Protein AF-A0A8H3Z4G4-F1 (afdb_monomer)

Organism: Venturia inaequalis (NCBI:txid5025)

Secondary structure (DSSP, 8-state):
--EEEEEEEEEGGGT--GGG-SEEEEEEEEEEEEEPPPEEEEEETTEEEEE-TTTT-EEEEEEE-S---SHHHHHHHHHHHHHHHHHTTS--S-GGGTS--EEEEE----TT-THHHHHSEEETTEEEE---EEEEEE-SHHHHHHHHHHHHHHHHHHHHTT------EEE--TT-SS-EEEE--SS---------SSSPPPPPPHHHHHHHHHHPPPPHHHHHHHHHHSTTT---HHHHHHHHHSGGGHHHHHHHHHHHHHHHH---S--TTHHHHHHHIIIIIIHHHHHHHT----TTTS-HHHHHHHHHHHHTTSB-HHHHHHHHHHHHTT--S-HHHHHHHTT-BPP---HHHHHHHHHHHHHH-HHHHHHHHTT--GGGHHHHHHHHHHHHHHHTTT----HHHHHHHHHHHHHS--------

Mean predicted aligned error: 9.76 Å

Radius of gyration: 31.71 Å; Cα contacts (8 Å, |Δi|>4): 568; chains: 1; bounding box: 66×52×112 Å

Nearest PDB structures (foldseek):
  3ip4-assembly1_B  TM=6.870E-01  e=8.574E-23  Staphylococcus aureus subsp. aureus Mu50
  3h0m-assembly6_Q  TM=8.504E-01  e=7.362E-19  Aquifex aeolicus
  3al0-assembly1_B  TM=8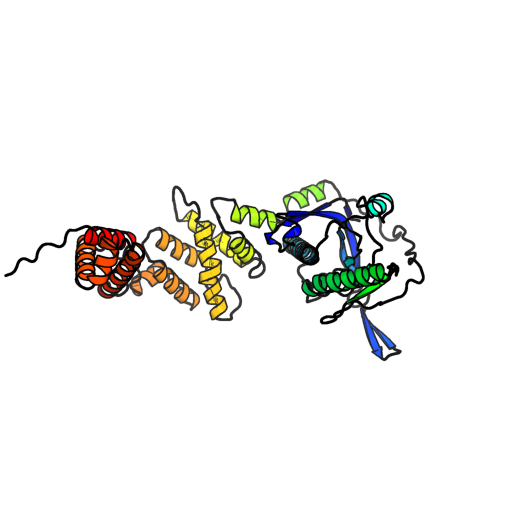.161E-01  e=5.837E-18  Thermotoga maritima MSB8
  2df4-assembly1_B  TM=8.196E-01  e=2.425E-16  Staphylococcus aureus
  4wj3-assembly2_H  TM=8.341E-01  e=1.688E-16  Pseudomonas aeruginosa PAO1

Sequence (428 aa):
PFARDGSITLYKHDGIAPEDGEEIVVGIKQVQMEQDTAKTIQETATTSLLDFNRVSHPLIEIITLPHIHHPSTAAACVRKIQAILKSVNACTAGMEIGGLRADVNVSVRRRHDNSIIEEGNQYYGVTGLGQRTEIKNLSSFKAVEEAIIAERNRQIRLLENGGVVEGETRGWTLGSTETRRLRGKEGEVDYRYMPDPDIQPVFISDELINHLRSTLPAVPDSILTTLTTDPTHGLTMKDAKTLLSSDDGDRLEYYFDVLARLQAKEKVDQPKYLGRVVGNWVIHELGGLFSKAEILWSAQQVPPSSLAAILSKILQEKISHDSGKKIMAMIFAGDERRVSIIAKENKMIVQDISEDIYTQTAEALVRENPEIAKAIQEKGQKGKIMWFVGQMMKTMSKQTGGGGVKPDLAKEAIIKALDRPAAKGAKQ

Structure (mmCIF, N/CA/C/O backbone):
data_AF-A0A8H3Z4G4-F1
#
_entry.id   AF-A0A8H3Z4G4-F1
#
loop_
_atom_site.group_PDB
_atom_site.id
_atom_site.type_symbol
_atom_site.label_atom_id
_atom_site.label_alt_id
_atom_site.label_comp_id
_atom_site.label_asym_id
_atom_site.label_entity_id
_atom_site.label_seq_id
_atom_site.pdbx_PDB_ins_code
_atom_site.Cartn_x
_atom_site.Cartn_y
_atom_site.Cartn_z
_atom_site.occupancy
_atom_site.B_iso_or_equiv
_atom_site.auth_seq_id
_atom_site.auth_comp_id
_atom_site.auth_asym_id
_atom_site.auth_atom_id
_atom_site.pdbx_PDB_model_num
ATOM 1 N N . PRO A 1 1 ? -0.320 1.591 -28.867 1.00 93.06 1 PRO A N 1
ATOM 2 C CA . PRO A 1 1 ? -0.616 1.892 -27.444 1.00 93.06 1 PRO A CA 1
ATOM 3 C C . PRO A 1 1 ? -2.102 2.222 -27.283 1.00 93.06 1 PRO A C 1
ATOM 5 O O . PRO A 1 1 ? -2.680 2.783 -28.210 1.00 93.06 1 PRO A O 1
ATOM 8 N N . PHE A 1 2 ? -2.689 1.871 -26.140 1.00 92.75 2 PHE A N 1
ATOM 9 C CA . PHE A 1 2 ? -4.109 2.094 -25.836 1.00 92.75 2 PHE A CA 1
ATOM 10 C C . PHE A 1 2 ? -4.358 3.453 -25.170 1.00 92.75 2 PHE A C 1
ATOM 12 O O . PHE A 1 2 ? -5.411 4.048 -25.367 1.00 92.75 2 PHE A O 1
ATOM 19 N N . ALA A 1 3 ? -3.380 3.968 -24.422 1.00 94.50 3 ALA A N 1
ATOM 20 C CA . ALA A 1 3 ? -3.425 5.297 -23.817 1.00 94.50 3 ALA A CA 1
ATOM 21 C C . ALA A 1 3 ? -2.061 5.991 -23.934 1.00 94.50 3 ALA A C 1
ATOM 23 O O . ALA A 1 3 ? -1.026 5.320 -24.027 1.00 94.50 3 ALA A O 1
ATOM 24 N N . ARG A 1 4 ? -2.060 7.327 -23.941 1.00 96.38 4 ARG A N 1
ATOM 25 C CA . ARG A 1 4 ? -0.872 8.192 -24.023 1.00 96.38 4 ARG A CA 1
ATOM 26 C C . ARG A 1 4 ? -1.026 9.404 -23.110 1.00 96.38 4 ARG A C 1
ATOM 28 O O . ARG A 1 4 ? -2.147 9.735 -22.738 1.00 96.38 4 ARG A O 1
ATOM 35 N N . ASP A 1 5 ? 0.097 10.041 -22.789 1.00 96.56 5 ASP A N 1
ATOM 36 C CA . ASP A 1 5 ? 0.155 11.358 -22.136 1.00 96.56 5 ASP A CA 1
ATOM 37 C C . ASP A 1 5 ? -0.598 11.429 -20.795 1.00 96.56 5 ASP A C 1
ATOM 39 O O . ASP A 1 5 ? -1.306 12.388 -20.491 1.00 96.56 5 ASP A O 1
ATOM 43 N N . GLY A 1 6 ? -0.445 10.381 -19.984 1.00 96.94 6 GLY A N 1
ATOM 44 C CA . GLY A 1 6 ? -0.975 10.319 -18.625 1.00 96.94 6 GLY A CA 1
ATOM 45 C C . GLY A 1 6 ? 0.018 10.826 -17.582 1.00 96.94 6 GLY A C 1
ATOM 46 O O . GLY A 1 6 ? 1.129 11.264 -17.887 1.00 96.94 6 GLY A O 1
ATOM 47 N N . SER A 1 7 ? -0.352 10.703 -16.313 1.00 97.25 7 SER A N 1
ATOM 48 C CA . SER A 1 7 ? 0.545 10.960 -15.191 1.00 97.25 7 SER A CA 1
ATOM 49 C C . SER A 1 7 ? 0.143 10.151 -13.963 1.00 97.25 7 SER A C 1
ATOM 51 O O . SER A 1 7 ? -0.970 9.635 -13.864 1.00 97.25 7 SER A O 1
ATOM 53 N N . ILE A 1 8 ? 1.079 10.033 -13.030 1.00 96.75 8 ILE A N 1
ATOM 54 C CA . ILE A 1 8 ? 0.870 9.482 -11.698 1.00 96.75 8 ILE A CA 1
ATOM 55 C C . ILE A 1 8 ? 1.516 10.419 -10.681 1.00 96.75 8 ILE A C 1
ATOM 57 O O . ILE A 1 8 ? 2.663 10.840 -10.852 1.00 96.75 8 ILE A O 1
ATOM 61 N N . THR A 1 9 ? 0.780 10.753 -9.626 1.00 97.44 9 THR A N 1
ATOM 62 C CA . THR A 1 9 ? 1.305 11.546 -8.512 1.00 97.44 9 THR A CA 1
ATOM 63 C C . THR A 1 9 ? 1.779 10.608 -7.413 1.00 97.44 9 THR A C 1
ATOM 65 O O . THR A 1 9 ? 1.057 9.701 -6.993 1.00 97.44 9 THR A O 1
ATOM 68 N N . LEU A 1 10 ? 3.010 10.814 -6.957 1.00 97.38 10 LEU A N 1
ATOM 69 C CA . LEU A 1 10 ? 3.573 10.143 -5.794 1.00 97.38 10 LEU A CA 1
ATOM 70 C C . LEU A 1 10 ? 3.609 11.140 -4.649 1.00 97.38 10 LEU A C 1
ATOM 72 O O . LEU A 1 10 ? 4.086 12.257 -4.825 1.00 97.38 10 LEU A O 1
ATOM 76 N N . TYR A 1 11 ? 3.153 10.728 -3.476 1.00 95.56 11 TYR A N 1
ATOM 77 C CA . TYR A 1 11 ? 3.148 11.572 -2.287 1.00 95.56 11 TYR A CA 1
ATOM 78 C C . TYR A 1 11 ? 4.235 11.133 -1.309 1.00 95.56 11 TYR A C 1
ATOM 80 O O . TYR A 1 11 ? 4.681 9.985 -1.319 1.00 95.56 11 TYR A O 1
ATOM 88 N N . LYS A 1 12 ? 4.592 12.001 -0.362 1.00 94.12 12 LYS A N 1
ATOM 89 C CA . LYS A 1 12 ? 5.496 11.685 0.758 1.00 94.12 12 LYS A CA 1
ATOM 90 C C . LYS A 1 12 ? 5.167 10.367 1.445 1.00 94.12 12 LYS A C 1
ATOM 92 O O . LYS A 1 12 ? 6.048 9.573 1.773 1.00 94.12 12 LYS A O 1
ATOM 97 N N . HIS A 1 13 ? 3.877 10.111 1.647 1.00 90.94 13 HIS A N 1
ATOM 98 C CA . HIS A 1 13 ? 3.414 8.901 2.306 1.00 90.94 13 HIS A CA 1
ATOM 99 C C . HIS A 1 13 ? 3.699 7.624 1.499 1.00 90.94 13 HIS A C 1
ATOM 101 O O . HIS A 1 13 ? 3.699 6.543 2.084 1.00 90.94 13 HIS A O 1
ATOM 107 N N . ASP A 1 14 ? 3.960 7.711 0.192 1.00 93.56 14 ASP A N 1
ATOM 108 C CA . ASP A 1 14 ? 4.355 6.585 -0.670 1.00 93.56 14 ASP A CA 1
ATOM 109 C C . ASP A 1 14 ? 5.824 6.176 -0.507 1.00 93.56 14 ASP A C 1
ATOM 111 O O . ASP A 1 14 ? 6.247 5.148 -1.041 1.00 93.56 14 ASP A O 1
ATOM 115 N N . GLY A 1 15 ? 6.589 6.930 0.289 1.00 93.50 15 GLY A N 1
ATOM 116 C CA . GLY A 1 15 ? 7.998 6.658 0.548 1.00 93.50 15 GLY A CA 1
ATOM 117 C C . GLY A 1 15 ? 8.921 7.204 -0.538 1.00 93.50 15 GLY A C 1
ATOM 118 O O . GLY A 1 15 ? 9.947 6.586 -0.817 1.00 93.50 15 GLY A O 1
ATOM 119 N N . ILE A 1 16 ? 8.550 8.330 -1.159 1.00 96.94 16 ILE A N 1
ATOM 120 C CA . ILE A 1 16 ? 9.458 9.100 -2.019 1.00 96.94 16 ILE A CA 1
ATOM 121 C C . ILE A 1 16 ? 10.636 9.656 -1.207 1.00 96.94 16 ILE A C 1
ATOM 123 O O . ILE A 1 16 ? 10.595 9.719 0.026 1.00 96.94 16 ILE A O 1
ATOM 127 N N . ALA A 1 17 ? 11.707 10.034 -1.898 1.00 96.44 17 ALA A N 1
ATOM 128 C CA . ALA A 1 17 ? 12.863 10.665 -1.278 1.00 96.44 17 ALA A CA 1
ATOM 129 C C . ALA A 1 17 ? 12.479 12.001 -0.607 1.00 96.44 17 ALA A C 1
ATOM 131 O O . ALA A 1 17 ? 11.703 12.759 -1.192 1.00 96.44 17 ALA A O 1
ATOM 132 N N . PRO A 1 18 ? 13.020 12.331 0.583 1.00 95.81 18 PRO A N 1
ATOM 133 C CA . PRO A 1 18 ? 12.778 13.625 1.228 1.00 95.81 18 PRO A CA 1
ATOM 134 C C . PRO A 1 18 ? 13.101 14.831 0.334 1.00 95.81 18 PRO A C 1
ATOM 136 O O . PRO A 1 18 ? 12.467 15.876 0.451 1.00 95.81 18 PRO A O 1
ATOM 139 N N . GLU A 1 19 ? 14.077 14.680 -0.562 1.00 96.00 19 GLU A N 1
ATOM 140 C CA . GLU A 1 19 ? 14.512 15.684 -1.531 1.00 96.00 19 GLU A CA 1
ATOM 141 C C . GLU A 1 19 ? 13.461 15.992 -2.608 1.00 96.00 19 GLU A C 1
ATOM 143 O O . GLU A 1 19 ? 13.495 17.079 -3.179 1.00 96.00 19 GLU A O 1
ATOM 148 N N . ASP A 1 20 ? 12.525 15.072 -2.863 1.00 94.69 20 ASP A N 1
ATOM 149 C CA . ASP A 1 20 ? 11.422 15.269 -3.813 1.00 94.69 20 ASP A CA 1
ATOM 150 C C . ASP A 1 20 ? 10.226 16.016 -3.182 1.00 94.69 20 ASP A C 1
ATOM 152 O O . ASP A 1 20 ? 9.265 16.340 -3.873 1.00 94.69 20 ASP A O 1
ATOM 156 N N . GLY A 1 21 ? 10.283 16.342 -1.883 1.00 94.88 21 GLY A N 1
ATOM 157 C CA . GLY A 1 21 ? 9.277 17.158 -1.200 1.00 94.88 21 GLY A CA 1
ATOM 158 C C . GLY A 1 21 ? 8.032 16.386 -0.747 1.00 94.88 21 GLY A C 1
ATOM 159 O O . GLY A 1 21 ? 8.113 15.243 -0.295 1.00 94.88 21 GLY A O 1
ATOM 160 N N . GLU A 1 22 ? 6.870 17.048 -0.782 1.00 95.25 22 GLU A N 1
ATOM 161 C CA . GLU A 1 22 ? 5.599 16.455 -0.330 1.00 95.25 22 GLU A CA 1
ATOM 162 C C . GLU A 1 22 ? 4.902 15.633 -1.425 1.00 95.25 22 GLU A C 1
ATOM 164 O O . GLU A 1 22 ? 4.180 14.683 -1.108 1.00 95.25 22 GLU A O 1
ATOM 169 N N . GLU A 1 23 ? 5.141 15.956 -2.697 1.00 96.06 23 GLU A N 1
ATOM 170 C CA . GLU A 1 23 ? 4.633 15.217 -3.850 1.00 96.06 23 GLU A CA 1
ATOM 171 C C . GLU A 1 23 ? 5.504 15.421 -5.097 1.00 96.06 23 GLU A C 1
ATOM 173 O O . GLU A 1 23 ? 6.161 16.448 -5.253 1.00 96.06 23 GLU A O 1
ATOM 178 N N . ILE A 1 24 ? 5.465 14.450 -6.009 1.00 97.38 24 ILE A N 1
ATOM 179 C CA . ILE A 1 24 ? 6.102 14.503 -7.326 1.00 97.38 24 ILE A CA 1
ATOM 180 C C . ILE A 1 24 ? 5.165 13.912 -8.382 1.00 97.38 24 ILE A C 1
ATOM 182 O O . ILE A 1 24 ? 4.582 12.844 -8.192 1.00 97.38 24 ILE A O 1
ATOM 186 N N . VAL A 1 25 ? 5.039 14.594 -9.523 1.00 97.88 25 VAL A N 1
ATOM 187 C CA . VAL A 1 25 ? 4.240 14.127 -10.664 1.00 97.88 25 VAL A CA 1
ATOM 188 C C . VAL A 1 25 ? 5.147 13.465 -11.697 1.00 97.88 25 VAL A C 1
ATOM 190 O O . VAL A 1 25 ? 6.000 14.101 -12.321 1.00 97.88 25 VAL A O 1
ATOM 193 N N . VAL A 1 26 ? 4.934 12.173 -11.923 1.00 98.06 26 VAL A N 1
ATOM 194 C CA . VAL A 1 26 ? 5.643 11.391 -12.937 1.00 98.06 26 VAL A CA 1
ATOM 195 C C . VAL A 1 26 ? 4.737 11.248 -14.155 1.00 98.06 26 VAL A C 1
ATOM 197 O O . VAL A 1 26 ? 3.627 10.733 -14.056 1.00 98.06 26 VAL A O 1
ATOM 200 N N . GLY A 1 27 ? 5.194 11.705 -15.321 1.00 98.19 27 GLY A N 1
ATOM 201 C CA . GLY A 1 27 ? 4.442 11.519 -16.561 1.00 98.19 27 GLY A CA 1
ATOM 202 C C . GLY A 1 27 ? 4.433 10.053 -16.996 1.00 98.19 27 GLY A C 1
ATOM 203 O O . GLY A 1 27 ? 5.406 9.330 -16.786 1.00 98.19 27 GLY A O 1
ATOM 204 N N . ILE A 1 28 ? 3.352 9.620 -17.634 1.00 98.06 28 ILE A N 1
ATOM 205 C CA . ILE A 1 28 ? 3.223 8.321 -18.295 1.00 98.06 28 ILE A CA 1
ATOM 206 C C . ILE A 1 28 ? 3.131 8.597 -19.791 1.00 98.06 28 ILE A C 1
ATOM 208 O O . ILE A 1 28 ? 2.130 9.117 -20.276 1.00 98.06 28 ILE A O 1
ATOM 212 N N . LYS A 1 29 ? 4.176 8.229 -20.533 1.00 97.69 29 LYS A N 1
ATOM 213 C CA . LYS A 1 29 ? 4.216 8.375 -21.990 1.00 97.69 29 LYS A CA 1
ATOM 214 C C . LYS A 1 29 ? 3.086 7.586 -22.634 1.00 97.69 29 LYS A C 1
ATOM 216 O O . LYS A 1 29 ? 2.366 8.109 -23.480 1.00 97.69 29 LYS A O 1
ATOM 221 N N . GLN A 1 30 ? 2.971 6.309 -22.272 1.00 97.50 30 GLN A N 1
ATOM 222 C CA . GLN A 1 30 ? 1.970 5.418 -22.842 1.00 97.50 30 GLN A CA 1
ATOM 223 C C . GLN A 1 30 ? 1.711 4.184 -21.984 1.00 97.50 30 GLN A C 1
ATOM 225 O O . GLN A 1 30 ? 2.574 3.746 -21.222 1.00 97.50 30 GLN A O 1
ATOM 230 N N . VAL A 1 31 ? 0.529 3.610 -22.198 1.00 97.12 31 VAL A N 1
ATOM 231 C CA . VAL A 1 31 ? 0.137 2.275 -21.745 1.00 97.12 31 VAL A CA 1
ATOM 232 C C . VAL A 1 31 ? -0.210 1.451 -22.980 1.00 97.12 31 VAL A C 1
ATOM 234 O O . VAL A 1 31 ? -0.977 1.896 -23.844 1.00 97.12 31 VAL A O 1
ATOM 237 N N . GLN A 1 32 ? 0.377 0.267 -23.102 1.00 95.69 32 GLN A N 1
ATOM 238 C CA . GLN A 1 32 ? 0.158 -0.620 -24.240 1.00 95.69 32 GLN A CA 1
ATOM 239 C C . GLN A 1 32 ? 0.017 -2.074 -23.817 1.00 95.69 32 GLN A C 1
ATOM 241 O O . GLN A 1 32 ? 0.355 -2.430 -22.695 1.00 95.69 32 GLN A O 1
ATOM 246 N N . MET A 1 33 ? -0.517 -2.886 -24.725 1.00 94.38 33 MET A N 1
ATOM 247 C CA . MET A 1 33 ? -0.596 -4.328 -24.547 1.00 94.38 33 MET A CA 1
ATOM 248 C C . MET A 1 33 ? 0.477 -5.007 -25.384 1.00 94.38 33 MET A C 1
ATOM 250 O O . MET A 1 33 ? 0.732 -4.592 -26.515 1.00 94.38 33 MET A O 1
ATOM 254 N N . GLU A 1 34 ? 1.055 -6.062 -24.832 1.00 93.62 34 GLU A N 1
ATOM 255 C CA . GLU A 1 34 ? 1.998 -6.939 -25.517 1.00 93.62 34 GLU A CA 1
ATOM 256 C C . GLU A 1 34 ? 1.745 -8.402 -25.118 1.00 93.62 34 GLU A C 1
ATOM 258 O O . GLU A 1 34 ? 0.867 -8.702 -24.304 1.00 93.62 34 GLU A O 1
ATOM 263 N N . GLN A 1 35 ? 2.488 -9.321 -25.728 1.00 93.50 35 GLN A N 1
ATOM 264 C CA . GLN A 1 35 ? 2.418 -10.754 -25.452 1.00 93.50 35 GLN A CA 1
ATOM 265 C C . GLN A 1 35 ? 3.686 -11.204 -24.725 1.00 93.50 35 GLN A C 1
ATOM 267 O O . GLN A 1 35 ? 4.790 -10.859 -25.150 1.00 93.50 35 GLN A O 1
ATOM 272 N N . ASP A 1 36 ? 3.549 -11.999 -23.657 1.00 92.06 36 ASP A N 1
ATOM 273 C CA . ASP A 1 36 ? 4.723 -12.571 -22.985 1.00 92.06 36 ASP A CA 1
ATOM 274 C C . ASP A 1 36 ? 5.419 -13.618 -23.873 1.00 92.06 36 ASP A C 1
ATOM 276 O O . ASP A 1 36 ? 4.820 -14.280 -24.729 1.00 92.06 36 ASP A O 1
ATOM 280 N N . THR A 1 37 ? 6.720 -13.769 -23.643 1.00 91.44 37 THR A N 1
ATOM 281 C CA . THR A 1 37 ? 7.615 -14.647 -24.408 1.00 91.44 37 THR A CA 1
ATOM 282 C C . THR A 1 37 ? 7.826 -15.988 -23.706 1.00 91.44 37 THR A C 1
ATOM 284 O O . THR A 1 37 ? 7.519 -16.147 -22.525 1.00 91.44 37 THR A O 1
ATOM 287 N N . ALA A 1 38 ? 8.406 -16.973 -24.399 1.00 92.31 38 ALA A N 1
ATOM 288 C CA . ALA A 1 38 ? 8.768 -18.251 -23.782 1.00 92.31 38 ALA A CA 1
ATOM 289 C C . ALA A 1 38 ? 9.793 -18.057 -22.651 1.00 92.31 38 ALA A C 1
ATOM 291 O O . ALA A 1 38 ? 10.509 -17.052 -22.581 1.00 92.31 38 ALA A O 1
ATOM 292 N N . LYS A 1 39 ? 9.864 -19.015 -21.728 1.00 88.94 39 LYS A N 1
ATOM 293 C CA . LYS A 1 39 ? 10.911 -19.051 -20.705 1.00 88.94 39 LYS A CA 1
ATOM 294 C C . LYS A 1 39 ? 12.048 -19.945 -21.186 1.00 88.94 39 LYS A C 1
ATOM 296 O O . LYS A 1 39 ? 11.843 -21.128 -21.434 1.00 88.94 39 LYS A O 1
ATOM 301 N N . THR A 1 40 ? 13.254 -19.394 -21.255 1.00 89.00 40 THR A N 1
ATOM 302 C CA . THR A 1 40 ? 14.470 -20.171 -21.515 1.00 89.00 40 THR A CA 1
ATOM 303 C C . THR A 1 40 ? 15.022 -20.723 -20.203 1.00 89.00 40 THR A C 1
ATOM 305 O O . THR A 1 40 ? 15.266 -19.969 -19.261 1.00 89.00 40 THR A O 1
ATOM 308 N N . ILE A 1 41 ? 15.227 -22.036 -20.138 1.00 90.25 41 ILE A N 1
ATOM 309 C CA . ILE A 1 41 ? 15.823 -22.749 -19.007 1.00 90.25 41 ILE A CA 1
ATOM 310 C C . ILE A 1 41 ? 17.147 -23.334 -19.489 1.00 90.25 41 ILE A C 1
ATOM 312 O O . ILE A 1 41 ? 17.174 -24.152 -20.403 1.00 90.25 41 ILE A O 1
ATOM 316 N N . GLN A 1 42 ? 18.257 -22.914 -18.890 1.00 89.06 42 GLN A N 1
ATOM 317 C CA . GLN A 1 42 ? 19.555 -23.495 -19.218 1.00 89.06 42 GLN A CA 1
ATOM 318 C C . GLN A 1 42 ? 19.685 -24.862 -18.535 1.00 89.06 42 GLN A C 1
ATOM 320 O O . GLN A 1 42 ? 19.708 -24.921 -17.308 1.00 89.06 42 GLN A O 1
ATOM 325 N N . GLU A 1 43 ? 19.764 -25.944 -19.310 1.00 91.56 43 GLU A N 1
ATOM 326 C CA . GLU A 1 43 ? 19.937 -27.302 -18.771 1.00 91.56 43 GLU A CA 1
ATOM 327 C C . GLU A 1 43 ? 21.423 -27.658 -18.642 1.00 91.56 43 GLU A C 1
ATOM 329 O O . GLU A 1 43 ? 21.875 -28.151 -17.611 1.00 91.56 43 GLU A O 1
ATOM 334 N N . THR A 1 44 ? 22.210 -27.345 -19.671 1.00 91.62 44 THR A N 1
ATOM 335 C CA . THR A 1 44 ? 23.672 -27.520 -19.690 1.00 91.62 44 THR A CA 1
ATOM 336 C C . THR A 1 44 ? 24.328 -26.302 -20.329 1.00 91.62 44 THR A C 1
ATOM 338 O O . THR A 1 44 ? 23.632 -25.443 -20.850 1.00 91.62 44 THR A O 1
ATOM 341 N N . ALA A 1 45 ? 25.659 -26.193 -20.362 1.00 88.19 45 ALA A N 1
ATOM 342 C CA . ALA A 1 45 ? 26.331 -25.056 -21.012 1.00 88.19 45 ALA A CA 1
ATOM 343 C C . ALA A 1 45 ? 26.009 -24.904 -22.517 1.00 88.19 45 ALA A C 1
ATOM 345 O O . ALA A 1 45 ? 26.151 -23.813 -23.062 1.00 88.19 45 ALA A O 1
ATOM 346 N N . THR A 1 46 ? 25.571 -25.975 -23.185 1.00 93.31 46 THR A N 1
ATOM 347 C CA . THR A 1 46 ? 25.302 -26.002 -24.633 1.00 93.31 46 THR A CA 1
ATOM 348 C C . THR A 1 46 ? 23.834 -26.238 -24.980 1.00 93.31 46 THR A C 1
ATOM 350 O O . THR A 1 46 ? 23.475 -26.161 -26.151 1.00 93.31 46 THR A O 1
ATOM 353 N N . THR A 1 47 ? 22.986 -26.538 -23.993 1.00 94.81 47 THR A N 1
ATOM 354 C CA . THR A 1 47 ? 21.577 -26.896 -24.206 1.00 94.81 47 THR A CA 1
ATOM 355 C C . THR A 1 47 ? 20.663 -25.993 -23.391 1.00 94.81 47 THR A C 1
ATOM 357 O O . THR A 1 47 ? 20.816 -25.867 -22.172 1.00 94.81 47 THR A O 1
ATOM 360 N N . SER A 1 48 ? 19.685 -25.400 -24.071 1.00 93.94 48 SER A N 1
ATOM 361 C CA . SER A 1 48 ? 18.627 -24.595 -23.467 1.00 93.94 48 SER A CA 1
ATOM 362 C C . SER A 1 48 ? 17.272 -25.222 -23.787 1.00 93.94 48 SER A C 1
ATOM 364 O O . SER A 1 48 ? 16.973 -25.508 -24.945 1.00 93.94 48 SER A O 1
ATOM 366 N N . LEU A 1 49 ? 16.450 -25.414 -22.763 1.00 95.44 49 LEU A N 1
ATOM 367 C CA . LEU A 1 49 ? 15.063 -25.843 -22.880 1.00 95.44 49 LEU A CA 1
ATOM 368 C C . LEU A 1 49 ? 14.164 -24.609 -22.979 1.00 95.44 49 LEU A C 1
ATOM 370 O O . LEU A 1 49 ? 14.395 -23.606 -22.300 1.00 95.44 49 LEU A O 1
ATOM 374 N N . LEU A 1 50 ? 13.136 -24.681 -23.820 1.00 95.81 50 LEU A N 1
ATOM 375 C CA . LEU A 1 50 ? 12.148 -23.619 -23.978 1.00 95.81 50 LEU A CA 1
ATOM 376 C C . LEU A 1 50 ? 10.811 -24.083 -23.404 1.00 95.81 50 LEU A C 1
ATOM 378 O O . LEU A 1 50 ? 10.237 -25.065 -23.868 1.00 95.81 50 LEU A O 1
ATOM 382 N N . ASP A 1 51 ? 10.321 -23.361 -22.403 1.00 94.38 51 ASP A N 1
ATOM 383 C CA . ASP A 1 51 ? 8.998 -23.557 -21.821 1.00 94.38 51 ASP A CA 1
ATOM 384 C C . ASP A 1 51 ? 8.022 -22.523 -22.403 1.00 94.38 51 ASP A C 1
ATOM 386 O O . ASP A 1 51 ? 8.168 -21.310 -22.203 1.00 94.38 51 ASP A O 1
ATOM 390 N N . PHE A 1 52 ? 7.032 -23.022 -23.146 1.00 96.31 52 PHE A N 1
ATOM 391 C CA . PHE A 1 52 ? 6.034 -22.227 -23.860 1.00 96.31 52 PHE A CA 1
ATOM 392 C C . PHE A 1 52 ? 4.759 -21.965 -23.047 1.00 96.31 52 PHE A C 1
ATOM 394 O O . PHE A 1 52 ? 3.889 -21.249 -23.532 1.00 96.31 52 PHE A O 1
ATOM 401 N N . ASN A 1 53 ? 4.638 -22.475 -21.814 1.00 94.81 53 ASN A N 1
ATOM 402 C CA . ASN A 1 53 ? 3.393 -22.396 -21.035 1.00 94.81 53 ASN A CA 1
ATOM 403 C C . ASN A 1 53 ? 2.882 -20.965 -20.794 1.00 94.81 53 ASN A C 1
ATOM 405 O O . ASN A 1 53 ? 1.692 -20.784 -20.572 1.00 94.81 53 ASN A O 1
ATOM 409 N N . ARG A 1 54 ? 3.764 -19.957 -20.818 1.00 91.75 54 ARG A N 1
ATOM 410 C CA . ARG A 1 54 ? 3.405 -18.540 -20.612 1.00 91.75 54 ARG A CA 1
ATOM 411 C C . ARG A 1 54 ? 3.303 -17.714 -21.898 1.00 91.75 54 ARG A C 1
ATOM 413 O O . ARG A 1 54 ? 3.077 -16.510 -21.825 1.00 91.75 54 ARG A O 1
ATOM 420 N N . VAL A 1 55 ? 3.563 -18.313 -23.059 1.00 95.56 55 VAL A N 1
ATOM 421 C CA . VAL A 1 55 ? 3.581 -17.581 -24.333 1.00 95.56 55 VAL A CA 1
ATOM 422 C C . VAL A 1 55 ? 2.197 -17.023 -24.631 1.00 95.56 55 VAL A C 1
ATOM 424 O O . VAL A 1 55 ? 1.189 -17.674 -24.368 1.00 95.56 55 VAL A O 1
ATOM 427 N N . SER A 1 56 ? 2.158 -15.801 -25.163 1.00 93.50 56 SER A N 1
ATOM 428 C CA . SER A 1 56 ? 0.916 -15.094 -25.501 1.00 93.50 56 SER A CA 1
ATOM 429 C C . SER A 1 56 ? 0.025 -14.748 -24.304 1.00 93.50 56 SER A C 1
ATOM 431 O O . SER A 1 56 ? -1.092 -14.271 -24.503 1.00 93.50 56 SER A O 1
ATOM 433 N N . HIS A 1 57 ? 0.513 -14.902 -23.066 1.00 92.88 57 HIS A N 1
ATOM 434 C CA . HIS A 1 57 ? -0.134 -14.270 -21.920 1.00 92.88 57 HIS A CA 1
ATOM 435 C C . HIS A 1 57 ? -0.191 -12.748 -22.137 1.00 92.88 57 HIS A C 1
ATOM 437 O O . HIS A 1 57 ? 0.805 -12.165 -22.582 1.00 92.88 57 HIS A O 1
ATOM 443 N N . PRO A 1 58 ? -1.330 -12.097 -21.840 1.00 93.31 58 PRO A N 1
ATOM 444 C CA . PRO A 1 58 ? -1.471 -10.662 -22.025 1.00 93.31 58 PRO A CA 1
ATOM 445 C C . PRO A 1 58 ? -0.596 -9.916 -21.019 1.00 93.31 58 PRO A C 1
ATOM 447 O O . PRO A 1 58 ? -0.639 -10.183 -19.817 1.00 93.31 58 PRO A O 1
ATOM 450 N N . LEU A 1 59 ? 0.169 -8.950 -21.512 1.00 93.75 59 LEU A N 1
ATOM 451 C CA . LEU A 1 59 ? 0.971 -8.042 -20.705 1.00 93.75 59 LEU A CA 1
ATOM 452 C C . LEU A 1 59 ? 0.509 -6.606 -20.924 1.00 93.75 59 LEU A C 1
ATOM 454 O O . LEU A 1 59 ? 0.063 -6.241 -22.011 1.00 93.75 59 LEU A O 1
ATOM 458 N N . ILE A 1 60 ? 0.645 -5.793 -19.879 1.00 95.12 60 ILE A N 1
ATOM 459 C CA . ILE A 1 60 ? 0.466 -4.345 -19.943 1.00 95.12 60 ILE A CA 1
ATOM 460 C C . ILE A 1 60 ? 1.836 -3.714 -19.721 1.00 95.12 60 ILE A C 1
ATOM 462 O O . ILE A 1 60 ? 2.418 -3.857 -18.647 1.00 95.12 60 ILE A O 1
ATOM 466 N N . GLU A 1 61 ? 2.329 -2.986 -20.716 1.00 95.94 61 GLU A N 1
ATOM 467 C CA . GLU A 1 61 ? 3.547 -2.193 -20.592 1.00 95.94 61 GLU A CA 1
ATOM 468 C C . GLU A 1 61 ? 3.177 -0.734 -20.299 1.00 95.94 61 GLU A C 1
ATOM 470 O O . GLU A 1 61 ? 2.419 -0.098 -21.041 1.00 95.94 61 GLU A O 1
ATOM 475 N N . ILE A 1 62 ? 3.722 -0.199 -19.205 1.00 97.31 62 ILE A N 1
ATOM 476 C CA . ILE A 1 62 ? 3.535 1.187 -18.765 1.00 97.31 62 ILE A CA 1
ATOM 477 C C . ILE A 1 62 ? 4.887 1.889 -18.840 1.00 97.31 62 ILE A C 1
ATOM 479 O O . ILE A 1 62 ? 5.807 1.560 -18.093 1.00 97.31 62 ILE A O 1
ATOM 483 N N . ILE A 1 63 ? 5.000 2.886 -19.718 1.00 97.56 63 ILE A N 1
ATOM 484 C CA . ILE A 1 63 ? 6.251 3.619 -19.929 1.00 97.56 63 ILE A CA 1
ATOM 485 C C . ILE A 1 63 ? 6.152 4.986 -19.261 1.00 97.56 63 ILE A C 1
ATOM 487 O O . ILE A 1 63 ? 5.377 5.843 -19.692 1.00 97.56 63 ILE A O 1
ATOM 491 N N . THR A 1 64 ? 6.963 5.209 -18.231 1.00 98.00 64 THR A N 1
ATOM 492 C CA . THR A 1 64 ? 7.061 6.502 -17.545 1.00 98.00 64 THR A CA 1
ATOM 493 C C . THR A 1 64 ? 7.992 7.472 -18.277 1.00 98.00 64 THR A C 1
ATOM 495 O O . THR A 1 64 ? 8.825 7.090 -19.104 1.00 98.00 64 THR A O 1
ATOM 498 N N . LEU A 1 65 ? 7.840 8.760 -17.978 1.00 97.81 65 LEU A N 1
ATOM 499 C CA . LEU A 1 65 ? 8.805 9.800 -18.315 1.00 97.81 65 LEU A CA 1
ATOM 500 C C . LEU A 1 65 ? 9.931 9.847 -17.269 1.00 97.81 65 LEU A C 1
ATOM 502 O O . LEU A 1 65 ? 9.697 9.513 -16.103 1.00 97.81 65 LEU A O 1
ATOM 506 N N . PRO A 1 66 ? 11.149 10.289 -17.641 1.00 96.38 66 PRO A N 1
ATOM 507 C CA . PRO A 1 66 ? 12.315 10.314 -16.757 1.00 96.38 66 PRO A CA 1
ATOM 508 C C . PRO A 1 66 ? 12.285 11.495 -15.765 1.00 96.38 66 PRO A C 1
ATOM 510 O O . PRO A 1 66 ? 13.249 12.243 -15.645 1.00 96.38 66 PRO A O 1
ATOM 513 N N . HIS A 1 67 ? 11.172 11.662 -15.043 1.00 96.31 67 HIS A N 1
ATOM 514 C CA . HIS A 1 67 ? 10.998 12.667 -13.980 1.00 96.31 67 HIS A CA 1
ATOM 515 C C . HIS A 1 67 ? 11.506 12.187 -12.610 1.00 96.31 67 HIS A C 1
ATOM 517 O O . HIS A 1 67 ? 11.478 12.931 -11.638 1.00 96.31 67 HIS A O 1
ATOM 523 N N . ILE A 1 68 ? 11.928 10.926 -12.501 1.00 96.81 68 ILE A N 1
ATOM 524 C CA . ILE A 1 68 ? 12.348 10.323 -11.235 1.00 96.8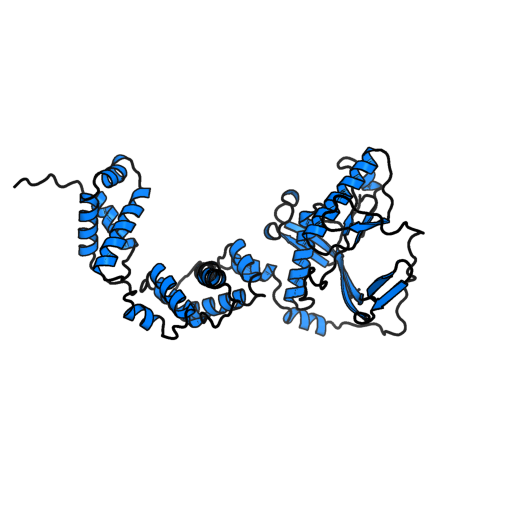1 68 ILE A CA 1
ATOM 525 C C . ILE A 1 68 ? 13.853 10.533 -11.055 1.00 96.81 68 ILE A C 1
ATOM 527 O O . ILE A 1 68 ? 14.653 10.028 -11.843 1.00 96.81 68 ILE A O 1
ATOM 531 N N . HIS A 1 69 ? 14.240 11.240 -9.992 1.00 93.81 69 HIS A N 1
ATOM 532 C CA . HIS A 1 69 ? 15.642 11.586 -9.724 1.00 93.81 69 HIS A CA 1
ATOM 533 C C . HIS A 1 69 ? 16.267 10.832 -8.543 1.00 93.81 69 HIS A C 1
ATOM 535 O O . HIS A 1 69 ? 17.492 10.841 -8.392 1.00 93.81 69 HIS A O 1
ATOM 541 N N . HIS A 1 70 ? 15.457 10.133 -7.742 1.00 96.81 70 HIS A N 1
ATOM 542 C CA . HIS A 1 70 ? 15.913 9.429 -6.546 1.00 96.81 70 HIS A CA 1
ATOM 543 C C . HIS A 1 70 ? 15.529 7.937 -6.566 1.00 96.81 70 HIS A C 1
ATOM 545 O O . HIS A 1 70 ? 14.410 7.597 -6.962 1.00 96.81 70 HIS A O 1
ATOM 551 N N . PRO A 1 71 ? 16.422 7.026 -6.118 1.00 96.31 71 PRO A N 1
ATOM 552 C CA . PRO A 1 71 ? 16.161 5.583 -6.128 1.00 96.31 71 PRO A CA 1
ATOM 553 C C . PRO A 1 71 ? 14.909 5.167 -5.344 1.00 96.31 71 PRO A C 1
ATOM 555 O O . PRO A 1 71 ? 14.100 4.399 -5.860 1.00 96.31 71 PRO A O 1
ATOM 558 N N . SER A 1 72 ? 14.707 5.707 -4.137 1.00 96.69 72 SER A N 1
ATOM 559 C CA . SER A 1 72 ? 13.525 5.411 -3.311 1.00 96.69 72 SER A CA 1
ATOM 560 C C . SER A 1 72 ? 12.226 5.857 -3.985 1.00 96.69 72 SER A C 1
ATOM 562 O O . SER A 1 72 ? 11.224 5.146 -3.942 1.00 96.69 72 SER A O 1
ATOM 564 N N . THR A 1 73 ? 12.252 6.989 -4.692 1.00 97.88 73 THR A N 1
ATOM 565 C CA . THR A 1 73 ? 11.123 7.479 -5.495 1.00 97.88 73 THR A CA 1
ATOM 566 C C . THR A 1 73 ? 10.812 6.547 -6.667 1.00 97.88 73 THR A C 1
ATOM 568 O O . THR A 1 73 ? 9.641 6.329 -6.974 1.00 97.88 73 THR A O 1
ATOM 571 N N . ALA A 1 74 ? 11.818 5.910 -7.277 1.00 97.19 74 ALA A N 1
ATOM 572 C CA . ALA A 1 74 ? 11.591 4.893 -8.306 1.00 97.19 74 ALA A CA 1
ATOM 573 C C . ALA A 1 74 ? 10.848 3.671 -7.746 1.00 97.19 74 ALA A C 1
ATOM 575 O O . ALA A 1 74 ? 9.848 3.237 -8.316 1.00 97.19 74 ALA A O 1
ATOM 576 N N . ALA A 1 75 ? 11.274 3.155 -6.593 1.00 95.69 75 ALA A N 1
ATOM 577 C CA . ALA A 1 75 ? 10.581 2.056 -5.926 1.00 95.69 75 ALA A CA 1
ATOM 578 C C . ALA A 1 75 ? 9.178 2.444 -5.429 1.00 95.69 75 ALA A C 1
ATOM 580 O O . ALA A 1 75 ? 8.248 1.640 -5.518 1.00 95.69 75 ALA A O 1
ATOM 581 N N . ALA A 1 76 ? 8.992 3.675 -4.941 1.00 96.25 76 ALA A N 1
ATOM 582 C CA . ALA A 1 76 ? 7.675 4.225 -4.621 1.00 96.25 76 ALA A CA 1
ATOM 583 C C . ALA A 1 76 ? 6.762 4.265 -5.858 1.00 96.25 76 ALA A C 1
ATOM 585 O O . ALA A 1 76 ? 5.609 3.851 -5.766 1.00 96.25 76 ALA A O 1
ATOM 586 N N . CYS A 1 77 ? 7.290 4.660 -7.021 1.00 97.06 77 CYS A N 1
ATOM 587 C CA . CYS A 1 77 ? 6.556 4.666 -8.286 1.00 97.06 77 CYS A CA 1
ATOM 588 C C . CYS A 1 77 ? 6.063 3.267 -8.677 1.00 97.06 77 CYS A C 1
ATOM 590 O O . CYS A 1 77 ? 4.871 3.077 -8.917 1.00 97.06 77 CYS A O 1
ATOM 592 N N . VAL A 1 78 ? 6.948 2.263 -8.654 1.00 95.38 78 VAL A N 1
ATOM 593 C CA . VAL A 1 78 ? 6.578 0.874 -8.983 1.00 95.38 78 VAL A CA 1
ATOM 594 C C . VAL A 1 78 ? 5.528 0.337 -8.000 1.00 95.38 78 VAL A C 1
ATOM 596 O O . VAL A 1 78 ? 4.532 -0.243 -8.428 1.00 95.38 78 VAL A O 1
ATOM 599 N N . ARG A 1 79 ? 5.684 0.594 -6.690 1.00 93.00 79 ARG A N 1
ATOM 600 C CA . ARG A 1 79 ? 4.680 0.233 -5.666 1.00 93.00 79 ARG A CA 1
ATOM 601 C C . ARG A 1 79 ? 3.322 0.875 -5.929 1.00 93.00 79 ARG A C 1
ATOM 603 O O . ARG A 1 79 ? 2.295 0.212 -5.799 1.00 93.00 79 ARG A O 1
ATOM 610 N N . LYS A 1 80 ? 3.313 2.159 -6.286 1.00 94.56 80 LYS A N 1
ATOM 611 C CA . LYS A 1 80 ? 2.088 2.909 -6.566 1.00 94.56 80 LYS A CA 1
ATOM 612 C C . LYS A 1 80 ? 1.361 2.352 -7.786 1.00 94.56 80 LYS A C 1
ATOM 614 O O . LYS A 1 80 ? 0.161 2.105 -7.713 1.00 94.56 80 LYS A O 1
ATOM 619 N N . ILE A 1 81 ? 2.092 2.097 -8.873 1.00 95.00 81 ILE A N 1
ATOM 620 C CA . ILE A 1 81 ? 1.547 1.469 -10.083 1.00 95.00 81 ILE A CA 1
ATOM 621 C C . ILE A 1 81 ? 0.949 0.101 -9.743 1.00 95.00 81 ILE A C 1
ATOM 623 O O . ILE A 1 81 ? -0.187 -0.168 -10.125 1.00 95.00 81 ILE A O 1
ATOM 627 N N . GLN A 1 82 ? 1.652 -0.731 -8.965 1.00 92.56 82 GLN A N 1
ATOM 628 C CA . GLN A 1 82 ? 1.118 -2.021 -8.521 1.00 92.56 82 GLN A CA 1
ATOM 629 C C . GLN A 1 82 ? -0.191 -1.867 -7.739 1.00 92.56 82 GLN A C 1
ATOM 631 O O . GLN A 1 82 ? -1.143 -2.600 -7.990 1.00 92.56 82 GLN A O 1
ATOM 636 N N . ALA A 1 83 ? -0.257 -0.912 -6.808 1.00 90.50 83 ALA A N 1
ATOM 637 C CA . ALA A 1 83 ? -1.459 -0.671 -6.014 1.00 90.50 83 ALA A CA 1
ATOM 638 C C . ALA A 1 83 ? -2.655 -0.245 -6.884 1.00 90.50 83 ALA A C 1
ATOM 640 O O . ALA A 1 83 ? -3.769 -0.711 -6.654 1.00 90.50 83 ALA A O 1
ATOM 641 N N . ILE A 1 84 ? -2.425 0.588 -7.905 1.00 92.88 84 ILE A N 1
ATOM 642 C CA . ILE A 1 84 ? -3.459 1.002 -8.867 1.00 92.88 84 ILE A CA 1
ATOM 643 C C . ILE A 1 84 ? -3.916 -0.184 -9.725 1.00 92.88 84 ILE A C 1
ATOM 645 O O . ILE A 1 84 ? -5.113 -0.401 -9.891 1.00 92.88 84 ILE A O 1
ATOM 649 N N . LEU A 1 85 ? -2.983 -0.984 -10.253 1.00 93.00 85 LEU A N 1
ATOM 650 C CA . LEU A 1 85 ? -3.324 -2.167 -11.053 1.00 93.00 85 LEU A CA 1
ATOM 651 C C . LEU A 1 85 ? -4.108 -3.200 -10.239 1.00 93.00 85 LEU A C 1
ATOM 653 O O . LEU A 1 85 ? -5.042 -3.810 -10.764 1.00 93.00 85 LEU A O 1
ATOM 657 N N . LYS A 1 86 ? -3.770 -3.352 -8.955 1.00 89.00 86 LYS A N 1
ATOM 658 C CA . LYS A 1 86 ? -4.501 -4.210 -8.023 1.00 89.00 86 LYS A CA 1
ATOM 659 C C . LYS A 1 86 ? -5.913 -3.687 -7.766 1.00 89.00 86 LYS A C 1
ATOM 661 O O . LYS A 1 86 ? -6.847 -4.479 -7.807 1.00 89.00 86 LYS A O 1
ATOM 666 N N . SER A 1 87 ? -6.096 -2.377 -7.560 1.00 88.25 87 SER A N 1
ATOM 667 C CA . SER A 1 87 ? -7.423 -1.814 -7.262 1.00 88.25 87 SER A CA 1
ATOM 668 C C . SER A 1 87 ? -8.417 -1.985 -8.407 1.00 88.25 87 SER A C 1
ATOM 670 O O . SER A 1 87 ? -9.608 -2.112 -8.157 1.00 88.25 87 SER A O 1
ATOM 672 N N . VAL A 1 88 ? -7.942 -2.008 -9.656 1.00 90.31 88 VAL A N 1
ATOM 673 C CA . VAL A 1 88 ? -8.783 -2.257 -10.842 1.00 90.31 88 VAL A CA 1
ATOM 674 C C . VAL A 1 88 ? -8.789 -3.726 -11.281 1.00 90.31 88 VAL A C 1
ATOM 676 O O . VAL A 1 88 ? -9.324 -4.041 -12.341 1.00 90.31 88 VAL A O 1
ATOM 679 N N . ASN A 1 89 ? -8.187 -4.622 -10.491 1.00 89.19 89 ASN A N 1
ATOM 680 C CA . ASN A 1 89 ? -8.059 -6.052 -10.780 1.00 89.19 89 ASN A CA 1
ATOM 681 C C . ASN A 1 89 ? -7.394 -6.366 -12.142 1.00 89.19 89 ASN A C 1
ATOM 683 O O . ASN A 1 89 ? -7.669 -7.395 -12.755 1.00 89.19 89 ASN A O 1
ATOM 687 N N . ALA A 1 90 ? -6.517 -5.480 -12.628 1.00 90.31 90 ALA A N 1
ATOM 688 C CA . ALA A 1 90 ? -5.763 -5.687 -13.869 1.00 90.31 90 ALA A CA 1
ATOM 689 C C . ALA A 1 90 ? -4.513 -6.551 -13.643 1.00 90.31 90 ALA A C 1
ATOM 691 O O . ALA A 1 90 ? -4.113 -7.309 -14.522 1.00 90.31 90 ALA A O 1
ATOM 692 N N . CYS A 1 91 ? -3.898 -6.445 -12.462 1.00 89.31 91 CYS A N 1
ATOM 693 C CA . CYS A 1 91 ? -2.833 -7.339 -12.019 1.00 89.31 91 CYS A CA 1
ATOM 694 C C . CYS A 1 91 ? -2.874 -7.473 -10.494 1.00 89.31 91 CYS A C 1
ATOM 696 O O . CYS A 1 91 ? -2.708 -6.491 -9.770 1.00 89.31 91 CYS A O 1
ATOM 698 N N . THR A 1 92 ? -3.104 -8.692 -10.008 1.00 80.62 92 THR A N 1
ATOM 699 C CA . THR A 1 92 ? -3.187 -9.008 -8.572 1.00 80.62 92 THR A CA 1
ATOM 700 C C . THR A 1 92 ? -1.936 -9.696 -8.037 1.00 80.62 92 THR A C 1
ATOM 702 O O . THR A 1 92 ? -1.697 -9.680 -6.831 1.00 80.62 92 THR A O 1
ATOM 705 N N . ALA A 1 93 ? -1.118 -10.263 -8.924 1.00 81.25 93 ALA A N 1
ATOM 706 C CA . ALA A 1 93 ? 0.139 -10.905 -8.581 1.00 81.25 93 ALA A CA 1
ATOM 707 C C . ALA A 1 93 ? 1.248 -9.857 -8.402 1.00 81.25 93 ALA A C 1
ATOM 709 O O . ALA A 1 93 ? 1.460 -9.004 -9.265 1.00 81.25 93 ALA A O 1
ATOM 710 N N . GLY A 1 94 ? 1.970 -9.913 -7.283 1.00 80.00 94 GLY A N 1
ATOM 711 C CA . GLY A 1 94 ? 3.069 -8.990 -7.028 1.00 80.00 94 GLY A CA 1
ATOM 712 C C . GLY A 1 94 ? 4.357 -9.340 -7.768 1.00 80.00 94 GLY A C 1
ATOM 713 O O . GLY A 1 94 ? 4.442 -10.311 -8.530 1.00 80.00 94 GLY A O 1
ATOM 714 N N . MET A 1 95 ? 5.386 -8.517 -7.551 1.00 84.38 95 MET A N 1
ATOM 715 C CA . MET A 1 95 ? 6.708 -8.713 -8.161 1.00 84.38 95 MET A CA 1
ATOM 716 C C . MET A 1 95 ? 7.344 -10.046 -7.741 1.00 84.38 95 MET A C 1
ATOM 718 O O . MET A 1 95 ? 8.022 -10.688 -8.539 1.00 84.38 95 MET A O 1
ATOM 722 N N . GLU A 1 96 ? 7.095 -10.484 -6.507 1.00 76.81 96 GLU A N 1
ATOM 723 C CA . GLU A 1 96 ? 7.683 -11.670 -5.882 1.00 76.81 96 GLU A CA 1
ATOM 724 C C . GLU A 1 96 ? 7.345 -12.986 -6.593 1.00 76.81 96 GLU A C 1
ATOM 726 O O . GLU A 1 96 ? 8.187 -13.880 -6.655 1.00 76.81 96 GLU A O 1
ATOM 731 N N . ILE A 1 97 ? 6.149 -13.084 -7.178 1.00 81.50 97 ILE A N 1
ATOM 732 C CA . ILE A 1 97 ? 5.717 -14.229 -7.995 1.00 81.50 97 ILE A CA 1
ATOM 733 C C . ILE A 1 97 ? 5.741 -13.920 -9.501 1.00 81.50 97 ILE A C 1
ATOM 735 O O . ILE A 1 97 ? 5.289 -14.727 -10.310 1.00 81.50 97 ILE A O 1
ATOM 739 N N . GLY A 1 98 ? 6.299 -12.769 -9.893 1.00 81.56 98 GLY A N 1
ATOM 740 C CA . GLY A 1 98 ? 6.512 -12.388 -11.290 1.00 81.56 98 GLY A CA 1
ATOM 741 C C . GLY A 1 98 ? 5.304 -11.776 -12.004 1.00 81.56 98 GLY A C 1
ATOM 742 O O . GLY A 1 98 ? 5.331 -11.700 -13.234 1.00 81.56 98 GLY A O 1
ATOM 743 N N . GLY A 1 99 ? 4.278 -11.334 -11.265 1.00 84.56 99 GLY A N 1
ATOM 744 C CA . GLY A 1 99 ? 3.105 -10.641 -11.816 1.00 84.56 99 GLY A CA 1
ATOM 745 C C . GLY A 1 99 ? 3.377 -9.200 -12.251 1.00 84.56 99 GLY A C 1
ATOM 746 O O . GLY A 1 99 ? 2.694 -8.671 -13.124 1.00 84.56 99 GLY A O 1
ATOM 747 N N . LEU A 1 100 ? 4.426 -8.584 -11.701 1.00 89.69 100 LEU A N 1
ATOM 748 C CA . LEU A 1 100 ? 4.920 -7.272 -12.106 1.00 89.69 100 LEU A CA 1
ATOM 749 C C . LEU A 1 100 ? 6.431 -7.334 -12.345 1.00 89.69 100 LEU A C 1
ATOM 751 O O . LEU A 1 100 ? 7.178 -7.888 -11.537 1.00 89.69 100 LEU A O 1
ATOM 755 N N . ARG A 1 101 ? 6.886 -6.742 -13.451 1.00 88.94 101 ARG A N 1
ATOM 756 C CA . ARG A 1 101 ? 8.303 -6.613 -13.816 1.00 88.94 101 ARG A CA 1
ATOM 757 C C . ARG A 1 101 ? 8.619 -5.134 -14.018 1.00 88.94 101 ARG A C 1
ATOM 759 O O . ARG A 1 101 ? 7.763 -4.382 -14.476 1.00 88.94 101 ARG A O 1
ATOM 766 N N . ALA A 1 102 ? 9.834 -4.727 -13.673 1.00 91.75 102 ALA A N 1
ATOM 767 C CA . ALA A 1 102 ? 10.305 -3.368 -13.899 1.00 91.75 102 ALA A CA 1
ATOM 768 C C . ALA A 1 102 ? 11.706 -3.409 -14.510 1.00 91.75 102 ALA A C 1
ATOM 770 O O . ALA A 1 102 ? 12.635 -3.926 -13.891 1.00 91.75 102 ALA A O 1
ATOM 771 N N . ASP A 1 103 ? 11.845 -2.826 -15.697 1.00 93.25 103 ASP A N 1
ATOM 772 C CA . ASP A 1 103 ? 13.138 -2.491 -16.283 1.00 93.25 103 ASP A CA 1
ATOM 773 C C . ASP A 1 103 ? 13.403 -1.007 -16.014 1.00 93.25 103 ASP A C 1
ATOM 775 O O . ASP A 1 103 ? 12.524 -0.156 -16.179 1.00 93.25 103 ASP A O 1
ATOM 779 N N . VAL A 1 104 ? 14.608 -0.679 -15.548 1.00 95.69 104 VAL A N 1
ATOM 780 C CA . VAL A 1 104 ? 14.925 0.675 -15.080 1.00 95.69 104 VAL A CA 1
ATOM 781 C C . VAL A 1 104 ? 15.995 1.302 -15.950 1.00 95.69 104 VAL A C 1
ATOM 783 O O . VAL A 1 104 ? 17.060 0.735 -16.170 1.00 95.69 104 VAL A O 1
ATOM 786 N N . ASN A 1 105 ? 15.722 2.515 -16.416 1.00 96.50 105 ASN A N 1
ATOM 787 C CA . ASN A 1 105 ? 16.627 3.284 -17.252 1.00 96.50 105 ASN A CA 1
ATOM 788 C C . ASN A 1 105 ? 17.340 4.344 -16.408 1.00 96.50 105 ASN A C 1
ATOM 790 O O . ASN A 1 105 ? 16.686 5.197 -15.811 1.00 96.50 105 ASN A O 1
ATOM 794 N N . VAL A 1 106 ? 18.673 4.303 -16.367 1.00 96.75 106 VAL A N 1
ATOM 795 C CA . VAL A 1 106 ? 19.496 5.192 -15.537 1.00 96.75 106 VAL A CA 1
ATOM 796 C C . VAL A 1 106 ? 20.452 5.993 -16.411 1.00 96.75 106 VAL A C 1
ATOM 798 O O . VAL A 1 106 ? 21.160 5.453 -17.260 1.00 96.75 106 VAL A O 1
ATOM 801 N N . SER A 1 107 ? 20.502 7.296 -16.165 1.00 95.25 107 SER A N 1
ATOM 802 C CA . SER A 1 107 ? 21.544 8.182 -16.681 1.00 95.25 107 SER A CA 1
ATOM 803 C C . SER A 1 107 ? 21.937 9.171 -15.589 1.00 95.25 107 SER A C 1
ATOM 805 O O . SER A 1 107 ? 21.108 9.519 -14.743 1.00 95.25 107 SER A O 1
ATOM 807 N N . VAL A 1 108 ? 23.183 9.633 -15.603 1.00 94.12 108 VAL A N 1
ATOM 808 C CA . VAL A 1 108 ? 23.664 10.694 -14.710 1.00 94.12 108 VAL A CA 1
ATOM 809 C C . VAL A 1 108 ? 24.139 11.895 -15.515 1.00 94.12 108 VAL A C 1
ATOM 811 O O . VAL A 1 108 ? 24.577 11.765 -16.656 1.00 94.12 108 VAL A O 1
ATOM 814 N N . ARG A 1 109 ? 24.080 13.074 -14.898 1.00 89.12 109 ARG A N 1
ATOM 815 C CA . ARG A 1 109 ? 24.607 14.324 -15.455 1.00 89.12 109 ARG A CA 1
ATOM 816 C C . ARG A 1 109 ? 25.273 15.152 -14.366 1.00 89.12 109 ARG A C 1
ATOM 818 O O . ARG A 1 109 ? 24.938 15.015 -13.186 1.00 89.12 109 ARG A O 1
ATOM 825 N N . ARG A 1 110 ? 26.182 16.046 -14.756 1.00 85.88 110 ARG A N 1
ATOM 826 C CA . ARG A 1 110 ? 26.766 17.034 -13.839 1.00 85.88 110 ARG A CA 1
ATOM 827 C C . ARG A 1 110 ? 25.706 18.074 -13.458 1.00 85.88 110 ARG A C 1
ATOM 829 O O . ARG A 1 110 ? 24.987 18.571 -14.316 1.00 85.88 110 ARG A O 1
ATOM 836 N N . ARG A 1 111 ? 25.605 18.407 -12.164 1.00 79.31 111 ARG A N 1
ATOM 837 C CA . ARG A 1 111 ? 24.558 19.310 -11.634 1.00 79.31 111 ARG A CA 1
ATOM 838 C C . ARG A 1 111 ? 24.675 20.762 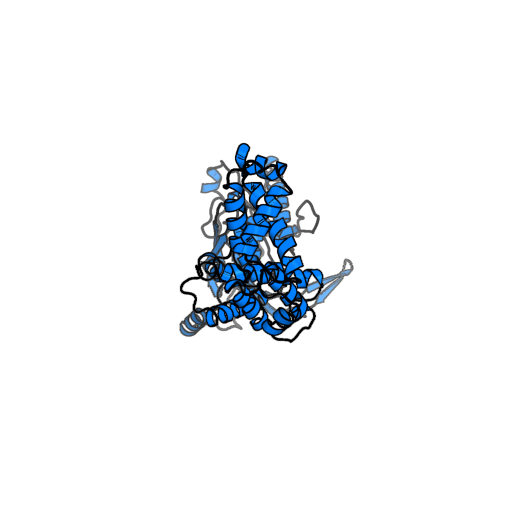-12.115 1.00 79.31 111 ARG A C 1
ATOM 840 O O . ARG A 1 111 ? 23.660 21.437 -12.201 1.00 79.31 111 ARG A O 1
ATOM 847 N N . HIS A 1 112 ? 25.890 21.227 -12.404 1.00 68.12 112 HIS A N 1
ATOM 848 C CA . HIS A 1 112 ? 26.190 22.630 -12.731 1.00 68.12 112 HIS A CA 1
ATOM 849 C C . HIS A 1 112 ? 26.659 22.830 -14.174 1.00 68.12 112 HIS A C 1
ATOM 851 O O . HIS A 1 112 ? 27.249 23.857 -14.495 1.00 68.12 112 HIS A O 1
ATOM 857 N N . ASP A 1 113 ? 26.440 21.836 -15.030 1.00 64.69 113 ASP A N 1
ATOM 858 C CA . ASP A 1 113 ? 26.849 21.908 -16.423 1.00 64.69 113 ASP A CA 1
ATOM 859 C C . ASP A 1 113 ? 25.660 22.319 -17.296 1.00 64.69 113 ASP A C 1
ATOM 861 O O . ASP A 1 113 ? 24.850 21.487 -17.711 1.00 64.69 113 ASP A O 1
ATOM 865 N N . ASN A 1 114 ? 25.531 23.629 -17.521 1.00 59.56 114 ASN A N 1
ATOM 866 C CA . ASN A 1 114 ? 24.459 24.191 -18.343 1.00 59.56 114 ASN A CA 1
ATOM 867 C C . ASN A 1 114 ? 24.599 23.804 -19.825 1.00 59.56 114 ASN A C 1
ATOM 869 O O . ASN A 1 114 ? 23.594 23.823 -20.527 1.00 59.56 114 ASN A O 1
ATOM 873 N N . SER A 1 115 ? 25.789 23.380 -20.282 1.00 60.44 115 SER A N 1
ATOM 874 C CA . SER A 1 115 ? 25.985 22.907 -21.663 1.00 60.44 115 SER A CA 1
ATOM 875 C C . SER A 1 115 ? 25.183 21.633 -21.954 1.00 60.44 115 SER A C 1
ATOM 877 O O . SER A 1 115 ? 24.604 21.485 -23.024 1.00 60.44 115 SER A O 1
ATOM 879 N N . ILE A 1 116 ? 25.018 20.758 -20.953 1.00 59.00 116 ILE A N 1
ATOM 880 C CA . ILE A 1 116 ? 24.229 19.523 -21.079 1.00 59.00 116 ILE A CA 1
ATOM 881 C C . ILE A 1 116 ? 22.724 19.824 -21.126 1.00 59.00 116 ILE A C 1
ATOM 883 O O . ILE A 1 116 ? 21.968 19.021 -21.651 1.00 59.00 116 ILE A O 1
ATOM 887 N N . ILE A 1 117 ? 22.248 20.960 -20.609 1.00 60.03 117 ILE A N 1
ATOM 888 C CA . ILE A 1 117 ? 20.818 21.313 -20.704 1.00 60.03 117 ILE A CA 1
ATOM 889 C C . ILE A 1 117 ? 20.437 21.646 -22.158 1.00 60.03 117 ILE A C 1
ATOM 891 O O . ILE A 1 117 ? 19.312 21.358 -22.564 1.00 60.03 117 ILE A O 1
ATOM 895 N N . GLU A 1 118 ? 21.379 22.182 -22.939 1.00 59.69 118 GLU A N 1
ATOM 896 C CA . GLU A 1 118 ? 21.187 22.547 -24.349 1.00 59.69 118 GLU A CA 1
ATOM 897 C C . GLU A 1 118 ? 21.573 21.413 -25.323 1.00 59.69 118 GLU A C 1
ATOM 899 O O . GLU A 1 118 ? 20.889 21.226 -26.327 1.00 59.69 118 GLU A O 1
ATOM 904 N N . GLU A 1 119 ? 22.605 20.615 -25.012 1.00 66.81 119 GLU A N 1
ATOM 905 C CA . GLU A 1 119 ? 23.151 19.564 -25.900 1.00 66.81 119 GLU A CA 1
ATOM 906 C C . GLU A 1 119 ? 22.921 18.120 -25.408 1.00 66.81 119 GLU A C 1
ATOM 908 O O . GLU A 1 119 ? 23.294 17.153 -26.075 1.00 66.81 119 GLU A O 1
ATOM 913 N N . GLY A 1 120 ? 22.343 17.942 -24.219 1.00 73.31 120 GLY A N 1
ATOM 914 C CA . GLY A 1 120 ? 22.119 16.627 -23.623 1.00 73.31 120 GLY A CA 1
ATOM 915 C C . GLY A 1 120 ? 21.040 15.816 -24.334 1.00 73.31 120 GLY A C 1
ATOM 916 O O . GLY A 1 120 ? 20.224 16.327 -25.102 1.00 73.31 120 GLY A O 1
ATOM 917 N N . ASN A 1 121 ? 20.990 14.521 -24.023 1.00 85.44 121 ASN A N 1
ATOM 918 C CA . ASN A 1 121 ? 19.958 13.651 -24.567 1.00 85.44 121 ASN A CA 1
ATOM 919 C C . ASN A 1 121 ? 18.569 14.132 -24.125 1.00 85.44 121 ASN A C 1
ATOM 921 O O . ASN A 1 121 ? 18.381 14.638 -23.015 1.00 85.44 121 ASN A O 1
ATOM 925 N N . GLN A 1 122 ? 17.574 13.910 -24.977 1.00 90.44 122 GLN A N 1
ATOM 926 C CA . GLN A 1 122 ? 16.179 14.180 -24.658 1.00 90.44 122 GLN A CA 1
ATOM 927 C C . GLN A 1 122 ? 15.327 12.927 -24.818 1.00 90.44 122 GLN A C 1
ATOM 929 O O . GLN A 1 122 ? 15.578 12.085 -25.682 1.00 90.44 122 GLN A O 1
ATOM 934 N N . TYR A 1 123 ? 14.286 12.816 -24.002 1.00 91.12 123 TYR A N 1
ATOM 935 C CA . TYR A 1 123 ? 13.292 11.764 -24.132 1.00 91.12 123 TYR A CA 1
ATOM 936 C C . TYR A 1 123 ? 11.901 12.329 -23.879 1.00 91.12 123 TYR A C 1
ATOM 938 O O . TYR A 1 123 ? 11.567 12.704 -22.758 1.00 91.12 123 TYR A O 1
ATOM 946 N N . TYR A 1 124 ? 11.091 12.368 -24.940 1.00 91.88 124 TYR A N 1
ATOM 947 C CA . TYR A 1 124 ? 9.683 12.770 -24.887 1.00 91.88 124 TYR A CA 1
ATOM 948 C C . TYR A 1 124 ? 9.466 14.124 -24.177 1.00 91.88 124 TYR A C 1
ATOM 950 O O . TYR A 1 124 ? 8.662 14.247 -23.260 1.00 91.88 124 TYR A O 1
ATOM 958 N N . GLY A 1 125 ? 10.246 15.135 -24.571 1.00 90.00 125 GLY A N 1
ATOM 959 C CA . GLY A 1 125 ? 10.173 16.492 -24.015 1.00 90.00 125 GLY A CA 1
ATOM 960 C C . GLY A 1 125 ? 10.986 16.726 -22.737 1.00 90.00 125 GLY A C 1
ATOM 961 O O . GLY A 1 125 ? 11.192 17.878 -22.371 1.00 90.00 125 GLY A O 1
ATOM 962 N N . VAL A 1 126 ? 11.508 15.679 -22.087 1.00 90.50 126 VAL A N 1
ATOM 963 C CA . VAL A 1 126 ? 12.449 15.832 -20.965 1.00 90.50 126 VAL A CA 1
ATOM 964 C C . VAL A 1 126 ? 13.865 15.961 -21.516 1.00 90.50 126 VAL A C 1
ATOM 966 O O . VAL A 1 126 ? 14.346 15.039 -22.176 1.00 90.50 126 VAL A O 1
ATOM 969 N N . THR A 1 127 ? 14.521 17.092 -21.261 1.00 89.94 127 THR A N 1
ATOM 970 C CA . THR A 1 127 ? 15.839 17.438 -21.816 1.00 89.94 127 THR A CA 1
ATOM 971 C C . THR A 1 127 ? 16.961 17.323 -20.786 1.00 89.94 127 THR A C 1
ATOM 973 O O . THR A 1 127 ? 16.735 17.123 -19.589 1.00 89.94 127 THR A O 1
ATOM 976 N N . GLY A 1 128 ? 18.201 17.440 -21.263 1.00 87.31 128 GLY A N 1
ATOM 977 C CA . GLY A 1 128 ? 19.391 17.468 -20.421 1.00 87.31 128 GLY A CA 1
ATOM 978 C C . GLY A 1 128 ? 19.735 16.138 -19.760 1.00 87.31 128 GLY A C 1
ATOM 979 O O . GLY A 1 128 ? 20.311 16.130 -18.676 1.00 87.31 128 GLY A O 1
ATOM 980 N N . LEU A 1 129 ? 19.372 15.013 -20.372 1.00 91.25 129 LEU A N 1
ATOM 981 C CA . LEU A 1 129 ? 19.658 13.671 -19.869 1.00 91.25 129 LEU A CA 1
ATOM 982 C C . LEU A 1 129 ? 21.073 13.221 -20.260 1.00 91.25 129 LEU A C 1
ATOM 984 O O . LEU A 1 129 ? 21.619 13.625 -21.287 1.00 91.25 129 LEU A O 1
ATOM 988 N N . GLY A 1 130 ? 21.664 12.348 -19.441 1.00 92.25 130 GLY A N 1
ATOM 989 C CA . GLY A 1 130 ? 22.935 11.699 -19.765 1.00 92.25 130 GLY A CA 1
ATOM 990 C C . GLY A 1 130 ? 22.759 10.527 -20.733 1.00 92.25 130 GLY A C 1
ATOM 991 O O . GLY A 1 130 ? 21.655 10.229 -21.201 1.00 92.25 130 GLY A O 1
ATOM 992 N N . GLN A 1 131 ? 23.845 9.801 -21.006 1.00 92.00 131 GLN A N 1
ATOM 993 C CA . GLN A 1 131 ? 23.741 8.541 -21.740 1.00 92.00 131 GLN A CA 1
ATOM 994 C C . GLN A 1 131 ? 23.071 7.470 -20.872 1.00 92.00 131 GLN A C 1
ATOM 996 O O . GLN A 1 131 ? 23.453 7.238 -19.725 1.00 92.00 131 GLN A O 1
ATOM 1001 N N . ARG A 1 132 ? 22.045 6.826 -21.433 1.00 92.62 132 ARG A N 1
ATOM 1002 C CA . ARG A 1 132 ? 21.184 5.867 -20.737 1.00 92.62 132 ARG A CA 1
ATOM 1003 C C . ARG A 1 132 ? 21.778 4.462 -20.731 1.00 92.62 132 ARG A C 1
ATOM 1005 O O . ARG A 1 132 ? 22.106 3.936 -21.794 1.00 92.62 132 ARG A O 1
ATOM 1012 N N . THR A 1 133 ? 21.765 3.811 -19.573 1.00 93.69 133 THR A N 1
ATOM 1013 C CA . THR A 1 133 ? 21.843 2.349 -19.458 1.00 93.69 133 THR A CA 1
ATOM 1014 C C . THR A 1 133 ? 20.514 1.788 -18.965 1.00 93.69 133 THR A C 1
ATOM 1016 O O . THR A 1 133 ? 19.791 2.430 -18.204 1.00 93.69 133 THR A O 1
ATOM 1019 N N . GLU A 1 134 ? 20.164 0.600 -19.442 1.00 94.56 134 GLU A N 1
ATOM 1020 C CA . GLU A 1 134 ? 18.944 -0.113 -19.062 1.00 94.56 134 GLU A CA 1
ATOM 1021 C C . GLU A 1 134 ? 19.319 -1.266 -18.131 1.00 94.56 134 GLU A C 1
ATOM 1023 O O . GLU A 1 134 ? 20.209 -2.051 -18.453 1.00 94.56 134 GLU A O 1
ATOM 1028 N N . ILE A 1 135 ? 18.658 -1.381 -16.983 1.00 94.50 135 ILE A N 1
ATOM 1029 C CA . ILE A 1 135 ? 18.872 -2.452 -16.012 1.00 94.50 135 ILE A CA 1
ATOM 1030 C C . ILE A 1 135 ? 17.662 -3.381 -16.022 1.00 94.50 135 ILE A C 1
ATOM 1032 O O . ILE A 1 135 ? 16.538 -2.931 -15.799 1.00 94.50 135 ILE A O 1
ATOM 1036 N N . LYS A 1 136 ? 17.915 -4.675 -16.226 1.00 90.62 136 LYS A N 1
ATOM 1037 C CA . LYS A 1 136 ? 16.907 -5.742 -16.244 1.00 90.62 136 LYS A CA 1
ATOM 1038 C C . LYS A 1 136 ? 17.025 -6.677 -15.043 1.00 90.62 136 LYS A C 1
ATOM 1040 O O . LYS A 1 136 ? 18.026 -6.668 -14.319 1.00 90.62 136 LYS A O 1
ATOM 1045 N N . ASN A 1 137 ? 16.028 -7.553 -14.907 1.00 82.94 137 ASN A N 1
ATOM 1046 C CA . ASN A 1 137 ? 15.928 -8.606 -13.886 1.00 82.94 137 ASN A CA 1
ATOM 1047 C C . ASN A 1 137 ? 15.746 -8.069 -12.454 1.00 82.94 137 ASN A C 1
ATOM 1049 O O . ASN A 1 137 ? 16.353 -8.567 -11.505 1.00 82.94 137 ASN A O 1
ATOM 1053 N N . LEU A 1 138 ? 14.900 -7.051 -12.286 1.00 89.44 138 LEU A N 1
ATOM 1054 C CA . LEU A 1 138 ? 14.582 -6.470 -10.981 1.00 89.44 138 LEU A CA 1
ATOM 1055 C C . LEU A 1 138 ? 13.319 -7.130 -10.412 1.00 89.44 138 LEU A C 1
ATOM 1057 O O . LEU A 1 138 ? 12.205 -6.838 -10.836 1.00 89.44 138 LEU A O 1
ATOM 1061 N N . SER A 1 139 ? 13.501 -8.042 -9.455 1.00 84.75 139 SER A N 1
ATOM 1062 C CA . SER A 1 139 ? 12.420 -8.874 -8.894 1.00 84.75 139 SER A CA 1
ATOM 1063 C C . SER A 1 139 ? 11.807 -8.343 -7.593 1.00 84.75 139 SER A C 1
ATOM 1065 O O . SER A 1 139 ? 10.939 -8.984 -7.009 1.00 84.75 139 SER A O 1
ATOM 1067 N N . SER A 1 140 ? 12.269 -7.198 -7.087 1.00 89.50 140 SER A N 1
ATOM 1068 C CA . SER A 1 140 ? 11.714 -6.572 -5.883 1.00 89.50 140 SER A CA 1
ATOM 1069 C C . SER A 1 140 ? 11.931 -5.063 -5.894 1.00 89.50 140 SER A C 1
ATOM 1071 O O . SER A 1 140 ? 12.847 -4.565 -6.551 1.00 89.50 140 SER A O 1
ATOM 1073 N N . PHE A 1 141 ? 11.148 -4.330 -5.101 1.00 91.44 141 PHE A N 1
ATOM 1074 C CA . PHE A 1 141 ? 11.335 -2.884 -4.929 1.00 91.44 141 PHE A CA 1
ATOM 1075 C C . PHE A 1 141 ? 12.730 -2.538 -4.402 1.00 91.44 141 PHE A C 1
ATOM 1077 O O . PHE A 1 141 ? 13.358 -1.599 -4.875 1.00 91.44 141 PHE A O 1
ATOM 1084 N N . LYS A 1 142 ? 13.254 -3.343 -3.470 1.00 91.25 142 LYS A N 1
ATOM 1085 C CA . LYS A 1 142 ? 14.611 -3.167 -2.949 1.00 91.25 142 LYS A CA 1
ATOM 1086 C C . LYS A 1 142 ? 15.663 -3.367 -4.044 1.00 91.25 142 LYS A C 1
ATOM 1088 O O . LYS A 1 142 ? 16.605 -2.587 -4.126 1.00 91.25 142 LYS A O 1
ATOM 1093 N N . ALA A 1 143 ? 15.476 -4.362 -4.915 1.00 92.06 143 ALA A N 1
ATOM 1094 C CA . ALA A 1 143 ? 16.360 -4.569 -6.059 1.00 92.06 143 ALA A CA 1
ATOM 1095 C C . ALA A 1 143 ? 16.342 -3.370 -7.019 1.00 92.06 143 ALA A C 1
ATOM 1097 O O . ALA A 1 143 ? 17.400 -2.995 -7.512 1.00 92.06 143 ALA A O 1
ATOM 1098 N N . VAL A 1 144 ? 15.180 -2.740 -7.242 1.00 94.25 144 VAL A N 1
ATOM 1099 C CA . VAL A 1 144 ? 15.077 -1.491 -8.019 1.00 94.25 144 VAL A CA 1
ATOM 1100 C C . VAL A 1 144 ? 15.947 -0.393 -7.401 1.00 94.25 144 VAL A C 1
ATOM 1102 O O . VAL A 1 144 ? 16.780 0.181 -8.101 1.00 94.25 144 VAL A O 1
ATOM 1105 N N . GLU A 1 145 ? 15.813 -0.127 -6.098 1.00 95.00 145 GLU A N 1
ATOM 1106 C CA . GLU A 1 145 ? 16.599 0.920 -5.427 1.00 95.00 145 GLU A CA 1
ATOM 1107 C C . GLU A 1 145 ? 18.107 0.643 -5.490 1.00 95.00 145 GLU A C 1
ATOM 1109 O O . GLU A 1 145 ? 18.887 1.501 -5.914 1.00 95.00 145 GLU A O 1
ATOM 1114 N N . GLU A 1 146 ? 18.526 -0.561 -5.095 1.00 94.94 146 GLU A N 1
ATOM 1115 C CA . GLU A 1 146 ? 19.940 -0.937 -5.029 1.00 94.94 146 GLU A CA 1
ATOM 1116 C C . GLU A 1 146 ? 20.598 -0.935 -6.412 1.00 94.94 146 GLU A C 1
ATOM 1118 O O . GLU A 1 146 ? 21.718 -0.439 -6.560 1.00 94.94 146 GLU A O 1
ATOM 1123 N N . ALA A 1 147 ? 19.890 -1.409 -7.440 1.00 95.50 147 ALA A N 1
ATOM 1124 C CA . ALA A 1 147 ? 20.396 -1.419 -8.804 1.00 95.50 147 ALA A CA 1
ATOM 1125 C C . ALA A 1 147 ? 20.608 -0.003 -9.355 1.00 95.50 147 ALA A C 1
ATOM 1127 O O . ALA A 1 147 ? 21.642 0.263 -9.974 1.00 95.50 147 ALA A O 1
ATOM 1128 N N . ILE A 1 148 ? 19.676 0.923 -9.091 1.00 96.81 148 ILE A N 1
ATOM 1129 C CA . ILE A 1 148 ? 19.830 2.334 -9.475 1.00 96.81 148 ILE A CA 1
ATOM 1130 C C . ILE A 1 148 ? 21.034 2.945 -8.761 1.00 96.81 148 ILE A C 1
ATOM 1132 O O . ILE A 1 148 ? 21.833 3.635 -9.393 1.00 96.81 148 ILE A O 1
ATOM 1136 N N . ILE A 1 149 ? 21.192 2.696 -7.456 1.00 96.56 149 ILE A N 1
ATOM 1137 C CA . ILE A 1 149 ? 22.325 3.213 -6.674 1.00 96.56 149 ILE A CA 1
ATOM 1138 C C . ILE A 1 149 ? 23.648 2.703 -7.249 1.00 96.56 149 ILE A C 1
ATOM 1140 O O . ILE A 1 149 ? 24.566 3.498 -7.473 1.00 96.56 149 ILE A O 1
ATOM 1144 N N . ALA A 1 150 ? 23.744 1.399 -7.507 1.00 96.56 150 ALA A N 1
ATOM 1145 C CA . ALA A 1 150 ? 24.939 0.777 -8.056 1.00 96.56 150 ALA A CA 1
ATOM 1146 C C . ALA A 1 150 ? 25.285 1.340 -9.442 1.00 96.56 150 ALA A C 1
ATOM 1148 O O . ALA A 1 150 ? 26.427 1.740 -9.677 1.00 96.56 150 ALA A O 1
ATOM 1149 N N . GLU A 1 151 ? 24.302 1.437 -10.339 1.00 97.00 151 GLU A N 1
ATOM 1150 C CA . GLU A 1 151 ? 24.517 1.943 -11.695 1.00 97.00 151 GLU A CA 1
ATOM 1151 C C . GLU A 1 151 ? 24.857 3.431 -11.719 1.00 97.00 151 GLU A C 1
ATOM 1153 O O . GLU A 1 151 ? 25.798 3.832 -12.404 1.00 97.00 151 GLU A O 1
ATOM 1158 N N . ARG A 1 152 ? 24.161 4.250 -10.923 1.00 96.19 152 ARG A N 1
ATOM 1159 C CA . ARG A 1 152 ? 24.476 5.672 -10.752 1.00 96.19 152 ARG A CA 1
ATOM 1160 C C . ARG A 1 152 ? 25.924 5.850 -10.304 1.00 96.19 152 ARG A C 1
ATOM 1162 O O . ARG A 1 152 ? 26.668 6.613 -10.914 1.00 96.19 152 ARG A O 1
ATOM 1169 N N . ASN A 1 153 ? 26.336 5.137 -9.254 1.00 96.31 153 ASN A N 1
ATOM 1170 C CA . ASN A 1 153 ? 27.693 5.236 -8.720 1.00 96.31 153 ASN A CA 1
ATOM 1171 C C . ASN A 1 153 ? 28.736 4.766 -9.749 1.00 96.31 153 ASN A C 1
ATOM 1173 O O . ASN A 1 153 ? 29.795 5.378 -9.867 1.00 96.31 153 ASN A O 1
ATOM 1177 N N . ARG A 1 154 ? 28.435 3.715 -10.523 1.00 96.25 154 ARG A N 1
ATOM 1178 C CA . ARG A 1 154 ? 29.294 3.239 -11.616 1.00 96.25 154 ARG A CA 1
ATOM 1179 C C . ARG A 1 154 ? 29.459 4.297 -12.708 1.00 96.25 154 ARG A C 1
ATOM 1181 O O . ARG A 1 154 ? 30.590 4.561 -13.109 1.00 96.25 154 ARG A O 1
ATOM 1188 N N . GLN A 1 155 ? 28.363 4.894 -13.183 1.00 96.38 155 GLN A N 1
ATOM 1189 C CA . GLN A 1 155 ? 28.411 5.933 -14.215 1.00 96.38 155 GLN A CA 1
ATOM 1190 C C . GLN A 1 155 ? 29.183 7.166 -13.738 1.00 96.38 155 GLN A C 1
ATOM 1192 O O . GLN A 1 155 ? 30.024 7.666 -14.477 1.00 96.38 155 GLN A O 1
ATOM 1197 N N . ILE A 1 156 ? 28.959 7.611 -12.495 1.00 95.56 156 ILE A N 1
ATOM 1198 C CA . ILE A 1 156 ? 29.704 8.732 -11.900 1.00 95.56 156 ILE A CA 1
ATOM 1199 C C . ILE A 1 156 ? 31.205 8.427 -11.887 1.00 95.56 156 ILE A C 1
ATOM 1201 O O . ILE A 1 156 ? 31.970 9.190 -12.470 1.00 95.56 156 ILE A O 1
ATOM 1205 N N . ARG A 1 157 ? 31.622 7.280 -11.326 1.00 96.31 157 ARG A N 1
ATOM 1206 C CA . ARG A 1 157 ? 33.043 6.883 -11.294 1.00 96.31 157 ARG A CA 1
ATOM 1207 C C . ARG A 1 157 ? 33.660 6.822 -12.691 1.00 96.31 157 ARG A C 1
ATOM 1209 O O . ARG A 1 157 ? 34.800 7.231 -12.879 1.00 96.31 157 ARG A O 1
ATOM 1216 N N . LEU A 1 158 ? 32.925 6.298 -13.673 1.00 95.25 158 LEU A N 1
ATOM 1217 C CA . LEU A 1 158 ? 33.403 6.199 -15.051 1.00 95.25 158 LEU A CA 1
ATOM 1218 C C . LEU A 1 158 ? 33.648 7.583 -15.668 1.00 95.25 158 LEU A C 1
ATOM 1220 O O . LEU A 1 158 ? 34.702 7.797 -16.260 1.00 95.25 158 LEU A O 1
ATOM 1224 N N . LEU A 1 159 ? 32.705 8.513 -15.498 1.00 93.81 159 LEU A N 1
ATOM 1225 C CA . LEU A 1 159 ? 32.808 9.880 -16.016 1.00 93.81 159 LEU A CA 1
ATOM 1226 C C . LEU A 1 159 ? 33.885 10.702 -15.288 1.00 93.81 159 LEU A C 1
ATOM 1228 O O . LEU A 1 159 ? 34.580 11.497 -15.915 1.00 93.81 159 LEU A O 1
ATOM 1232 N N . GLU A 1 160 ? 34.047 10.518 -13.976 1.00 94.56 160 GLU A N 1
ATOM 1233 C CA . GLU A 1 160 ? 35.098 11.178 -13.185 1.00 94.56 160 GLU A CA 1
ATOM 1234 C C . GLU A 1 160 ? 36.503 10.709 -13.580 1.00 94.56 160 GLU A C 1
ATOM 1236 O O . GLU A 1 160 ? 37.436 11.509 -13.592 1.00 94.56 160 GLU A O 1
ATOM 1241 N N . ASN A 1 161 ? 36.638 9.449 -13.999 1.00 96.25 161 ASN A N 1
ATOM 1242 C CA . ASN A 1 161 ? 37.882 8.893 -14.533 1.00 96.25 161 ASN A CA 1
ATOM 1243 C C . ASN A 1 161 ? 38.131 9.249 -16.015 1.00 96.25 161 ASN A C 1
ATOM 1245 O O . ASN A 1 161 ? 39.047 8.702 -16.625 1.00 96.25 161 ASN A O 1
ATOM 1249 N N . GLY A 1 162 ? 37.321 10.132 -16.612 1.00 93.81 162 GLY A N 1
ATOM 1250 C CA . GLY A 1 162 ? 37.455 10.555 -18.011 1.00 93.81 162 GLY A CA 1
ATOM 1251 C C . GLY A 1 162 ? 36.950 9.540 -19.043 1.00 93.81 162 GLY A C 1
ATOM 1252 O O . GLY A 1 162 ? 37.221 9.693 -20.231 1.00 93.81 162 GLY A O 1
ATOM 1253 N N . GLY A 1 163 ? 36.233 8.501 -18.608 1.00 93.44 163 GLY A N 1
ATOM 1254 C CA . GLY A 1 163 ? 35.575 7.544 -19.494 1.00 93.44 163 GLY A CA 1
ATOM 1255 C C . GLY A 1 163 ? 34.239 8.056 -20.039 1.00 93.44 163 GLY A C 1
ATOM 1256 O O . GLY A 1 163 ? 33.744 9.115 -19.655 1.00 93.44 163 GLY A O 1
ATOM 1257 N N . VAL A 1 164 ? 33.621 7.260 -20.912 1.00 91.50 164 VAL A N 1
ATOM 1258 C CA . VAL A 1 164 ? 32.320 7.555 -21.531 1.00 91.50 164 VAL A CA 1
ATOM 1259 C C . VAL A 1 164 ? 31.335 6.444 -21.183 1.00 91.50 164 VAL A C 1
ATOM 1261 O O . VAL A 1 164 ? 31.667 5.263 -21.255 1.00 91.50 164 VAL A O 1
ATOM 1264 N N . VAL A 1 165 ? 30.117 6.811 -20.785 1.00 91.69 165 VAL A N 1
ATOM 1265 C CA . VAL A 1 165 ? 29.033 5.840 -20.586 1.00 91.69 165 VAL A CA 1
ATOM 1266 C C . VAL A 1 165 ? 28.526 5.411 -21.960 1.00 91.69 165 VAL A C 1
ATOM 1268 O O . VAL A 1 165 ? 28.081 6.253 -22.729 1.00 91.69 165 VAL A O 1
ATOM 1271 N N . GLU A 1 166 ? 28.571 4.117 -22.272 1.00 89.94 166 GLU A N 1
ATOM 1272 C CA . GLU A 1 166 ? 27.946 3.559 -23.476 1.00 89.94 166 GLU A CA 1
ATOM 1273 C C . GLU A 1 166 ? 26.477 3.207 -23.214 1.00 89.94 166 GLU A C 1
ATOM 1275 O O . GLU A 1 166 ? 26.097 2.846 -22.099 1.00 89.94 166 GLU A O 1
ATOM 1280 N N . GLY A 1 167 ? 25.637 3.275 -24.251 1.00 87.44 167 GLY A N 1
ATOM 1281 C CA . GLY A 1 167 ? 24.266 2.780 -24.149 1.00 87.44 167 GLY A CA 1
ATOM 1282 C C . GLY A 1 167 ? 24.236 1.256 -24.184 1.00 87.44 167 GLY A C 1
ATOM 1283 O O . GLY A 1 167 ? 24.518 0.671 -25.225 1.00 87.44 167 GLY A O 1
ATOM 1284 N N . GLU A 1 168 ? 23.852 0.605 -23.090 1.00 87.75 168 GLU A N 1
ATOM 1285 C CA . GLU A 1 168 ? 23.853 -0.858 -22.989 1.00 87.75 168 GLU A CA 1
ATOM 1286 C C . GLU A 1 168 ? 22.804 -1.397 -22.011 1.00 87.75 168 GLU A C 1
ATOM 1288 O O . GLU A 1 168 ? 22.310 -0.675 -21.139 1.00 87.75 168 GLU A O 1
ATOM 1293 N N . THR A 1 169 ? 22.502 -2.690 -22.154 1.00 89.06 169 THR A N 1
ATOM 1294 C CA . THR A 1 169 ? 21.624 -3.433 -21.249 1.00 89.06 169 THR A CA 1
ATOM 1295 C C . THR A 1 169 ? 22.459 -4.189 -20.218 1.00 89.06 169 THR A C 1
ATOM 1297 O O . THR A 1 169 ? 23.353 -4.987 -20.534 1.00 89.06 169 THR A O 1
ATOM 1300 N N . ARG A 1 170 ? 22.144 -3.942 -18.953 1.00 92.06 170 ARG A N 1
ATOM 1301 C CA . ARG A 1 170 ? 22.823 -4.473 -17.779 1.00 92.06 170 ARG A CA 1
ATOM 1302 C C . ARG A 1 170 ? 21.849 -5.301 -16.946 1.00 92.06 170 ARG A C 1
ATOM 1304 O O . ARG A 1 170 ? 20.635 -5.149 -17.029 1.00 92.06 170 ARG A O 1
ATOM 1311 N N . GLY A 1 171 ? 22.390 -6.213 -16.158 1.00 90.62 171 GLY A N 1
ATOM 1312 C CA . GLY A 1 171 ? 21.652 -7.106 -15.281 1.00 90.62 171 GLY A CA 1
ATOM 1313 C C . GLY A 1 171 ? 21.968 -6.819 -13.827 1.00 90.62 171 GLY A C 1
ATOM 1314 O O . GLY A 1 171 ? 23.091 -6.427 -13.484 1.00 90.62 171 GLY A O 1
ATOM 1315 N N . TRP A 1 172 ? 20.973 -7.053 -12.981 1.00 91.75 172 TRP A N 1
ATOM 1316 C CA . TRP A 1 172 ? 21.114 -7.025 -11.536 1.00 91.75 172 TRP A CA 1
ATOM 1317 C C . TRP A 1 172 ? 21.035 -8.433 -10.943 1.00 91.75 172 TRP A C 1
ATOM 1319 O O . TRP A 1 172 ? 20.372 -9.324 -11.473 1.00 91.75 172 TRP A O 1
ATOM 1329 N N . THR A 1 173 ? 21.729 -8.645 -9.830 1.00 86.56 173 THR A N 1
ATOM 1330 C CA . THR A 1 173 ? 21.629 -9.863 -9.020 1.00 86.56 173 THR A CA 1
ATOM 1331 C C . THR A 1 173 ? 21.525 -9.445 -7.564 1.00 86.56 173 THR A C 1
ATOM 1333 O O . THR A 1 173 ? 22.251 -8.552 -7.128 1.00 86.56 173 THR A O 1
ATOM 1336 N N . LEU A 1 174 ? 20.620 -10.073 -6.812 1.00 81.56 174 LEU A N 1
ATOM 1337 C CA . LEU A 1 174 ? 20.395 -9.742 -5.407 1.00 81.56 174 LEU A CA 1
ATOM 1338 C C . LEU A 1 174 ? 21.693 -9.903 -4.595 1.00 81.56 174 LEU A C 1
ATOM 1340 O O . LEU A 1 174 ? 22.383 -10.913 -4.725 1.00 81.56 174 LEU A O 1
ATOM 1344 N N . GLY A 1 175 ? 22.026 -8.905 -3.774 1.00 80.25 175 GLY A N 1
ATOM 1345 C CA . GLY A 1 175 ? 23.266 -8.879 -2.989 1.00 80.25 175 GLY A CA 1
ATOM 1346 C C . GLY A 1 175 ? 24.519 -8.474 -3.776 1.00 80.25 175 GLY A C 1
ATOM 1347 O O . GLY A 1 175 ? 25.595 -8.386 -3.189 1.00 80.25 175 GLY A O 1
ATOM 1348 N N . SER A 1 176 ? 24.402 -8.204 -5.082 1.00 84.12 176 SER A N 1
ATOM 1349 C CA . SER A 1 176 ? 25.487 -7.590 -5.849 1.00 84.12 176 SER A CA 1
ATOM 1350 C C . SER A 1 176 ? 25.707 -6.143 -5.404 1.00 84.12 176 SER A C 1
ATOM 1352 O O . SER A 1 176 ? 24.772 -5.442 -5.031 1.00 84.12 176 SER A O 1
ATOM 1354 N N . THR A 1 177 ? 26.946 -5.671 -5.491 1.00 87.62 177 THR A N 1
ATOM 1355 C CA . THR A 1 177 ? 27.297 -4.254 -5.310 1.00 87.62 177 THR A CA 1
ATOM 1356 C C . THR A 1 177 ? 27.388 -3.500 -6.638 1.00 87.62 177 THR A C 1
ATOM 1358 O O . THR A 1 177 ? 27.490 -2.274 -6.649 1.00 87.62 177 THR A O 1
ATOM 1361 N N . GLU A 1 178 ? 27.345 -4.223 -7.763 1.00 89.50 178 GLU A N 1
ATOM 1362 C CA . GLU A 1 178 ? 27.512 -3.681 -9.110 1.00 89.50 178 GLU A CA 1
ATOM 1363 C C . GLU A 1 178 ? 26.539 -4.325 -10.107 1.00 89.50 178 GLU A C 1
ATOM 1365 O O . GLU A 1 178 ? 26.186 -5.504 -10.009 1.00 89.50 178 GLU A O 1
ATOM 1370 N N . THR A 1 179 ? 26.120 -3.551 -11.105 1.00 92.06 179 THR A N 1
ATOM 1371 C CA . THR A 1 179 ? 25.418 -4.063 -12.288 1.00 92.06 179 THR A CA 1
ATOM 1372 C C . THR A 1 179 ? 26.410 -4.781 -13.201 1.00 92.06 179 THR A C 1
ATOM 1374 O O . THR A 1 179 ? 27.576 -4.392 -13.280 1.00 92.06 179 THR A O 1
ATOM 1377 N N . ARG A 1 180 ? 25.972 -5.804 -13.942 1.00 89.38 180 ARG A N 1
ATOM 1378 C CA . ARG A 1 180 ? 26.824 -6.532 -14.905 1.00 89.38 180 ARG A CA 1
ATOM 1379 C C . ARG A 1 180 ? 26.316 -6.350 -16.325 1.00 89.38 180 ARG A C 1
ATOM 1381 O O . ARG A 1 180 ? 25.112 -6.318 -16.543 1.00 89.38 180 ARG A O 1
ATOM 1388 N N . ARG A 1 181 ? 27.213 -6.255 -17.303 1.00 88.38 181 ARG A N 1
ATOM 1389 C CA . ARG A 1 181 ? 26.828 -6.202 -18.721 1.00 88.38 181 ARG A CA 1
ATOM 1390 C C . ARG A 1 181 ? 26.213 -7.547 -19.124 1.00 88.38 181 ARG A C 1
ATOM 1392 O O . ARG A 1 181 ? 26.854 -8.572 -18.916 1.00 88.38 181 ARG A O 1
ATOM 1399 N N . LEU A 1 182 ? 24.994 -7.550 -19.672 1.00 78.62 182 LEU A N 1
ATOM 1400 C CA . LEU A 1 182 ? 24.349 -8.779 -20.167 1.00 78.62 182 LEU A CA 1
ATOM 1401 C C . LEU A 1 182 ? 24.630 -9.009 -21.653 1.00 78.62 182 LEU A C 1
ATOM 1403 O O . LEU A 1 182 ? 24.796 -10.146 -22.084 1.00 78.62 182 LEU A O 1
ATOM 1407 N N . ARG A 1 183 ? 24.701 -7.928 -22.434 1.00 68.88 183 ARG A N 1
ATOM 1408 C CA . ARG A 1 183 ? 24.993 -7.962 -23.869 1.00 68.88 183 ARG A CA 1
ATOM 1409 C C . ARG A 1 183 ? 25.740 -6.689 -24.268 1.00 68.88 183 ARG A C 1
ATOM 1411 O O . ARG A 1 183 ? 25.390 -5.610 -23.796 1.00 68.88 183 ARG A O 1
ATOM 1418 N N . GLY A 1 184 ? 26.752 -6.801 -25.128 1.00 55.97 184 GLY A N 1
ATOM 1419 C CA . GLY A 1 184 ? 27.267 -5.644 -25.868 1.00 55.97 184 GLY A CA 1
ATOM 1420 C C . GLY A 1 184 ? 26.311 -5.293 -27.009 1.00 55.97 184 GLY A C 1
ATOM 1421 O O . GLY A 1 184 ? 25.760 -6.201 -27.630 1.00 55.97 184 GLY A O 1
ATOM 1422 N N . LYS A 1 185 ? 26.068 -4.002 -27.269 1.00 51.19 185 LYS A N 1
ATOM 1423 C CA . LYS A 1 185 ? 25.280 -3.582 -28.437 1.00 51.19 185 LYS A CA 1
ATOM 1424 C C . LYS A 1 185 ? 26.063 -3.897 -29.716 1.00 51.19 185 LYS A C 1
ATOM 1426 O O . LYS A 1 185 ? 26.985 -3.167 -30.061 1.00 51.19 185 LYS A O 1
ATOM 1431 N N . GLU A 1 186 ? 25.658 -4.922 -30.454 1.00 45.34 186 GLU A N 1
ATOM 1432 C CA . GLU A 1 186 ? 25.821 -4.928 -31.912 1.00 45.34 186 GLU A CA 1
ATOM 1433 C C . GLU A 1 186 ? 24.692 -4.055 -32.495 1.00 45.34 186 GLU A C 1
ATOM 1435 O O . GLU A 1 186 ? 23.665 -4.559 -32.932 1.00 45.34 186 GLU A O 1
ATOM 1440 N N . GLY A 1 187 ? 24.825 -2.726 -32.389 1.00 53.41 187 GLY A N 1
ATOM 1441 C CA . GLY A 1 187 ? 23.832 -1.759 -32.887 1.00 53.41 187 GLY A CA 1
ATOM 1442 C C . GLY A 1 187 ? 22.528 -1.645 -32.075 1.00 53.41 187 GLY A C 1
ATOM 1443 O O . GLY A 1 187 ? 22.289 -2.371 -31.106 1.00 53.41 187 GLY A O 1
ATOM 1444 N N . GLU A 1 188 ? 21.683 -0.672 -32.436 1.00 56.28 188 GLU A N 1
ATOM 1445 C CA . GLU A 1 188 ? 20.267 -0.704 -32.054 1.00 56.28 188 GLU A CA 1
ATOM 1446 C C . GLU A 1 188 ? 19.591 -1.825 -32.842 1.00 56.28 188 GLU A C 1
ATOM 1448 O O . GLU A 1 188 ? 19.702 -1.879 -34.065 1.00 56.28 188 GLU A O 1
ATOM 1453 N N . VAL A 1 189 ? 18.927 -2.746 -32.145 1.00 65.19 189 VAL A N 1
ATOM 1454 C CA . VAL A 1 189 ? 18.183 -3.820 -32.806 1.00 65.19 189 VAL A CA 1
ATOM 1455 C C . VAL A 1 189 ? 17.006 -3.179 -33.535 1.00 65.19 189 VAL A C 1
ATOM 1457 O O . VAL A 1 189 ? 16.087 -2.666 -32.896 1.00 65.19 189 VAL A O 1
ATOM 1460 N N . ASP A 1 190 ? 17.044 -3.191 -34.866 1.00 80.75 190 ASP A N 1
ATOM 1461 C CA . ASP A 1 190 ? 15.913 -2.777 -35.690 1.00 80.75 190 ASP A CA 1
ATOM 1462 C C . ASP A 1 190 ? 14.797 -3.824 -35.568 1.00 80.75 190 ASP A C 1
ATOM 1464 O O . ASP A 1 190 ? 14.826 -4.889 -36.191 1.00 80.75 190 ASP A O 1
ATOM 1468 N N . TYR A 1 191 ? 13.816 -3.522 -34.716 1.00 83.31 191 TYR A N 1
ATOM 1469 C CA . TYR A 1 191 ? 12.639 -4.363 -34.498 1.00 83.31 191 TYR A CA 1
ATOM 1470 C C . TYR A 1 191 ? 11.693 -4.397 -35.706 1.00 83.31 191 TYR A C 1
ATOM 1472 O O . TYR A 1 191 ? 10.776 -5.215 -35.710 1.00 83.31 191 TYR A O 1
ATOM 1480 N N . ARG A 1 192 ? 11.908 -3.554 -36.734 1.00 91.94 192 ARG A N 1
ATOM 1481 C CA . ARG A 1 192 ? 11.106 -3.498 -37.968 1.00 91.94 192 ARG A CA 1
ATOM 1482 C C . ARG A 1 192 ? 9.603 -3.447 -37.688 1.00 91.94 192 ARG A C 1
ATOM 1484 O O . ARG A 1 192 ? 8.827 -4.209 -38.262 1.00 91.94 192 ARG A O 1
ATOM 1491 N N . TYR A 1 193 ? 9.207 -2.558 -36.774 1.00 90.81 193 TYR A N 1
ATOM 1492 C CA . TYR A 1 193 ? 7.807 -2.378 -36.402 1.00 90.81 193 TYR A CA 1
ATOM 1493 C C . TYR A 1 193 ? 6.948 -2.094 -37.637 1.00 90.81 193 TYR A C 1
ATOM 1495 O O . TYR A 1 193 ? 7.195 -1.144 -38.379 1.00 90.81 193 TYR A O 1
ATOM 1503 N N . MET A 1 194 ? 5.904 -2.897 -37.808 1.00 94.31 194 MET A N 1
ATOM 1504 C CA . MET A 1 194 ? 4.845 -2.686 -38.785 1.00 94.31 194 MET A CA 1
ATOM 1505 C C . MET A 1 194 ? 3.497 -3.013 -38.132 1.00 94.31 194 MET A C 1
ATOM 1507 O O . MET A 1 194 ? 3.473 -3.780 -37.166 1.00 94.31 194 MET A O 1
ATOM 1511 N N . PRO A 1 195 ? 2.383 -2.438 -38.613 1.00 93.94 195 PRO A N 1
ATOM 1512 C CA . PRO A 1 195 ? 1.056 -2.874 -38.196 1.00 93.94 195 PRO A CA 1
ATOM 1513 C C . PRO A 1 195 ? 0.883 -4.373 -38.450 1.00 93.94 195 PRO A C 1
ATOM 1515 O O . PRO A 1 195 ? 1.233 -4.854 -39.527 1.00 93.94 195 PRO A O 1
ATOM 1518 N N . ASP A 1 196 ? 0.354 -5.087 -37.462 1.00 93.00 196 ASP A N 1
ATOM 1519 C CA . ASP A 1 196 ? 0.041 -6.507 -37.589 1.00 93.00 196 ASP A CA 1
ATOM 1520 C C . ASP A 1 196 ? -1.107 -6.683 -38.607 1.00 93.00 196 ASP A C 1
ATOM 1522 O O . ASP A 1 196 ? -2.190 -6.137 -38.381 1.00 93.00 196 ASP A O 1
ATOM 1526 N N . PRO A 1 197 ? -0.891 -7.371 -39.744 1.00 95.12 197 PRO A N 1
ATOM 1527 C CA . PRO A 1 197 ? -1.920 -7.536 -40.767 1.00 95.12 197 PRO A CA 1
ATOM 1528 C C . PRO A 1 197 ? -3.012 -8.538 -40.366 1.00 95.12 197 PRO A C 1
ATOM 1530 O O . PRO A 1 197 ? -4.094 -8.505 -40.954 1.00 95.12 197 PRO A O 1
ATOM 1533 N N . ASP A 1 198 ? -2.748 -9.406 -39.384 1.00 96.12 198 ASP A N 1
ATOM 1534 C CA . ASP A 1 198 ? -3.684 -10.435 -38.925 1.00 96.12 198 ASP A CA 1
ATOM 1535 C C . ASP A 1 198 ? -4.686 -9.872 -37.901 1.00 96.12 198 ASP A C 1
ATOM 1537 O O . ASP A 1 198 ? -5.759 -10.444 -37.681 1.00 96.12 198 ASP A O 1
ATOM 1541 N N . ILE A 1 199 ? -4.372 -8.719 -37.299 1.00 92.62 199 ILE A N 1
ATOM 1542 C CA . ILE A 1 199 ? -5.208 -8.047 -36.302 1.00 92.62 199 ILE A CA 1
ATOM 1543 C C . ILE A 1 199 ? -5.794 -6.764 -36.896 1.00 92.62 199 ILE A C 1
ATOM 1545 O O . ILE A 1 199 ? -5.096 -5.789 -37.167 1.00 92.62 199 ILE A O 1
ATOM 1549 N N . GLN A 1 200 ? -7.121 -6.727 -37.044 1.00 95.19 200 GLN A N 1
ATOM 1550 C CA . GLN A 1 200 ? -7.812 -5.508 -37.465 1.00 95.19 200 GLN A CA 1
ATOM 1551 C C . GLN A 1 200 ? -7.650 -4.377 -36.432 1.00 95.19 200 GLN A C 1
ATOM 1553 O O . GLN A 1 200 ? -7.586 -4.646 -35.229 1.00 95.19 200 GLN A O 1
ATOM 1558 N N . PRO A 1 201 ? -7.649 -3.100 -36.866 1.00 92.31 201 PRO A N 1
ATOM 1559 C CA . PRO A 1 201 ? -7.610 -1.969 -35.949 1.00 92.31 201 PRO A CA 1
ATOM 1560 C C . PRO A 1 201 ? -8.727 -2.033 -34.899 1.00 92.31 201 PRO A C 1
ATOM 1562 O O . PRO A 1 201 ? -9.902 -2.199 -35.228 1.00 92.31 201 PRO A O 1
ATOM 1565 N N . VAL A 1 202 ? -8.356 -1.867 -33.629 1.00 92.12 202 VAL A N 1
ATOM 1566 C CA . VAL A 1 202 ? -9.303 -1.844 -32.509 1.00 92.12 202 VAL A CA 1
ATOM 1567 C C . VAL A 1 202 ? -9.823 -0.422 -32.319 1.00 92.12 202 VAL A C 1
ATOM 1569 O O . VAL A 1 202 ? -9.058 0.486 -31.993 1.00 92.12 202 VAL A O 1
ATOM 1572 N N . PHE A 1 203 ? -11.130 -0.231 -32.492 1.00 93.00 203 PHE A N 1
ATOM 1573 C CA . PHE A 1 203 ? -11.810 1.036 -32.227 1.00 93.00 203 PHE A CA 1
ATOM 1574 C C . PHE A 1 203 ? -12.480 0.992 -30.852 1.00 93.00 203 PHE A C 1
ATOM 1576 O O . PHE A 1 203 ? -13.300 0.117 -30.581 1.00 93.00 203 PHE A O 1
ATOM 1583 N N . ILE A 1 204 ? -12.136 1.944 -29.986 1.00 93.19 204 ILE A N 1
ATOM 1584 C CA . ILE A 1 204 ? -12.698 2.068 -28.637 1.00 93.19 204 ILE A CA 1
ATOM 1585 C C . ILE A 1 204 ? -13.764 3.161 -28.678 1.00 93.19 204 ILE A C 1
ATOM 1587 O O . ILE A 1 204 ? -13.449 4.308 -28.989 1.00 93.19 204 ILE A O 1
ATOM 1591 N N . SER A 1 205 ? -15.021 2.808 -28.404 1.00 96.38 205 SER A N 1
ATOM 1592 C CA . SER A 1 205 ? -16.131 3.764 -28.443 1.00 96.38 205 SER A CA 1
ATOM 1593 C C . SER A 1 205 ? -16.160 4.664 -27.206 1.00 96.38 205 SER A C 1
ATOM 1595 O O . SER A 1 205 ? -15.803 4.245 -26.101 1.00 96.38 205 SER A O 1
ATOM 1597 N N . ASP A 1 206 ? -16.679 5.884 -27.366 1.00 96.12 206 ASP A N 1
ATOM 1598 C CA . ASP A 1 206 ? -16.909 6.801 -26.240 1.00 96.12 206 ASP A CA 1
ATOM 1599 C C . ASP A 1 206 ? -17.881 6.220 -25.204 1.00 96.12 206 ASP A C 1
ATOM 1601 O O . ASP A 1 206 ? -17.767 6.500 -24.012 1.00 96.12 206 ASP A O 1
ATOM 1605 N N . GLU A 1 207 ? -18.820 5.375 -25.639 1.00 97.38 207 GLU A N 1
ATOM 1606 C CA . GLU A 1 207 ? -19.739 4.662 -24.751 1.00 97.38 207 GLU A CA 1
ATOM 1607 C C . GLU A 1 207 ? -18.985 3.741 -23.785 1.00 97.38 207 GLU A C 1
ATOM 1609 O O . GLU A 1 207 ? -19.211 3.812 -22.577 1.00 97.38 207 GLU A O 1
ATOM 1614 N N . LEU A 1 208 ? -18.033 2.945 -24.289 1.00 95.31 208 LEU A N 1
ATOM 1615 C CA . LEU A 1 208 ? -17.199 2.084 -23.449 1.00 95.31 208 LEU A CA 1
ATOM 1616 C C . LEU A 1 208 ? -16.344 2.917 -22.485 1.00 95.31 208 LEU A C 1
ATOM 1618 O O . LEU A 1 208 ? -16.249 2.584 -21.305 1.00 95.31 208 LEU A O 1
ATOM 1622 N N . ILE A 1 209 ? -15.767 4.027 -22.954 1.00 94.69 209 ILE A N 1
ATOM 1623 C CA . ILE A 1 209 ? -14.977 4.937 -22.109 1.00 94.69 209 ILE A CA 1
ATOM 1624 C C . ILE A 1 209 ? -15.836 5.510 -20.975 1.00 94.69 209 ILE A C 1
ATOM 1626 O O . ILE A 1 209 ? -15.402 5.542 -19.823 1.00 94.69 209 ILE A O 1
ATOM 1630 N N . ASN A 1 210 ? -17.057 5.954 -21.278 1.00 96.19 210 ASN A N 1
ATOM 1631 C CA . ASN A 1 210 ? -17.971 6.518 -20.287 1.00 96.19 210 ASN A CA 1
ATOM 1632 C C . ASN A 1 210 ? -18.467 5.461 -19.297 1.00 96.19 210 ASN A C 1
ATOM 1634 O O . ASN A 1 210 ? -18.518 5.737 -18.098 1.00 96.19 210 ASN A O 1
ATOM 1638 N N . HIS A 1 211 ? -18.769 4.252 -19.780 1.00 95.88 211 HIS A N 1
ATOM 1639 C CA . HIS A 1 211 ? -19.112 3.118 -18.930 1.00 95.88 211 HIS A CA 1
ATOM 1640 C C . HIS A 1 211 ? -17.988 2.844 -17.930 1.00 95.88 211 HIS A C 1
ATOM 1642 O O . HIS A 1 211 ? -18.217 2.952 -16.726 1.00 95.88 211 HIS A O 1
ATOM 1648 N N . LEU A 1 212 ? -16.758 2.638 -18.418 1.00 93.25 212 LEU A N 1
ATOM 1649 C CA . LEU A 1 212 ? -15.588 2.404 -17.570 1.00 93.25 212 LEU A CA 1
ATOM 1650 C C . LEU A 1 212 ? -15.366 3.553 -16.582 1.00 93.25 212 LEU A C 1
ATOM 1652 O O . LEU A 1 212 ? -15.153 3.305 -15.402 1.00 93.25 212 LEU A O 1
ATOM 1656 N N . ARG A 1 213 ? -15.489 4.816 -17.007 1.00 91.69 213 ARG A N 1
ATOM 1657 C CA . ARG A 1 213 ? -15.349 5.969 -16.101 1.00 91.69 213 ARG A CA 1
ATOM 1658 C C . ARG A 1 213 ? -16.346 5.930 -14.935 1.00 91.69 213 ARG A C 1
ATOM 1660 O O . ARG A 1 213 ? -15.998 6.366 -13.844 1.00 91.69 213 ARG A O 1
ATOM 1667 N N . SER A 1 214 ? -17.561 5.428 -15.161 1.00 93.88 214 SER A N 1
ATOM 1668 C CA . SER A 1 214 ? -18.602 5.321 -14.127 1.00 93.88 214 SER A CA 1
ATOM 1669 C C . SER A 1 214 ? -18.495 4.071 -13.248 1.00 93.88 214 SER A C 1
ATOM 1671 O O . SER A 1 214 ? -18.993 4.082 -12.126 1.00 93.88 214 SER A O 1
ATOM 1673 N N . THR A 1 215 ? -17.859 3.005 -13.743 1.00 92.75 215 THR A N 1
ATOM 1674 C CA . THR A 1 215 ? -17.765 1.710 -13.051 1.00 92.75 215 THR A CA 1
ATOM 1675 C C . THR A 1 215 ? -16.386 1.417 -12.472 1.00 92.75 215 THR A C 1
ATOM 1677 O O . THR A 1 215 ? -16.234 0.429 -11.755 1.00 92.75 215 THR A O 1
ATOM 1680 N N . LEU A 1 216 ? -15.370 2.224 -12.790 1.00 90.94 216 LEU A N 1
ATOM 1681 C CA . LEU A 1 216 ? -14.029 2.057 -12.243 1.00 90.94 216 LEU A CA 1
ATOM 1682 C C . LEU A 1 216 ? -14.066 2.179 -10.710 1.00 90.94 216 LEU A C 1
ATOM 1684 O O . LEU A 1 216 ? -14.661 3.123 -10.181 1.00 90.94 216 LEU A O 1
ATOM 1688 N N . PRO A 1 217 ? -13.417 1.254 -9.986 1.00 89.62 217 PRO A N 1
ATOM 1689 C CA . PRO A 1 217 ? -13.323 1.342 -8.540 1.00 89.62 217 PRO A CA 1
ATOM 1690 C C . PRO A 1 217 ? -12.501 2.565 -8.128 1.00 89.62 217 PRO A C 1
ATOM 1692 O O . PRO A 1 217 ? -11.652 3.062 -8.876 1.00 89.62 217 PRO A O 1
ATOM 1695 N N . ALA A 1 218 ? -12.737 3.043 -6.906 1.00 89.25 218 ALA A N 1
ATOM 1696 C CA . ALA A 1 218 ? -11.954 4.130 -6.341 1.00 89.25 218 ALA A CA 1
ATOM 1697 C C . ALA A 1 218 ? -10.471 3.735 -6.269 1.00 89.25 218 ALA A C 1
ATOM 1699 O O . ALA A 1 218 ? -10.110 2.688 -5.731 1.00 89.25 218 ALA A O 1
ATOM 1700 N N . VAL A 1 219 ? -9.602 4.594 -6.801 1.00 90.19 219 VAL A N 1
ATOM 1701 C CA . VAL A 1 219 ? -8.152 4.399 -6.711 1.00 90.19 219 VAL A CA 1
ATOM 1702 C C . VAL A 1 219 ? -7.663 4.600 -5.270 1.00 90.19 219 VAL A C 1
ATOM 1704 O O . VAL A 1 219 ? -8.272 5.379 -4.527 1.00 90.19 219 VAL A O 1
ATOM 1707 N N . PRO A 1 220 ? -6.536 3.972 -4.877 1.00 91.56 220 PRO A N 1
ATOM 1708 C CA . PRO A 1 220 ? -5.972 4.056 -3.528 1.00 91.56 220 PRO A CA 1
ATOM 1709 C C . PRO A 1 220 ? -5.939 5.468 -2.934 1.00 91.56 220 PRO A C 1
ATOM 1711 O O . PRO A 1 220 ? -6.330 5.662 -1.787 1.00 91.56 220 PRO A O 1
ATOM 1714 N N . ASP A 1 221 ? -5.546 6.469 -3.720 1.00 93.00 221 ASP A N 1
ATOM 1715 C CA . ASP A 1 221 ? -5.410 7.845 -3.229 1.00 93.00 221 ASP A CA 1
ATOM 1716 C C . ASP A 1 221 ? -6.740 8.494 -2.903 1.00 93.00 221 ASP A C 1
ATOM 1718 O O . ASP A 1 221 ? -6.861 9.152 -1.877 1.00 93.00 221 ASP A O 1
ATOM 1722 N N . SER A 1 222 ? -7.762 8.253 -3.724 1.00 92.88 222 SER A N 1
ATOM 1723 C CA . SER A 1 222 ? -9.110 8.746 -3.450 1.00 92.88 222 SER A CA 1
ATOM 1724 C C . SER A 1 222 ? -9.644 8.165 -2.139 1.00 92.88 222 SER A C 1
ATOM 1726 O O . SER A 1 222 ? -10.233 8.891 -1.332 1.00 92.88 222 SER A O 1
ATOM 1728 N N . ILE A 1 223 ? -9.363 6.884 -1.877 1.00 93.31 223 ILE A N 1
ATOM 1729 C CA . ILE A 1 223 ? -9.715 6.226 -0.617 1.00 93.31 223 ILE A CA 1
ATOM 1730 C C . ILE A 1 223 ? -8.931 6.849 0.545 1.00 93.31 223 ILE A C 1
ATOM 1732 O O . ILE A 1 223 ? -9.532 7.233 1.546 1.00 93.31 223 ILE A O 1
ATOM 1736 N N . LEU A 1 224 ? -7.608 7.003 0.424 1.00 94.75 224 LEU A N 1
ATOM 1737 C CA . LEU A 1 224 ? -6.770 7.600 1.472 1.00 94.75 224 LEU A CA 1
ATOM 1738 C C . LEU A 1 224 ? -7.186 9.037 1.795 1.00 94.75 224 LEU A C 1
ATOM 1740 O O . LEU A 1 224 ? -7.295 9.387 2.971 1.00 94.75 224 LEU A O 1
ATOM 1744 N N . THR A 1 225 ? -7.456 9.861 0.782 1.00 94.25 225 THR A N 1
ATOM 1745 C CA . THR A 1 225 ? -7.995 11.212 0.961 1.00 94.25 225 THR A CA 1
ATOM 1746 C C . THR A 1 225 ? -9.313 11.148 1.718 1.00 94.25 225 THR A C 1
ATOM 1748 O O . THR A 1 225 ? -9.416 11.753 2.777 1.00 94.25 225 THR A O 1
ATOM 1751 N N . THR A 1 226 ? -10.274 10.335 1.273 1.00 93.31 226 THR A N 1
ATOM 1752 C CA . THR A 1 226 ? -11.573 10.180 1.954 1.00 93.31 226 THR A CA 1
ATOM 1753 C C . THR A 1 226 ? -11.401 9.796 3.427 1.00 93.31 226 THR A C 1
ATOM 1755 O O . THR A 1 226 ? -11.921 10.471 4.311 1.00 93.31 226 THR A O 1
ATOM 1758 N N . LEU A 1 227 ? -10.593 8.775 3.720 1.00 94.31 227 LEU A N 1
ATOM 1759 C CA . LEU A 1 227 ? -10.357 8.294 5.085 1.00 94.31 227 LEU A CA 1
ATOM 1760 C C . LEU A 1 227 ? -9.683 9.332 6.001 1.00 94.31 227 LEU A C 1
ATOM 1762 O O . LEU A 1 227 ? -9.847 9.270 7.222 1.00 94.31 227 LEU A O 1
ATOM 1766 N N . THR A 1 228 ? -8.913 10.266 5.439 1.00 93.69 228 THR A N 1
ATOM 1767 C CA . THR A 1 228 ? -8.115 11.234 6.210 1.00 93.69 228 THR A CA 1
ATOM 1768 C C . THR A 1 228 ? -8.751 12.619 6.297 1.00 93.69 228 THR A C 1
ATOM 1770 O O . THR A 1 228 ? -8.623 13.273 7.333 1.00 93.69 228 THR A O 1
ATOM 1773 N N . THR A 1 229 ? -9.447 13.075 5.253 1.00 91.25 229 THR A N 1
ATOM 1774 C CA . THR A 1 229 ? -10.015 14.430 5.179 1.00 91.25 229 THR A CA 1
ATOM 1775 C C . THR A 1 229 ? -11.488 14.491 5.554 1.00 91.25 229 THR A C 1
ATOM 1777 O O . THR A 1 229 ? -11.938 15.528 6.039 1.00 91.25 229 THR A O 1
ATOM 1780 N N . ASP A 1 230 ? -12.250 13.414 5.342 1.00 89.56 230 ASP A N 1
ATOM 1781 C CA . ASP A 1 230 ? -13.665 13.387 5.711 1.00 89.56 230 ASP A CA 1
ATOM 1782 C C . ASP A 1 230 ? -13.810 13.376 7.250 1.00 89.56 230 ASP A C 1
ATOM 1784 O O . ASP A 1 230 ? -13.257 12.491 7.918 1.00 89.56 230 ASP A O 1
ATOM 1788 N N . PRO A 1 231 ? -14.557 14.327 7.847 1.00 85.50 231 PRO A N 1
ATOM 1789 C CA . PRO A 1 231 ? -14.782 14.387 9.291 1.00 85.50 231 PRO A CA 1
ATOM 1790 C C . PRO A 1 231 ? -15.433 13.135 9.899 1.00 85.50 231 PRO A C 1
ATOM 1792 O O . PRO A 1 231 ? -15.271 12.895 11.102 1.00 85.50 231 PRO A O 1
ATOM 1795 N N . THR A 1 232 ? -16.167 12.353 9.099 1.00 87.19 232 THR A N 1
ATOM 1796 C CA . THR A 1 232 ? -16.762 11.076 9.520 1.00 87.19 232 THR A CA 1
ATOM 1797 C C . THR A 1 232 ? -15.689 10.029 9.815 1.00 87.19 232 THR A C 1
ATOM 1799 O O . THR A 1 232 ? -15.831 9.259 10.771 1.00 87.19 232 THR A O 1
ATOM 1802 N N . HIS A 1 233 ? -14.585 10.050 9.061 1.00 91.06 233 HIS A N 1
ATOM 1803 C CA . HIS A 1 233 ? -13.457 9.138 9.203 1.00 91.06 233 HIS A CA 1
ATOM 1804 C C . HIS A 1 233 ? -12.381 9.704 10.132 1.00 91.06 233 HIS A C 1
ATOM 1806 O O . HIS A 1 233 ? -12.150 9.158 11.213 1.00 91.06 233 HIS A O 1
ATOM 1812 N N . GLY A 1 234 ? -11.745 10.812 9.742 1.00 90.62 234 GLY A N 1
ATOM 1813 C CA . GLY A 1 234 ? -10.710 11.495 10.523 1.00 90.62 234 GLY A CA 1
ATOM 1814 C C . GLY A 1 234 ? -9.530 10.605 10.937 1.00 90.62 234 GLY A C 1
ATOM 1815 O O . GLY A 1 234 ? -8.991 10.779 12.038 1.00 90.62 234 GLY A O 1
ATOM 1816 N N . LEU A 1 235 ? -9.163 9.621 10.107 1.00 93.94 235 LEU A N 1
ATOM 1817 C CA . LEU A 1 235 ? -8.026 8.737 10.358 1.00 93.94 235 LEU A CA 1
ATOM 1818 C C . LEU A 1 235 ? -6.703 9.456 10.100 1.00 93.94 235 LEU A C 1
ATOM 1820 O O . LEU A 1 235 ? -6.613 10.388 9.302 1.00 93.94 235 LEU A O 1
ATOM 1824 N N . THR A 1 236 ? -5.640 8.998 10.760 1.00 94.06 236 THR A N 1
ATOM 1825 C CA . THR A 1 236 ? -4.292 9.431 10.381 1.00 94.06 236 THR A CA 1
ATOM 1826 C C . THR A 1 236 ? -3.901 8.775 9.055 1.00 94.06 236 THR A C 1
ATOM 1828 O O . THR A 1 236 ? -4.356 7.673 8.750 1.00 94.06 236 THR A O 1
ATOM 1831 N N . MET A 1 237 ? -3.013 9.403 8.275 1.00 94.00 237 MET A N 1
ATOM 1832 C CA . MET A 1 237 ? -2.509 8.811 7.024 1.00 94.00 237 MET A CA 1
ATOM 1833 C C . MET A 1 237 ? -1.903 7.414 7.245 1.00 94.00 237 MET A C 1
ATOM 1835 O O . MET A 1 237 ? -2.073 6.517 6.425 1.00 94.00 237 MET A O 1
ATOM 1839 N N . LYS A 1 238 ? -1.234 7.204 8.385 1.00 93.81 238 LYS A N 1
ATOM 1840 C CA . LYS A 1 238 ? -0.662 5.906 8.760 1.00 93.81 238 LYS A CA 1
ATOM 1841 C C . LYS A 1 238 ? -1.745 4.839 8.950 1.00 93.81 238 LYS A C 1
ATOM 1843 O O . LYS A 1 238 ? -1.606 3.729 8.436 1.00 93.81 238 LYS A O 1
ATOM 1848 N N . ASP A 1 239 ? -2.809 5.178 9.669 1.00 94.94 239 ASP A N 1
ATOM 1849 C CA . ASP A 1 239 ? -3.906 4.254 9.965 1.00 94.94 239 ASP A CA 1
ATOM 1850 C C . ASP A 1 239 ? -4.718 3.947 8.701 1.00 94.94 239 ASP A C 1
ATOM 1852 O O . ASP A 1 239 ? -5.003 2.785 8.419 1.00 94.94 239 ASP A O 1
ATOM 1856 N N . ALA A 1 240 ? -4.998 4.970 7.885 1.00 95.06 240 ALA A N 1
ATOM 1857 C CA . ALA A 1 240 ? -5.667 4.820 6.594 1.00 95.06 240 ALA A CA 1
ATOM 1858 C C . ALA A 1 240 ? -4.884 3.896 5.647 1.00 95.06 240 ALA A C 1
ATOM 1860 O O . ALA A 1 240 ? -5.459 2.970 5.077 1.00 95.06 240 ALA A O 1
ATOM 1861 N N . LYS A 1 241 ? -3.558 4.077 5.540 1.00 93.12 241 LYS A N 1
ATOM 1862 C CA . LYS A 1 241 ? -2.694 3.168 4.771 1.00 93.12 241 LYS A CA 1
ATOM 1863 C C . LYS A 1 241 ? -2.722 1.745 5.299 1.00 93.12 241 LYS A C 1
ATOM 1865 O O . LYS A 1 241 ? -2.808 0.813 4.510 1.00 93.12 241 LYS A O 1
ATOM 1870 N N . THR A 1 242 ? -2.662 1.590 6.619 1.00 93.94 242 THR A N 1
ATOM 1871 C CA . THR A 1 242 ? -2.678 0.268 7.250 1.00 93.94 242 THR A CA 1
ATOM 1872 C C . THR A 1 242 ? -3.982 -0.464 6.944 1.00 93.94 242 THR A C 1
ATOM 1874 O O . THR A 1 242 ? -3.934 -1.639 6.599 1.00 93.94 242 THR A O 1
ATOM 1877 N N . LEU A 1 243 ? -5.135 0.213 7.013 1.00 94.31 243 LEU A N 1
ATOM 1878 C CA . LEU A 1 243 ? -6.421 -0.379 6.628 1.00 94.31 243 LEU A CA 1
ATOM 1879 C C . LEU A 1 243 ? -6.446 -0.784 5.157 1.00 94.31 243 LEU A C 1
ATOM 1881 O O . LEU A 1 243 ? -6.832 -1.906 4.854 1.00 94.31 243 LEU A O 1
ATOM 1885 N N . LEU A 1 244 ? -6.004 0.108 4.268 1.00 91.62 244 LEU A N 1
ATOM 1886 C CA . LEU A 1 244 ? -6.022 -0.127 2.827 1.00 91.62 244 LEU A CA 1
ATOM 1887 C C . LEU A 1 244 ? -5.112 -1.289 2.398 1.00 91.62 244 LEU A C 1
ATOM 1889 O O . LEU A 1 244 ? -5.447 -2.008 1.464 1.00 91.62 244 LEU A O 1
ATOM 1893 N N . SER A 1 245 ? -3.959 -1.475 3.051 1.00 88.56 245 SER A N 1
ATOM 1894 C CA . SER A 1 245 ? -2.998 -2.523 2.677 1.00 88.56 245 SER A CA 1
ATOM 1895 C C . SER A 1 245 ? -3.149 -3.837 3.450 1.00 88.56 245 SER A C 1
ATOM 1897 O O . SER A 1 245 ? -2.394 -4.768 3.176 1.00 88.56 245 SER A O 1
ATOM 1899 N N . SER A 1 246 ? -4.041 -3.916 4.442 1.00 89.12 246 SER A N 1
ATOM 1900 C CA . SER A 1 246 ? -4.243 -5.135 5.239 1.00 89.12 246 SER A CA 1
ATOM 1901 C C . SER A 1 246 ? -5.213 -6.096 4.558 1.00 89.12 246 SER A C 1
ATOM 1903 O O . SER A 1 246 ? -6.270 -5.670 4.097 1.00 89.12 246 SER A O 1
ATOM 1905 N N . ASP A 1 247 ? -4.877 -7.389 4.585 1.00 88.50 247 ASP A N 1
ATOM 1906 C CA . ASP A 1 247 ? -5.774 -8.500 4.230 1.00 88.50 247 ASP A CA 1
ATOM 1907 C C . ASP A 1 247 ? -6.476 -8.304 2.873 1.00 88.50 247 ASP A C 1
ATOM 1909 O O . ASP A 1 247 ? -7.685 -8.446 2.765 1.00 88.50 247 ASP A O 1
ATOM 1913 N N . ASP A 1 248 ? -5.724 -7.870 1.856 1.00 83.31 248 ASP A N 1
ATOM 1914 C CA . ASP A 1 248 ? -6.219 -7.609 0.493 1.00 83.31 248 ASP A CA 1
ATOM 1915 C C . ASP A 1 248 ? -7.413 -6.641 0.374 1.00 83.31 248 ASP A C 1
ATOM 1917 O O . ASP A 1 248 ? -8.049 -6.568 -0.673 1.00 83.31 248 ASP A O 1
ATOM 1921 N N . GLY A 1 249 ? -7.644 -5.813 1.397 1.00 86.62 249 GLY A N 1
ATOM 1922 C CA . GLY A 1 249 ? -8.744 -4.849 1.447 1.00 86.62 249 GLY A CA 1
ATOM 1923 C C . GLY A 1 249 ? -9.898 -5.279 2.356 1.00 86.62 249 GLY A C 1
ATOM 1924 O O . GLY A 1 249 ? -10.682 -4.421 2.765 1.00 86.62 249 GLY A O 1
ATOM 1925 N N . ASP A 1 250 ? -9.951 -6.541 2.793 1.00 91.25 250 ASP A N 1
ATOM 1926 C CA . ASP A 1 250 ? -11.022 -7.064 3.657 1.00 91.25 250 ASP A CA 1
ATOM 1927 C C . ASP A 1 250 ? -11.152 -6.265 4.958 1.00 91.25 250 ASP A C 1
ATOM 1929 O O . ASP A 1 250 ? -12.244 -6.039 5.487 1.00 91.25 250 ASP A O 1
ATOM 1933 N N . ARG A 1 251 ? -10.020 -5.806 5.502 1.00 94.19 251 ARG A N 1
ATOM 1934 C CA . ARG A 1 251 ? -10.007 -5.018 6.737 1.00 94.19 251 ARG A CA 1
ATOM 1935 C C . ARG A 1 251 ? -10.586 -3.614 6.535 1.00 94.19 251 ARG A C 1
ATOM 1937 O O . ARG A 1 251 ? -11.195 -3.069 7.460 1.00 94.19 251 ARG A O 1
ATOM 1944 N N . LEU A 1 252 ? -10.424 -3.037 5.345 1.00 94.75 252 LEU A N 1
ATOM 1945 C CA . LEU A 1 252 ? -11.038 -1.766 4.970 1.00 94.75 252 LEU A CA 1
ATOM 1946 C C . LEU A 1 252 ? -12.558 -1.919 4.795 1.00 94.75 252 LEU A C 1
ATOM 1948 O O . LEU A 1 252 ? -13.315 -1.086 5.294 1.00 94.75 252 LEU A O 1
ATOM 1952 N N . GLU A 1 253 ? -13.018 -2.998 4.162 1.00 94.62 253 GLU A N 1
ATOM 1953 C CA . GLU A 1 253 ? -14.452 -3.297 4.047 1.00 94.62 253 GLU A CA 1
ATOM 1954 C C . GLU A 1 253 ? -15.095 -3.519 5.422 1.00 94.62 253 GLU A C 1
ATOM 1956 O O . GLU A 1 253 ? -16.125 -2.920 5.744 1.00 94.62 253 GLU A O 1
ATOM 1961 N N . TYR A 1 254 ? -14.436 -4.302 6.282 1.00 97.62 254 TYR A N 1
ATOM 1962 C CA . TYR A 1 254 ? -14.852 -4.518 7.667 1.00 97.62 254 TYR A CA 1
ATOM 1963 C C . TYR A 1 254 ? -14.974 -3.196 8.437 1.00 97.62 254 TYR A C 1
ATOM 1965 O O . TYR A 1 254 ? -15.947 -2.974 9.161 1.00 97.62 254 TYR A O 1
ATOM 1973 N N . TYR A 1 255 ? -14.004 -2.293 8.265 1.00 97.56 255 TYR A N 1
ATOM 1974 C CA . TYR A 1 255 ? -14.036 -0.954 8.846 1.00 97.56 255 TYR A CA 1
ATOM 1975 C C . TYR A 1 255 ? -15.285 -0.167 8.421 1.00 97.56 255 TYR A C 1
ATOM 1977 O O . TYR A 1 255 ? -15.973 0.391 9.284 1.00 97.56 255 TYR A O 1
ATOM 1985 N N . PHE A 1 256 ? -15.602 -0.145 7.122 1.00 96.12 256 PHE A N 1
ATOM 1986 C CA . PHE A 1 256 ? -16.779 0.559 6.613 1.00 96.12 256 PHE A CA 1
ATOM 1987 C C . PHE A 1 256 ? -18.088 -0.053 7.133 1.00 96.12 256 PHE A C 1
ATOM 1989 O O . PHE A 1 256 ? -18.970 0.702 7.547 1.00 96.12 256 PHE A O 1
ATOM 1996 N N . ASP A 1 257 ? -18.208 -1.387 7.204 1.00 97.19 257 ASP A N 1
ATOM 1997 C CA . ASP A 1 257 ? -19.413 -2.041 7.745 1.00 97.19 257 ASP A CA 1
ATOM 1998 C C . ASP A 1 257 ? -19.612 -1.719 9.238 1.00 97.19 257 ASP A C 1
ATOM 2000 O O . ASP A 1 257 ? -20.704 -1.340 9.674 1.00 97.19 257 ASP A O 1
ATOM 2004 N N . VAL A 1 258 ? -18.547 -1.783 10.046 1.00 96.94 258 VAL A N 1
ATOM 2005 C CA . VAL A 1 258 ? -18.619 -1.404 11.469 1.00 96.94 258 VAL A CA 1
ATOM 2006 C C . VAL A 1 258 ? -19.041 0.056 11.626 1.00 96.94 258 VAL A C 1
ATOM 2008 O O . VAL A 1 258 ? -19.908 0.351 12.455 1.00 96.94 258 VAL A O 1
ATOM 2011 N N . LEU A 1 259 ? -18.454 0.964 10.840 1.00 94.81 259 LEU A N 1
ATOM 2012 C CA . LEU A 1 259 ? -18.770 2.389 10.893 1.00 94.81 259 LEU A CA 1
ATOM 2013 C C . LEU A 1 259 ? -20.233 2.657 10.521 1.00 94.81 259 LEU A C 1
ATOM 2015 O O . LEU A 1 259 ? -20.931 3.329 11.282 1.00 94.81 259 LEU A O 1
ATOM 2019 N N . ALA A 1 260 ? -20.721 2.072 9.425 1.00 94.00 260 ALA A N 1
ATOM 2020 C CA . ALA A 1 260 ? -22.104 2.219 8.977 1.00 94.00 260 ALA A CA 1
ATOM 2021 C C . ALA A 1 260 ? -23.105 1.707 10.029 1.00 94.00 260 ALA A C 1
ATOM 2023 O O . ALA A 1 260 ? -24.087 2.376 10.363 1.00 94.00 260 ALA A O 1
ATOM 2024 N N . ARG A 1 261 ? -22.834 0.541 10.631 1.00 94.25 261 ARG A N 1
ATOM 2025 C CA . ARG A 1 261 ? -23.672 -0.023 11.705 1.00 94.25 261 ARG A CA 1
ATOM 2026 C C . ARG A 1 261 ? -23.668 0.829 12.964 1.00 94.25 261 ARG A C 1
ATOM 2028 O O . ARG A 1 261 ? -24.681 0.883 13.664 1.00 94.25 261 ARG A O 1
ATOM 2035 N N . LEU A 1 262 ? -22.534 1.440 13.288 1.00 90.94 262 LEU A N 1
ATOM 2036 C CA . LEU A 1 262 ? -22.404 2.310 14.448 1.00 90.94 262 LEU A CA 1
ATOM 2037 C C . LEU A 1 262 ? -23.168 3.623 14.232 1.00 90.94 262 LEU A C 1
ATOM 2039 O O . LEU A 1 262 ? -23.948 4.006 15.100 1.00 90.94 262 LEU A O 1
ATOM 2043 N N . GLN A 1 263 ? -23.045 4.235 13.051 1.00 89.12 263 GLN A N 1
ATOM 2044 C CA . GLN A 1 263 ? -23.822 5.417 12.655 1.00 89.12 263 GLN A CA 1
ATOM 2045 C C . GLN A 1 263 ? -25.334 5.157 12.693 1.00 89.12 263 GLN A C 1
ATOM 2047 O O . GLN A 1 263 ? -26.091 5.992 13.174 1.00 89.12 263 GLN A O 1
ATOM 2052 N N . ALA A 1 264 ? -25.789 3.976 12.266 1.00 88.69 264 ALA A N 1
ATOM 2053 C CA . ALA A 1 264 ? -27.208 3.619 12.328 1.00 88.69 264 ALA A CA 1
ATOM 2054 C C . ALA A 1 264 ? -27.751 3.478 13.767 1.00 88.69 264 ALA A C 1
ATOM 2056 O O . ALA A 1 264 ? -28.953 3.626 13.996 1.00 88.69 264 ALA A O 1
ATOM 2057 N N . LYS A 1 265 ? -26.892 3.153 14.744 1.00 82.81 265 LYS A N 1
ATOM 2058 C CA . LYS A 1 265 ? -27.273 2.979 16.159 1.00 82.81 265 LYS A CA 1
ATOM 2059 C C . LYS A 1 265 ? -27.249 4.286 16.938 1.00 82.81 265 LYS A C 1
ATOM 2061 O O . LYS A 1 265 ? -28.088 4.497 17.811 1.00 82.81 265 LYS A O 1
ATOM 2066 N N . GLU A 1 266 ? -26.266 5.119 16.651 1.00 72.00 266 GLU A N 1
ATOM 2067 C CA . GLU A 1 266 ? -25.985 6.340 17.382 1.00 72.00 266 GLU A CA 1
ATOM 2068 C C . GLU A 1 266 ? -26.670 7.518 16.670 1.00 72.00 266 GLU A C 1
ATOM 2070 O O . GLU A 1 266 ? -26.171 8.028 15.673 1.00 72.00 266 GLU A O 1
ATOM 2075 N N . LYS A 1 267 ? -27.821 7.982 17.187 1.00 61.53 267 LYS A N 1
ATOM 2076 C CA . LYS A 1 267 ? -28.447 9.261 16.779 1.00 61.53 267 LYS A CA 1
ATOM 2077 C C . LYS A 1 267 ? -27.661 10.445 17.353 1.00 61.53 267 LYS A C 1
ATOM 2079 O O . LYS A 1 267 ? -28.201 11.249 18.109 1.00 61.53 267 LYS A O 1
ATOM 2084 N N . VAL A 1 268 ? -26.360 10.479 17.114 1.00 53.22 268 VAL A N 1
ATOM 2085 C CA . VAL A 1 268 ? -25.479 11.456 17.745 1.00 53.22 268 VAL A CA 1
ATOM 2086 C C . VAL A 1 268 ? -25.369 12.663 16.827 1.00 53.22 268 VAL A C 1
ATOM 2088 O O . VAL A 1 268 ? -24.933 12.543 15.686 1.00 53.22 268 VAL A O 1
ATOM 2091 N N . ASP A 1 269 ? -25.745 13.826 17.359 1.00 49.34 269 ASP A N 1
ATOM 2092 C CA . ASP A 1 269 ? -25.769 15.105 16.642 1.00 49.34 269 ASP A CA 1
ATOM 2093 C C . ASP A 1 269 ? -24.380 15.585 16.189 1.00 49.34 269 ASP A C 1
ATOM 2095 O O . ASP A 1 269 ? -24.289 16.487 15.369 1.00 49.34 269 ASP A O 1
ATOM 2099 N N . GLN A 1 270 ? -23.289 14.968 16.655 1.00 58.47 270 GLN A N 1
ATOM 2100 C CA . GLN A 1 270 ? -21.970 15.001 16.016 1.00 58.47 270 GLN A CA 1
ATOM 2101 C C . GLN A 1 270 ? -21.109 13.835 16.490 1.00 58.47 270 GLN A C 1
ATOM 2103 O O . GLN A 1 270 ? -20.924 13.662 17.695 1.00 58.47 270 GLN A O 1
ATOM 2108 N N . PRO A 1 271 ? -20.403 13.165 15.575 1.00 54.84 271 PRO A N 1
ATOM 2109 C CA . PRO A 1 271 ? -19.130 12.611 15.978 1.00 54.84 271 PRO A CA 1
ATOM 2110 C C . PRO A 1 271 ? -18.079 12.927 14.928 1.00 54.84 271 PRO A C 1
ATOM 2112 O O . PRO A 1 271 ? -17.754 12.105 14.068 1.00 54.84 271 PRO A O 1
ATOM 2115 N N . LYS A 1 272 ? -17.472 14.112 15.047 1.00 60.31 272 LYS A N 1
ATOM 2116 C CA . LYS A 1 272 ? -16.096 14.245 14.571 1.00 60.31 272 LYS A CA 1
ATOM 2117 C C . LYS A 1 272 ? -15.325 13.057 15.162 1.00 60.31 272 LYS A C 1
ATOM 2119 O O . LYS A 1 272 ? -15.367 12.855 16.375 1.00 60.31 272 LYS A O 1
ATOM 2124 N N . TYR A 1 273 ? -14.671 12.269 14.309 1.00 69.56 273 TYR A N 1
ATOM 2125 C CA . TYR A 1 273 ? -13.793 11.152 14.690 1.00 69.56 273 TYR A CA 1
ATOM 2126 C C . TYR A 1 273 ? -14.447 9.797 15.045 1.00 69.56 273 TYR A C 1
ATOM 2128 O O . TYR A 1 273 ? -13.747 8.938 15.587 1.00 69.56 273 TYR A O 1
ATOM 2136 N N . LEU A 1 274 ? -15.722 9.535 14.709 1.00 87.31 274 LEU A N 1
ATOM 2137 C CA . LEU A 1 274 ? -16.313 8.186 14.864 1.00 87.31 274 LEU A CA 1
ATOM 2138 C C . LEU A 1 274 ? -15.482 7.129 14.117 1.00 87.31 274 LEU A C 1
ATOM 2140 O O . LEU A 1 274 ? -15.114 6.094 14.674 1.00 87.31 274 LEU A O 1
ATOM 2144 N N . GLY A 1 275 ? -15.112 7.429 12.872 1.00 92.06 275 GLY A N 1
ATOM 2145 C CA . GLY A 1 275 ? -14.251 6.565 12.087 1.00 92.06 275 GLY A CA 1
ATOM 2146 C C . GLY A 1 275 ? -12.859 6.395 12.687 1.00 92.06 275 GLY A C 1
ATOM 2147 O O . GLY A 1 275 ? -12.297 5.317 12.565 1.00 92.06 275 GLY A O 1
ATOM 2148 N N . ARG A 1 276 ? -12.316 7.369 13.421 1.00 92.81 276 ARG A N 1
ATOM 2149 C CA . ARG A 1 276 ? -11.034 7.202 14.118 1.00 92.81 276 ARG A CA 1
ATOM 2150 C C . ARG A 1 276 ? -11.137 6.184 15.245 1.00 92.81 276 ARG A C 1
ATOM 2152 O O . ARG A 1 276 ? -10.235 5.370 15.421 1.00 92.81 276 ARG A O 1
ATOM 2159 N N . VAL A 1 277 ? -12.245 6.205 15.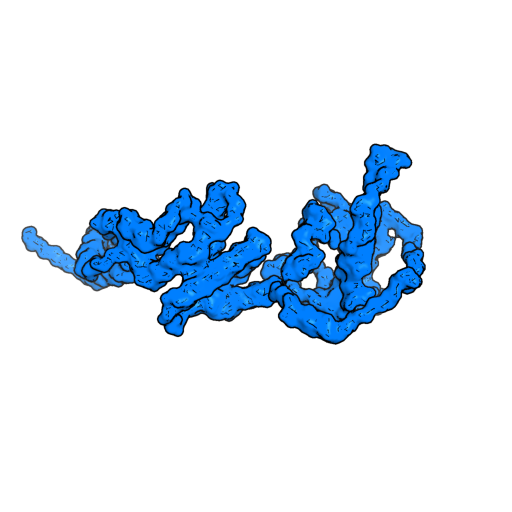987 1.00 92.62 277 VAL A N 1
ATOM 2160 C CA . VAL A 1 277 ? -12.524 5.198 17.019 1.00 92.62 277 VAL A CA 1
ATOM 2161 C C . VAL A 1 277 ? -12.617 3.814 16.383 1.00 92.62 277 VAL A C 1
ATOM 2163 O O . VAL A 1 277 ? -11.931 2.900 16.835 1.00 92.62 277 VAL A O 1
ATOM 2166 N N . VAL A 1 278 ? -13.394 3.667 15.306 1.00 96.25 278 VAL A N 1
ATOM 2167 C CA . VAL A 1 278 ? -13.517 2.386 14.594 1.00 96.25 278 VAL A CA 1
ATOM 2168 C C . VAL A 1 278 ? -12.155 1.921 14.071 1.00 96.25 278 VAL A C 1
ATOM 2170 O O . VAL A 1 278 ? -11.759 0.791 14.337 1.00 96.25 278 VAL A O 1
ATOM 2173 N N . GLY A 1 279 ? -11.398 2.794 13.404 1.00 96.38 279 GLY A N 1
ATOM 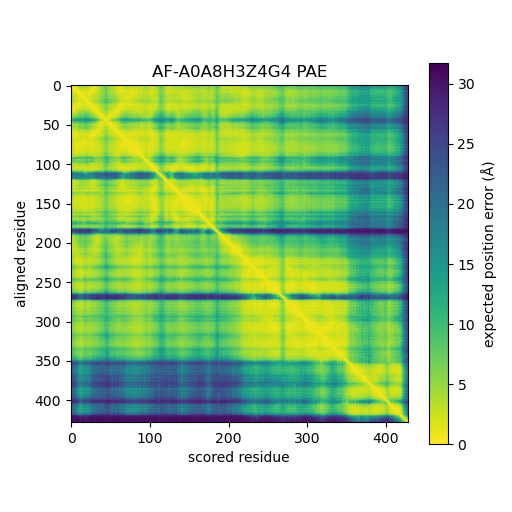2174 C CA . GLY A 1 279 ? -10.093 2.462 12.830 1.00 96.38 279 GLY A CA 1
ATOM 2175 C C . GLY A 1 279 ? -9.096 1.997 13.884 1.00 96.38 279 GLY A C 1
ATOM 2176 O O . GLY A 1 279 ? -8.471 0.959 13.703 1.00 96.38 279 GLY A O 1
ATOM 2177 N N . ASN A 1 280 ? -9.018 2.676 15.032 1.00 95.38 280 ASN A N 1
ATOM 2178 C CA . ASN A 1 280 ? -8.156 2.250 16.136 1.00 95.38 280 ASN A CA 1
ATOM 2179 C C . ASN A 1 280 ? -8.501 0.836 16.630 1.00 95.38 280 ASN A C 1
ATOM 2181 O O . ASN A 1 280 ? -7.604 0.033 16.885 1.00 95.38 280 ASN A O 1
ATOM 2185 N N . TRP A 1 281 ? -9.792 0.516 16.752 1.00 97.56 281 TRP A N 1
ATOM 2186 C CA . TRP A 1 281 ? -10.228 -0.807 17.196 1.00 97.56 281 TRP A CA 1
ATOM 2187 C C . TRP A 1 281 ? -9.970 -1.888 16.152 1.00 97.56 281 TRP A C 1
ATOM 2189 O O . TRP A 1 281 ? -9.527 -2.973 16.514 1.00 97.56 281 TRP A O 1
ATOM 2199 N N . VAL A 1 282 ? -10.192 -1.600 14.870 1.00 97.75 282 VAL A N 1
ATOM 2200 C CA . VAL A 1 282 ? -9.930 -2.556 13.787 1.00 97.75 282 VAL A CA 1
ATOM 2201 C C . VAL A 1 282 ? -8.428 -2.816 13.641 1.00 97.75 282 VAL A C 1
ATOM 2203 O O . VAL A 1 282 ? -7.999 -3.967 13.629 1.00 97.75 282 VAL A O 1
ATOM 2206 N N . ILE A 1 283 ? -7.616 -1.758 13.577 1.00 96.19 283 ILE A N 1
ATOM 2207 C CA . ILE A 1 283 ? -6.177 -1.855 13.303 1.00 96.19 283 ILE A CA 1
ATOM 2208 C C . ILE A 1 283 ? -5.415 -2.401 14.512 1.00 96.19 283 ILE A C 1
ATOM 2210 O O . ILE A 1 283 ? -4.588 -3.298 14.361 1.00 96.19 283 ILE A O 1
ATOM 2214 N N . HIS A 1 284 ? -5.648 -1.845 15.703 1.00 95.00 284 HIS A N 1
ATOM 2215 C CA . HIS A 1 284 ? -4.797 -2.119 16.862 1.00 95.00 284 HIS A CA 1
ATOM 2216 C C . HIS A 1 284 ? -5.373 -3.191 17.775 1.00 95.00 284 HIS A C 1
ATOM 2218 O O . HIS A 1 284 ? -4.659 -4.118 18.148 1.00 95.00 284 HIS A O 1
ATOM 2224 N N . GLU A 1 285 ? -6.647 -3.077 18.146 1.00 96.38 285 GLU A N 1
ATOM 2225 C CA . GLU A 1 285 ? -7.232 -3.978 19.141 1.00 96.38 285 GLU A CA 1
ATOM 2226 C C . GLU A 1 285 ? -7.564 -5.340 18.517 1.00 96.38 285 GLU A C 1
ATOM 2228 O O . GLU A 1 285 ? -7.094 -6.370 18.993 1.00 96.38 285 GLU A O 1
ATOM 2233 N N . LEU A 1 286 ? -8.326 -5.353 17.420 1.00 97.06 286 LEU A N 1
ATOM 2234 C CA . LEU A 1 286 ? -8.690 -6.574 16.706 1.00 97.06 286 LEU A CA 1
ATOM 2235 C C . LEU A 1 286 ? -7.499 -7.128 15.919 1.00 97.06 286 LEU A C 1
ATOM 2237 O O . LEU A 1 286 ? -7.192 -8.313 16.041 1.00 97.06 286 LEU A O 1
ATOM 2241 N N . GLY A 1 287 ? -6.767 -6.273 15.197 1.00 95.31 287 GLY A N 1
ATOM 2242 C CA . GLY A 1 287 ? -5.518 -6.666 14.540 1.00 95.31 287 GLY A CA 1
ATOM 2243 C C . GLY A 1 287 ? -4.501 -7.272 15.517 1.00 95.31 287 GLY A C 1
ATOM 2244 O O . GLY A 1 287 ? -3.860 -8.268 15.195 1.00 95.31 287 GLY A O 1
ATOM 2245 N N . GLY A 1 288 ? -4.408 -6.749 16.745 1.00 95.56 288 GLY A N 1
ATOM 2246 C CA . GLY A 1 288 ? -3.563 -7.314 17.798 1.00 95.56 288 GLY A CA 1
ATOM 2247 C C . GLY A 1 288 ? -3.984 -8.718 18.251 1.00 95.56 288 GLY A C 1
ATOM 2248 O O . GLY A 1 288 ? -3.115 -9.534 18.556 1.00 95.56 288 GLY A O 1
ATOM 2249 N N . LEU A 1 289 ? -5.288 -9.027 18.267 1.00 96.69 289 LEU A N 1
ATOM 2250 C CA . LEU A 1 289 ? -5.788 -10.373 18.578 1.00 96.69 289 LEU A CA 1
ATOM 2251 C C . LEU A 1 289 ? -5.408 -11.382 17.490 1.00 96.69 289 LEU A C 1
ATOM 2253 O O . LEU A 1 289 ? -4.884 -12.443 17.823 1.00 96.69 289 LEU A O 1
ATOM 2257 N N . PHE A 1 290 ? -5.597 -11.031 16.215 1.00 96.69 290 PHE A N 1
ATOM 2258 C CA . PHE A 1 290 ? -5.184 -11.872 15.085 1.00 96.69 290 PHE A CA 1
ATOM 2259 C C . PHE A 1 290 ? -3.676 -12.127 15.083 1.00 96.69 290 PHE A C 1
ATOM 2261 O O . PHE A 1 290 ? -3.255 -13.281 15.046 1.00 96.69 290 PHE A O 1
ATOM 2268 N N . SER A 1 291 ? -2.865 -11.073 15.226 1.00 94.31 291 SER A N 1
ATOM 2269 C CA . SER A 1 291 ? -1.404 -11.201 15.287 1.00 94.31 291 SER A CA 1
ATOM 2270 C C . SER A 1 291 ? -0.939 -12.076 16.451 1.00 94.31 291 SER A C 1
ATOM 2272 O O . SER A 1 291 ? -0.004 -12.850 16.295 1.00 94.31 291 SER A O 1
ATOM 2274 N N . LYS A 1 292 ? -1.587 -11.979 17.620 1.00 95.69 292 LYS A N 1
ATOM 2275 C CA . LYS A 1 292 ? -1.250 -12.803 18.791 1.00 95.69 292 LYS A CA 1
ATOM 2276 C C . LYS A 1 292 ? -1.682 -14.263 18.632 1.00 95.69 292 LYS A C 1
ATOM 2278 O O . LYS A 1 292 ? -1.046 -15.140 19.207 1.00 95.69 292 LYS A O 1
ATOM 2283 N N . ALA A 1 293 ? -2.783 -14.507 17.929 1.00 95.31 293 ALA A N 1
ATOM 2284 C CA . ALA A 1 293 ? -3.292 -15.848 17.667 1.00 95.31 293 ALA A CA 1
ATOM 2285 C C . ALA A 1 293 ? -2.580 -16.541 16.492 1.00 95.31 293 ALA A C 1
ATOM 2287 O O . ALA A 1 293 ? -2.756 -17.742 16.329 1.00 95.31 293 ALA A O 1
ATOM 2288 N N . GLU A 1 294 ? -1.804 -15.797 15.693 1.00 94.56 294 GLU A N 1
ATOM 2289 C CA . GLU A 1 294 ? -1.119 -16.285 14.487 1.00 94.56 294 GLU A CA 1
ATOM 2290 C C . GLU A 1 294 ? -2.075 -16.953 13.477 1.00 94.56 294 GLU A C 1
ATOM 2292 O O . GLU A 1 294 ? -1.716 -17.904 12.786 1.00 94.56 294 GLU A O 1
ATOM 2297 N N . ILE A 1 295 ? -3.309 -16.442 13.378 1.00 94.25 295 ILE A N 1
ATOM 2298 C CA . ILE A 1 295 ? -4.320 -16.914 12.419 1.00 94.25 295 ILE A CA 1
ATOM 2299 C C . ILE A 1 295 ? -4.579 -15.873 11.327 1.00 94.25 295 ILE A C 1
ATOM 2301 O O . ILE A 1 295 ? -4.387 -14.672 11.531 1.00 94.25 295 ILE A O 1
ATOM 2305 N N . LEU A 1 296 ? -5.053 -16.340 10.171 1.00 93.81 296 LEU A N 1
ATOM 2306 C CA . LEU A 1 296 ? -5.474 -15.473 9.070 1.00 93.81 296 LEU A CA 1
ATOM 2307 C C . LEU A 1 296 ? -6.689 -14.631 9.464 1.00 93.81 296 LEU A C 1
ATOM 2309 O O . LEU A 1 296 ? -7.546 -15.075 10.231 1.00 93.81 296 LEU A O 1
ATOM 2313 N N . TRP A 1 297 ? -6.759 -13.419 8.914 1.00 95.00 297 TRP A N 1
ATOM 2314 C CA . TRP A 1 297 ? -7.882 -12.516 9.126 1.00 95.00 297 TRP A CA 1
ATOM 2315 C C . TRP A 1 297 ? -9.207 -13.148 8.697 1.00 95.00 297 TRP A C 1
ATOM 2317 O O . TRP A 1 297 ? -9.305 -13.806 7.664 1.00 95.00 297 TRP A O 1
ATOM 2327 N N . SER A 1 298 ? -10.246 -12.912 9.495 1.00 94.62 298 SER A N 1
ATOM 2328 C CA . SER A 1 298 ? -11.617 -13.244 9.129 1.00 94.62 298 SER A CA 1
ATOM 2329 C C . SER A 1 298 ? -12.595 -12.311 9.826 1.00 94.62 298 SER A C 1
ATOM 2331 O O . SER A 1 298 ? -12.623 -12.221 11.056 1.00 94.62 298 SER A O 1
ATOM 2333 N N . ALA A 1 299 ? -13.478 -11.685 9.048 1.00 94.06 299 ALA A N 1
ATOM 2334 C CA . ALA A 1 299 ? -14.575 -10.879 9.580 1.00 94.06 299 ALA A CA 1
ATOM 2335 C C . ALA A 1 299 ? -15.542 -11.686 10.471 1.00 94.06 299 ALA A C 1
ATOM 2337 O O . ALA A 1 299 ? -16.313 -11.095 11.221 1.00 94.06 299 ALA A O 1
ATOM 2338 N N . GLN A 1 300 ? -15.514 -13.023 10.408 1.00 93.62 300 GLN A N 1
ATOM 2339 C CA . GLN A 1 300 ? -16.382 -13.881 11.218 1.00 93.62 300 GLN A CA 1
ATOM 2340 C C . GLN A 1 300 ? -15.860 -14.097 12.641 1.00 93.62 300 GLN A C 1
ATOM 2342 O O . GLN A 1 300 ? -16.659 -14.350 13.538 1.00 93.62 300 GLN A O 1
ATOM 2347 N N . GLN A 1 301 ? -14.548 -13.956 12.874 1.00 95.88 301 GLN A N 1
ATOM 2348 C CA . GLN A 1 301 ? -13.967 -14.167 14.206 1.00 95.88 301 GLN A CA 1
ATOM 2349 C C . GLN A 1 301 ? -14.503 -13.153 15.223 1.00 95.88 301 GLN A C 1
ATOM 2351 O O . GLN A 1 301 ? -14.737 -13.469 16.386 1.00 95.88 301 GLN A O 1
ATOM 2356 N N . VAL A 1 302 ? -14.715 -11.919 14.767 1.00 97.44 302 VAL A N 1
ATOM 2357 C CA . VAL A 1 302 ? -15.482 -10.897 15.475 1.00 97.44 302 VAL A CA 1
ATOM 2358 C C . VAL A 1 302 ? -16.389 -10.247 14.439 1.00 97.44 302 VAL A C 1
ATOM 2360 O O . VAL A 1 302 ? -15.906 -9.419 13.674 1.00 97.44 302 VAL A O 1
ATOM 2363 N N . PRO A 1 303 ? -17.690 -10.584 14.401 1.00 97.50 303 PRO A N 1
ATOM 2364 C CA . PRO A 1 303 ? -18.599 -10.006 13.420 1.00 97.50 303 PRO A CA 1
ATOM 2365 C C . PRO A 1 303 ? -18.662 -8.470 13.520 1.00 97.50 303 PRO A C 1
ATOM 2367 O O . PRO A 1 303 ? -18.705 -7.941 14.642 1.00 97.50 303 PRO A O 1
ATOM 2370 N N . PRO A 1 304 ? -18.791 -7.732 12.398 1.00 97.75 304 PRO A N 1
ATOM 2371 C CA . PRO A 1 304 ? -18.902 -6.268 12.403 1.00 97.75 304 PRO A CA 1
ATOM 2372 C C . PRO A 1 304 ? -20.001 -5.743 13.337 1.00 97.75 304 PRO A C 1
ATOM 2374 O O . PRO A 1 304 ? -19.844 -4.739 14.034 1.00 97.75 304 PRO A O 1
ATOM 2377 N N . SER A 1 305 ? -21.123 -6.468 13.416 1.00 96.62 305 SER A N 1
ATOM 2378 C CA . SER A 1 305 ? -22.236 -6.167 14.319 1.00 96.62 305 SER A CA 1
ATOM 2379 C C . SER A 1 305 ? -21.850 -6.212 15.795 1.00 96.62 305 SER A C 1
ATOM 2381 O O . SER A 1 305 ? -22.372 -5.426 16.591 1.00 96.62 305 SER A O 1
ATOM 2383 N N . SER A 1 306 ? -20.954 -7.126 16.162 1.00 97.31 306 SER A N 1
ATOM 2384 C CA . SER A 1 306 ? -20.468 -7.296 17.525 1.00 97.31 306 SER A CA 1
ATOM 2385 C C . SER A 1 306 ? -19.542 -6.151 17.907 1.00 97.31 306 SER A C 1
ATOM 2387 O O . SER A 1 306 ? -19.767 -5.521 18.941 1.00 97.31 306 SER A O 1
ATOM 2389 N N . LEU A 1 307 ? -18.579 -5.801 17.046 1.00 97.75 307 LEU A N 1
ATOM 2390 C CA . LEU A 1 307 ? -17.703 -4.657 17.301 1.00 97.75 307 LEU A CA 1
ATOM 2391 C C . LEU A 1 307 ? -18.495 -3.343 17.360 1.00 97.75 307 LEU A C 1
ATOM 2393 O O . LEU A 1 307 ? -18.337 -2.581 18.312 1.00 97.75 307 LEU A O 1
ATOM 2397 N N . ALA A 1 308 ? -19.427 -3.114 16.431 1.00 96.50 308 ALA A N 1
ATOM 2398 C CA . ALA A 1 308 ? -20.304 -1.943 16.477 1.00 96.50 308 ALA A CA 1
ATOM 2399 C C . ALA A 1 308 ? -21.126 -1.881 17.782 1.00 96.50 308 ALA A C 1
ATOM 2401 O O . ALA A 1 308 ? -21.316 -0.808 18.354 1.00 96.50 308 ALA A O 1
ATOM 2402 N N . ALA A 1 309 ? -21.595 -3.022 18.301 1.00 95.88 309 ALA A N 1
ATOM 2403 C CA . ALA A 1 309 ? -22.322 -3.077 19.570 1.00 95.88 309 ALA A CA 1
ATOM 2404 C C . ALA A 1 309 ? -21.428 -2.821 20.798 1.00 95.88 309 ALA A C 1
ATOM 2406 O O . ALA A 1 309 ? -21.903 -2.230 21.771 1.00 95.88 309 ALA A O 1
ATOM 2407 N N . ILE A 1 310 ? -20.159 -3.242 20.766 1.00 96.12 310 ILE A N 1
ATOM 2408 C CA . ILE A 1 310 ? -19.163 -2.901 21.794 1.00 96.12 310 ILE A CA 1
ATOM 2409 C C . ILE A 1 310 ? -18.922 -1.392 21.785 1.00 96.12 310 ILE A C 1
ATOM 2411 O O . ILE A 1 310 ? -19.099 -0.742 22.815 1.00 96.12 310 ILE A O 1
ATOM 2415 N N . LEU A 1 311 ? -18.597 -0.827 20.619 1.00 94.81 311 LEU A N 1
ATOM 2416 C CA . LEU A 1 311 ? -18.296 0.596 20.467 1.00 94.81 311 LEU A CA 1
ATOM 2417 C C . LEU A 1 311 ? -19.478 1.482 20.869 1.00 94.81 311 LEU A C 1
ATOM 2419 O O . LEU A 1 311 ? -19.294 2.418 21.637 1.00 94.81 311 LEU A O 1
ATOM 2423 N N . SER A 1 312 ? -20.699 1.136 20.454 1.00 93.00 312 SER A N 1
ATOM 2424 C CA . SER A 1 312 ? -21.926 1.832 20.872 1.00 93.00 312 SER A CA 1
ATOM 2425 C C . SER A 1 312 ? -22.069 1.882 22.400 1.00 93.00 312 SER A C 1
ATOM 2427 O O . SER A 1 312 ? -22.354 2.928 22.975 1.00 93.00 312 SER A O 1
ATOM 2429 N N . LYS A 1 313 ? -21.792 0.779 23.108 1.00 91.75 313 LYS A N 1
ATOM 2430 C CA . LYS A 1 313 ? -21.855 0.766 24.579 1.00 91.75 313 LYS A CA 1
ATOM 2431 C C . LYS A 1 313 ? -20.746 1.576 25.242 1.00 91.75 313 LYS A C 1
ATOM 2433 O O . LYS A 1 313 ? -20.991 2.111 26.320 1.00 91.75 313 LYS A O 1
ATOM 2438 N N . ILE A 1 314 ? -19.561 1.638 24.637 1.00 90.38 314 ILE A N 1
ATOM 2439 C CA . ILE A 1 314 ? -18.457 2.480 25.118 1.00 90.38 314 ILE A CA 1
ATOM 2440 C C . ILE A 1 314 ? -18.824 3.956 24.960 1.00 90.38 314 ILE A C 1
ATOM 2442 O O . ILE A 1 314 ? -18.672 4.715 25.909 1.00 90.38 314 ILE A O 1
ATOM 2446 N N . LEU A 1 315 ? -19.350 4.349 23.796 1.00 88.12 315 LEU A N 1
ATOM 2447 C CA . LEU A 1 315 ? -19.773 5.727 23.520 1.00 88.12 315 LEU A CA 1
ATOM 2448 C C . LEU A 1 315 ? -20.926 6.175 24.427 1.00 88.12 315 LEU A C 1
ATOM 2450 O O . LEU A 1 315 ? -20.983 7.330 24.822 1.00 88.12 315 LEU A O 1
ATOM 2454 N N . GLN A 1 316 ? -21.807 5.248 24.808 1.00 87.31 316 GLN A N 1
ATOM 2455 C CA . GLN A 1 316 ? -22.868 5.478 25.796 1.00 87.31 316 GLN A CA 1
ATOM 2456 C C . GLN A 1 316 ? -22.378 5.400 27.254 1.00 87.31 316 GLN A C 1
ATOM 2458 O O . GLN A 1 316 ? -23.207 5.374 28.161 1.00 87.31 316 GLN A O 1
ATOM 2463 N N . GLU A 1 317 ? -21.068 5.257 27.487 1.00 85.31 317 GLU A N 1
ATOM 2464 C CA . GLU A 1 317 ? -20.439 5.098 28.808 1.00 85.31 317 GLU A CA 1
ATOM 2465 C C . GLU A 1 317 ? -20.986 3.927 29.647 1.00 85.31 317 GLU A C 1
ATOM 2467 O O . GLU A 1 317 ? -20.811 3.866 30.863 1.00 85.31 317 GLU A O 1
ATOM 2472 N N . LYS A 1 318 ? -21.638 2.947 29.010 1.00 87.38 318 LYS A N 1
ATOM 2473 C CA . LYS A 1 318 ? -22.224 1.776 29.687 1.00 87.38 318 LYS A CA 1
ATOM 2474 C C . LYS A 1 318 ? -21.190 0.708 30.008 1.00 87.38 318 LYS A C 1
ATOM 2476 O O . LYS A 1 318 ? -21.418 -0.114 30.892 1.00 87.38 318 LYS A O 1
ATOM 2481 N N . ILE A 1 319 ? -20.090 0.673 29.263 1.00 89.25 319 ILE A N 1
ATOM 2482 C CA . ILE A 1 319 ? -18.933 -0.189 29.520 1.00 89.25 319 ILE A CA 1
ATOM 2483 C C . ILE A 1 319 ? -17.657 0.638 29.363 1.00 89.25 319 ILE A C 1
ATOM 2485 O O . ILE A 1 319 ? -17.609 1.567 28.560 1.00 89.25 319 ILE A O 1
ATOM 2489 N N . SER A 1 320 ? -16.607 0.288 30.107 1.00 86.75 320 SER A N 1
ATOM 2490 C CA . SER A 1 320 ? -15.297 0.924 29.940 1.00 86.75 320 SER A CA 1
ATOM 2491 C C . SER A 1 320 ? -14.578 0.415 28.686 1.00 86.75 320 SER A C 1
ATOM 2493 O O . SER A 1 320 ? -14.881 -0.660 28.166 1.00 86.75 320 SER A O 1
ATOM 2495 N N . HIS A 1 321 ? -13.560 1.149 28.234 1.00 88.19 321 HIS A N 1
ATOM 2496 C CA . HIS A 1 321 ? -12.703 0.716 27.128 1.00 88.19 321 HIS A CA 1
ATOM 2497 C C . HIS A 1 321 ? -12.057 -0.659 27.392 1.00 88.19 321 HIS A C 1
ATOM 2499 O O . HIS A 1 321 ? -12.094 -1.539 26.537 1.00 88.19 321 HIS A O 1
ATOM 2505 N N . ASP A 1 322 ? -11.520 -0.875 28.599 1.00 87.38 322 ASP A N 1
ATOM 2506 C CA . ASP A 1 322 ? -10.932 -2.159 29.021 1.00 87.38 322 ASP A CA 1
ATOM 2507 C C . ASP A 1 322 ? -11.957 -3.304 29.011 1.00 87.38 322 ASP A C 1
ATOM 2509 O O . ASP A 1 322 ? -11.677 -4.402 28.530 1.00 87.38 322 ASP A O 1
ATOM 2513 N N . SER A 1 323 ? -13.182 -3.022 29.465 1.00 90.75 323 SER A N 1
ATOM 2514 C CA . SER A 1 323 ? -14.293 -3.974 29.391 1.00 90.75 323 SER A CA 1
ATOM 2515 C C . SER A 1 323 ? -14.612 -4.348 27.947 1.00 90.75 323 SER A C 1
ATOM 2517 O O . SER A 1 323 ? -14.770 -5.525 27.638 1.00 90.75 323 SER A O 1
ATOM 2519 N N . GLY A 1 324 ? -14.642 -3.367 27.042 1.00 94.69 324 GLY A N 1
ATOM 2520 C CA . GLY A 1 324 ? -14.833 -3.616 25.616 1.00 94.69 324 GLY A CA 1
ATOM 2521 C C . GLY A 1 324 ? -13.759 -4.529 25.021 1.00 94.69 324 GLY A C 1
ATOM 2522 O O . GLY A 1 324 ? -14.100 -5.446 24.279 1.00 94.69 324 GLY A O 1
ATOM 2523 N N . LYS A 1 325 ? -12.482 -4.340 25.391 1.00 95.50 325 LYS A N 1
ATOM 2524 C CA . LYS A 1 325 ? -11.380 -5.200 24.921 1.00 95.50 325 LYS A CA 1
ATOM 2525 C C . LYS A 1 325 ? -11.576 -6.644 25.367 1.00 95.50 325 LYS A C 1
ATOM 2527 O O . LYS A 1 325 ? -11.424 -7.562 24.569 1.00 95.50 325 LYS A O 1
ATOM 2532 N N . LYS A 1 326 ? -11.944 -6.843 26.636 1.00 95.06 326 LYS A N 1
ATOM 2533 C CA . LYS A 1 326 ? -12.204 -8.176 27.197 1.00 95.06 326 LYS A CA 1
ATOM 2534 C C . LYS A 1 326 ? -13.394 -8.851 26.521 1.00 95.06 326 LYS A C 1
ATOM 2536 O O . LYS A 1 326 ? -13.290 -10.018 26.166 1.00 95.06 326 LYS A O 1
ATOM 2541 N N . ILE A 1 327 ? -14.488 -8.120 26.293 1.00 96.56 327 ILE A N 1
ATOM 2542 C CA . ILE A 1 327 ? -15.660 -8.648 25.580 1.00 96.56 327 ILE A CA 1
ATOM 2543 C C . ILE A 1 327 ? -15.289 -9.030 24.145 1.00 96.56 327 ILE A C 1
ATOM 2545 O O . ILE A 1 327 ? -15.649 -10.112 23.693 1.00 96.56 327 ILE A O 1
ATOM 2549 N N . MET A 1 328 ? -14.534 -8.184 23.440 1.00 97.88 328 MET A N 1
ATOM 2550 C CA . MET A 1 328 ? -14.064 -8.495 22.091 1.00 97.88 328 MET A CA 1
ATOM 2551 C C . MET A 1 328 ? -13.181 -9.746 22.074 1.00 97.88 328 MET A C 1
ATOM 2553 O O . MET A 1 328 ? -13.356 -10.587 21.203 1.00 97.88 328 MET A O 1
ATOM 2557 N N . ALA A 1 329 ? -12.284 -9.902 23.051 1.00 97.38 329 ALA A N 1
ATOM 2558 C CA . ALA A 1 329 ? -11.448 -11.093 23.180 1.00 97.38 329 ALA A CA 1
ATOM 2559 C C . ALA A 1 329 ? -12.263 -12.367 23.473 1.00 97.38 329 ALA A C 1
ATOM 2561 O O . ALA A 1 329 ? -11.911 -13.431 22.977 1.00 97.38 329 ALA A O 1
ATOM 2562 N N . MET A 1 330 ? -13.358 -12.276 24.241 1.00 97.69 330 MET A N 1
ATOM 2563 C CA . MET A 1 330 ? -14.272 -13.408 24.465 1.00 97.69 330 MET A CA 1
ATOM 2564 C C . MET A 1 330 ? -15.000 -13.807 23.178 1.00 97.69 330 MET A C 1
ATOM 2566 O O . MET A 1 330 ? -15.052 -14.988 22.855 1.00 97.69 330 MET A O 1
ATOM 2570 N N . ILE A 1 331 ? -15.501 -12.831 22.415 1.00 97.75 331 ILE A N 1
ATOM 2571 C CA . ILE A 1 331 ? -16.144 -13.083 21.114 1.00 97.75 331 ILE A CA 1
ATOM 2572 C C . ILE A 1 331 ? -15.134 -13.687 20.138 1.00 97.75 331 ILE A C 1
ATOM 2574 O O . ILE A 1 331 ? -15.420 -14.699 19.512 1.00 97.75 331 ILE A O 1
ATOM 2578 N N . PHE A 1 332 ? -13.918 -13.138 20.100 1.00 97.56 332 PHE A N 1
ATOM 2579 C CA . PHE A 1 332 ? -12.810 -13.692 19.328 1.00 97.56 332 PHE A CA 1
ATOM 2580 C C . PHE A 1 332 ? -12.473 -15.131 19.746 1.00 97.56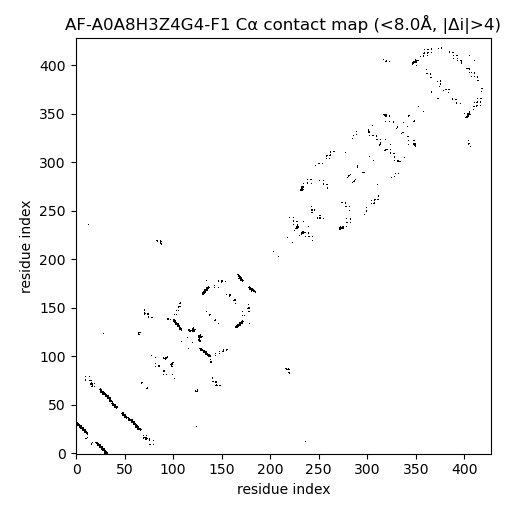 332 PHE A C 1
ATOM 2582 O O . PHE A 1 332 ? -12.021 -15.907 18.921 1.00 97.56 332 PHE A O 1
ATOM 258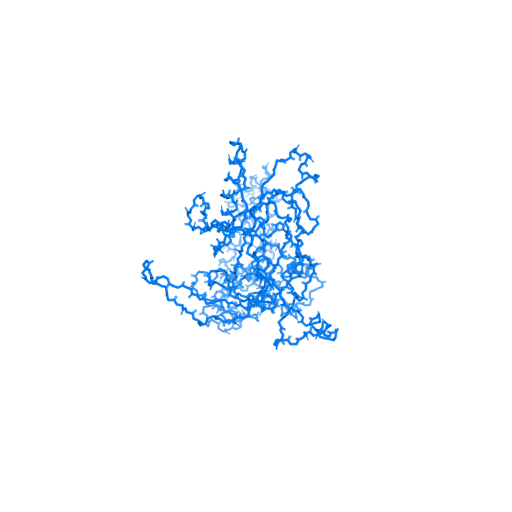9 N N . ALA A 1 333 ? -12.694 -15.528 20.999 1.00 96.44 333 ALA A N 1
ATOM 2590 C CA . ALA A 1 333 ? -12.494 -16.905 21.453 1.00 96.44 333 ALA A CA 1
ATOM 2591 C C . ALA A 1 333 ? -13.692 -17.839 21.169 1.00 96.44 333 ALA A C 1
ATOM 2593 O O . ALA A 1 333 ? -13.625 -19.017 21.516 1.00 96.44 333 ALA A O 1
ATOM 2594 N N . GLY A 1 334 ? -14.770 -17.338 20.552 1.00 95.50 334 GLY A N 1
ATOM 2595 C CA . GLY A 1 334 ? -15.961 -18.112 20.187 1.00 95.50 334 GLY A CA 1
ATOM 2596 C C . GLY A 1 334 ? -17.205 -17.845 21.041 1.00 95.50 334 GLY A C 1
ATOM 2597 O O . GLY A 1 334 ? -18.159 -18.615 20.977 1.00 95.50 334 GLY A O 1
ATOM 2598 N N . ASP A 1 335 ? -17.234 -16.789 21.861 1.00 95.62 335 ASP A N 1
ATOM 2599 C CA . ASP A 1 335 ? -18.453 -16.410 22.588 1.00 95.62 335 ASP A CA 1
ATOM 2600 C C . ASP A 1 335 ? -19.472 -15.736 21.651 1.00 95.62 335 ASP A C 1
ATOM 2602 O O . ASP A 1 335 ? -19.345 -14.565 21.294 1.00 95.62 335 ASP A O 1
ATOM 2606 N N . GLU A 1 336 ? -20.513 -16.476 21.272 1.00 93.44 336 GLU A N 1
ATOM 2607 C CA . GLU A 1 336 ? -21.568 -16.008 20.359 1.00 93.44 336 GLU A CA 1
ATOM 2608 C C . GLU A 1 336 ? -22.661 -15.171 21.048 1.00 93.44 336 GLU A C 1
ATOM 2610 O O . GLU A 1 336 ? -23.599 -14.680 20.407 1.00 93.44 336 GLU A O 1
ATOM 2615 N N . ARG A 1 337 ? -22.596 -14.998 22.375 1.00 95.50 337 ARG A N 1
ATOM 2616 C CA . ARG A 1 337 ? -23.634 -14.267 23.109 1.00 95.50 337 ARG A CA 1
ATOM 2617 C C . ARG A 1 337 ? -23.617 -12.788 22.741 1.00 95.50 337 ARG A C 1
ATOM 2619 O O . ARG A 1 337 ? -22.606 -12.179 22.402 1.00 95.50 337 ARG A O 1
ATOM 2626 N N . ARG A 1 338 ? -24.773 -12.137 22.897 1.00 94.50 338 ARG A N 1
ATOM 2627 C CA . ARG A 1 338 ? -24.882 -10.686 22.685 1.00 94.50 338 ARG A CA 1
ATOM 2628 C C . ARG A 1 338 ? -23.951 -9.943 23.645 1.00 94.50 338 ARG A C 1
ATOM 2630 O O . ARG A 1 338 ? -23.961 -10.214 24.843 1.00 94.50 338 ARG A O 1
ATOM 2637 N N . VAL A 1 339 ? -23.283 -8.897 23.155 1.00 94.25 339 VAL A N 1
ATOM 2638 C CA . VAL A 1 339 ? -22.389 -8.011 23.934 1.00 94.25 339 VAL A CA 1
ATOM 2639 C C . VAL A 1 339 ? -22.995 -7.573 25.277 1.00 94.25 339 VAL A C 1
ATOM 2641 O O . VAL A 1 339 ? -22.304 -7.500 26.287 1.00 94.25 339 VAL A O 1
ATOM 2644 N N . SER A 1 340 ? -24.303 -7.293 25.328 1.00 92.06 340 SER A N 1
ATOM 2645 C CA . SER A 1 340 ? -25.000 -6.927 26.571 1.00 92.06 340 SER A CA 1
ATOM 2646 C C . SER A 1 340 ? -25.057 -8.045 27.613 1.00 92.06 340 SER A C 1
ATOM 2648 O O . SER A 1 340 ? -25.032 -7.750 28.803 1.00 92.06 340 SER A O 1
ATOM 2650 N N . ILE A 1 341 ? -25.169 -9.297 27.171 1.00 93.12 341 ILE A N 1
ATOM 2651 C CA . ILE A 1 341 ? -25.213 -10.480 28.035 1.00 93.12 341 ILE A CA 1
ATOM 2652 C C . ILE A 1 341 ? -23.814 -10.727 28.595 1.00 93.12 341 ILE A C 1
ATOM 2654 O O . ILE A 1 341 ? -23.659 -10.762 29.813 1.00 93.12 341 ILE A O 1
ATOM 2658 N N . ILE A 1 342 ? -22.795 -10.753 27.725 1.00 92.94 342 ILE A N 1
ATOM 2659 C CA . ILE A 1 342 ? -21.388 -10.909 28.126 1.00 92.94 342 ILE A CA 1
ATOM 2660 C C . ILE A 1 342 ? -21.008 -9.837 29.154 1.00 92.94 342 ILE A C 1
ATOM 2662 O O . ILE A 1 342 ? -20.476 -10.158 30.216 1.00 92.94 342 ILE A O 1
ATOM 2666 N N . ALA A 1 343 ? -21.346 -8.570 28.884 1.00 90.56 343 ALA A N 1
ATOM 2667 C CA . ALA A 1 343 ? -21.047 -7.471 29.796 1.00 90.56 343 ALA A CA 1
ATOM 2668 C C . ALA A 1 343 ? -21.728 -7.630 31.166 1.00 90.56 343 ALA A C 1
ATOM 2670 O O . ALA A 1 343 ? -21.114 -7.352 32.194 1.00 90.56 343 ALA A O 1
ATOM 2671 N N . LYS A 1 344 ? -22.994 -8.069 31.197 1.00 88.62 344 LYS A N 1
ATOM 2672 C CA . LYS A 1 344 ? -23.759 -8.231 32.440 1.00 88.62 344 LYS A CA 1
ATOM 2673 C C . LYS A 1 344 ? -23.227 -9.389 33.283 1.00 88.62 344 LYS A C 1
ATOM 2675 O O . LYS A 1 344 ? -22.965 -9.203 34.467 1.00 88.62 344 LYS A O 1
ATOM 2680 N N . GLU A 1 345 ? -23.063 -10.562 32.682 1.00 90.19 345 GLU A N 1
ATOM 2681 C CA . GLU A 1 345 ? -22.662 -11.779 33.397 1.00 90.19 345 GLU A CA 1
ATOM 2682 C C . GLU A 1 345 ? -21.233 -11.699 33.934 1.00 90.19 345 GLU A C 1
ATOM 2684 O O . GLU A 1 345 ? -20.954 -12.193 35.023 1.00 90.19 345 GLU A O 1
ATOM 2689 N N . ASN A 1 346 ? -20.350 -10.989 33.228 1.00 86.44 346 ASN A N 1
ATOM 2690 C CA . ASN A 1 346 ? -18.977 -10.770 33.673 1.00 86.44 346 ASN A CA 1
ATOM 2691 C C . ASN A 1 346 ? -18.798 -9.499 34.525 1.00 86.44 346 ASN A C 1
ATOM 2693 O O . ASN A 1 346 ? -17.665 -9.089 34.769 1.00 86.44 346 ASN A O 1
ATOM 2697 N N . LYS A 1 347 ? -19.893 -8.859 34.971 1.00 85.44 347 LYS A N 1
ATOM 2698 C CA . LYS A 1 347 ? -19.871 -7.638 35.803 1.00 85.44 347 LYS A CA 1
ATOM 2699 C C . LYS A 1 347 ? -19.043 -6.495 35.195 1.00 85.44 347 LYS A C 1
ATOM 2701 O O . LYS A 1 347 ? -18.376 -5.759 35.908 1.00 85.44 347 LYS A O 1
ATOM 2706 N N . MET A 1 348 ? -19.099 -6.330 33.876 1.00 84.50 348 MET A N 1
ATOM 2707 C CA . MET A 1 348 ? -18.325 -5.337 33.114 1.00 84.50 348 MET A CA 1
ATOM 2708 C C . MET A 1 348 ? -19.113 -4.054 32.793 1.00 84.50 348 MET A C 1
ATOM 2710 O O . MET A 1 348 ? -18.635 -3.178 32.071 1.00 84.50 348 MET A O 1
ATOM 2714 N N . ILE A 1 349 ? -20.344 -3.944 33.294 1.00 84.56 349 ILE A N 1
ATOM 2715 C CA . ILE A 1 349 ? -21.175 -2.746 33.147 1.00 84.56 349 ILE A CA 1
ATOM 2716 C C . ILE A 1 349 ? -20.653 -1.661 34.095 1.00 84.56 349 ILE A C 1
ATOM 2718 O O . ILE A 1 349 ? -20.312 -1.945 35.246 1.00 84.56 349 ILE A O 1
ATOM 2722 N N . VAL A 1 350 ? -20.575 -0.426 33.600 1.00 80.62 350 VAL A N 1
ATOM 2723 C CA . VAL A 1 350 ? -20.262 0.745 34.422 1.00 80.62 350 VAL A CA 1
ATOM 2724 C C . VAL A 1 350 ? -21.382 0.939 35.435 1.00 80.62 350 VAL A C 1
ATOM 2726 O O . VAL A 1 350 ? -22.553 0.991 35.064 1.00 80.62 350 VAL A O 1
ATOM 2729 N N . GLN A 1 351 ? -21.031 1.008 36.716 1.00 77.31 351 GLN A N 1
ATOM 2730 C CA . GLN A 1 351 ? -22.020 1.202 37.773 1.00 77.31 351 GLN A CA 1
ATOM 2731 C C . GLN A 1 351 ? -22.283 2.693 37.993 1.00 77.31 351 GLN A C 1
ATOM 2733 O O . GLN A 1 351 ? -21.343 3.486 38.082 1.00 77.31 351 GLN A O 1
ATOM 2738 N N . ASP A 1 352 ? -23.557 3.062 38.132 1.00 71.06 352 ASP A N 1
ATOM 2739 C CA . ASP A 1 352 ? -23.939 4.377 38.646 1.00 71.06 352 ASP A CA 1
ATOM 2740 C C . ASP A 1 352 ? -23.745 4.382 40.163 1.00 71.06 352 ASP A C 1
ATOM 2742 O O . ASP A 1 352 ? -24.596 3.966 40.947 1.00 71.06 352 ASP A O 1
ATOM 2746 N N . ILE A 1 353 ? -22.551 4.806 40.557 1.00 75.50 353 ILE A N 1
ATOM 2747 C CA . ILE A 1 353 ? -22.155 5.024 41.944 1.00 75.50 353 ILE A CA 1
ATOM 2748 C C . ILE A 1 353 ? -22.439 6.492 42.277 1.00 75.50 353 ILE A C 1
ATOM 2750 O O . ILE A 1 353 ? -22.133 7.370 41.468 1.00 75.50 353 ILE A O 1
ATOM 2754 N N . SER A 1 354 ? -23.014 6.767 43.451 1.00 78.25 354 SER A N 1
ATOM 2755 C CA . SER A 1 354 ? -23.283 8.141 43.884 1.00 78.25 354 SER A CA 1
ATOM 2756 C C . SER A 1 354 ? -21.996 8.964 44.012 1.00 78.25 354 SER A C 1
ATOM 2758 O O . SER A 1 354 ? -20.943 8.447 44.401 1.00 78.25 354 SER A O 1
ATOM 2760 N N . GLU A 1 355 ? -22.083 10.267 43.725 1.00 78.56 355 GLU A N 1
ATOM 2761 C CA . GLU A 1 355 ? -20.960 11.212 43.851 1.00 78.56 355 GLU A CA 1
ATOM 2762 C C . GLU A 1 355 ? -20.347 11.239 45.262 1.00 78.56 355 GLU A C 1
ATOM 2764 O O . GLU A 1 355 ? -19.145 11.470 45.420 1.00 78.56 355 GLU A O 1
ATOM 2769 N N . ASP A 1 356 ? -21.138 10.932 46.292 1.00 80.44 356 ASP A N 1
ATOM 2770 C CA . ASP A 1 356 ? -20.666 10.857 47.676 1.00 80.44 356 ASP A CA 1
ATOM 2771 C C . ASP A 1 356 ? -19.602 9.771 47.866 1.00 80.44 356 ASP A C 1
ATOM 2773 O O . ASP A 1 356 ? -18.608 9.990 48.559 1.00 80.44 356 ASP A O 1
ATOM 2777 N N . ILE A 1 357 ? -19.758 8.616 47.212 1.00 81.56 357 ILE A N 1
ATOM 2778 C CA . ILE A 1 357 ? -18.781 7.522 47.295 1.00 81.56 357 ILE A CA 1
ATOM 2779 C C . ILE A 1 357 ? -17.492 7.910 46.559 1.00 81.56 357 ILE A C 1
ATOM 2781 O O . ILE A 1 357 ? -16.396 7.619 47.049 1.00 81.56 357 ILE A O 1
ATOM 2785 N N . TYR A 1 358 ? -17.596 8.614 45.423 1.00 83.25 358 TYR A N 1
ATOM 2786 C CA . TYR A 1 358 ? -16.424 9.169 44.735 1.00 83.25 358 TYR A CA 1
ATOM 2787 C C . TYR A 1 358 ? -15.670 10.144 45.644 1.00 83.25 358 TYR A C 1
ATOM 2789 O O . TYR A 1 358 ? -14.451 10.044 45.779 1.00 83.25 358 TYR A O 1
ATOM 2797 N N . THR A 1 359 ? -16.396 11.039 46.314 1.00 85.38 359 THR A N 1
ATOM 2798 C CA . THR A 1 359 ? -15.822 12.037 47.224 1.00 85.38 359 THR A CA 1
ATOM 2799 C C . THR A 1 359 ? -15.132 11.379 48.418 1.00 85.38 359 THR A C 1
ATOM 2801 O O . THR A 1 359 ? -13.966 11.663 48.683 1.00 85.38 359 THR A O 1
ATOM 2804 N N . GLN A 1 360 ? -15.796 10.438 49.096 1.00 85.88 360 GLN A N 1
ATOM 2805 C CA . GLN A 1 360 ? -15.221 9.731 50.247 1.00 85.88 360 GLN A CA 1
ATOM 2806 C C . GLN A 1 360 ? -13.971 8.928 49.868 1.00 85.88 360 GLN A C 1
ATOM 2808 O O . GLN A 1 360 ? -12.973 8.945 50.592 1.00 85.88 360 GLN A O 1
ATOM 2813 N N . THR A 1 361 ? -13.994 8.254 48.715 1.00 85.19 361 THR A N 1
ATOM 2814 C CA . THR A 1 361 ? -12.843 7.477 48.229 1.00 85.19 361 THR A CA 1
ATOM 2815 C C . THR A 1 361 ? -11.675 8.390 47.852 1.00 85.19 361 THR A C 1
ATOM 2817 O O . THR A 1 361 ? -10.524 8.082 48.166 1.00 85.19 361 THR A O 1
ATOM 2820 N N . ALA A 1 362 ? -11.960 9.531 47.217 1.00 86.94 362 ALA A N 1
ATOM 2821 C CA . ALA A 1 362 ? -10.962 10.539 46.881 1.00 86.94 362 ALA A CA 1
ATOM 2822 C C . ALA A 1 362 ? -10.288 11.113 48.139 1.00 86.94 362 ALA A C 1
ATOM 2824 O O . ALA A 1 362 ? -9.060 11.153 48.217 1.00 86.94 362 ALA A O 1
ATOM 2825 N N . GLU A 1 363 ? -11.072 11.490 49.151 1.00 88.19 363 GLU A N 1
ATOM 2826 C CA . GLU A 1 363 ? -10.555 11.994 50.428 1.00 88.19 363 GLU A CA 1
ATOM 2827 C C . GLU A 1 363 ? -9.712 10.956 51.175 1.00 88.19 363 GLU A C 1
ATOM 2829 O O . GLU A 1 363 ? -8.667 11.299 51.733 1.00 88.19 363 GLU A O 1
ATOM 2834 N N . ALA A 1 364 ? -10.135 9.689 51.172 1.00 88.06 364 ALA A N 1
ATOM 2835 C CA . ALA A 1 364 ? -9.370 8.599 51.768 1.00 88.06 364 ALA A CA 1
ATOM 2836 C C . ALA A 1 364 ? -8.011 8.423 51.070 1.00 88.06 364 ALA A C 1
ATOM 2838 O O . ALA A 1 364 ? -6.978 8.411 51.736 1.00 88.06 364 ALA A O 1
ATOM 2839 N N . LEU A 1 365 ? -7.987 8.391 49.733 1.00 88.88 365 LEU A N 1
ATOM 2840 C CA . LEU A 1 365 ? -6.751 8.229 48.963 1.00 88.88 365 LEU A CA 1
ATOM 2841 C C . LEU A 1 365 ? -5.769 9.384 49.155 1.00 88.88 365 LEU A C 1
ATOM 2843 O O . LEU A 1 365 ? -4.569 9.143 49.305 1.00 88.88 365 LEU A O 1
ATOM 2847 N N . VAL A 1 366 ? -6.264 10.625 49.157 1.00 88.62 366 VAL A N 1
ATOM 2848 C CA . VAL A 1 366 ? -5.443 11.820 49.410 1.00 88.62 366 VAL A CA 1
ATOM 2849 C C . VAL A 1 366 ? -4.843 11.768 50.819 1.00 88.62 366 VAL A C 1
ATOM 2851 O O . VAL A 1 366 ? -3.667 12.089 50.993 1.00 88.62 366 VAL A O 1
ATOM 2854 N N . ARG A 1 367 ? -5.610 11.297 51.812 1.00 88.44 367 ARG A N 1
ATOM 2855 C CA . ARG A 1 367 ? -5.150 11.130 53.199 1.00 88.44 367 ARG A CA 1
ATOM 2856 C C . ARG A 1 3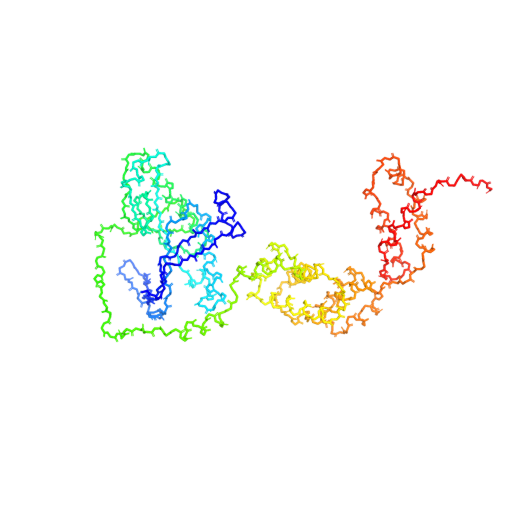67 ? -4.109 10.020 53.355 1.00 88.44 367 ARG A C 1
ATOM 2858 O O . ARG A 1 367 ? -3.162 10.190 54.114 1.00 88.44 367 ARG A O 1
ATOM 2865 N N . GLU A 1 368 ? -4.272 8.910 52.642 1.00 89.25 368 GLU A N 1
ATOM 2866 C CA . GLU A 1 368 ? -3.334 7.779 52.651 1.00 89.25 368 GLU A CA 1
ATOM 2867 C C . GLU A 1 368 ? -2.020 8.086 51.914 1.00 89.25 368 GLU A C 1
ATOM 2869 O O . GLU A 1 368 ? -0.999 7.464 52.196 1.00 89.25 368 GLU A O 1
ATOM 2874 N N . ASN A 1 369 ? -2.016 9.062 50.996 1.00 90.50 369 ASN A N 1
ATOM 2875 C CA . ASN A 1 369 ? -0.859 9.395 50.155 1.00 90.50 369 ASN A CA 1
ATOM 2876 C C . ASN A 1 369 ? -0.469 10.888 50.237 1.00 90.50 369 ASN A C 1
ATOM 2878 O O . ASN A 1 369 ? -0.421 11.578 49.208 1.00 90.50 369 ASN A O 1
ATOM 2882 N N . PRO A 1 370 ? -0.139 11.406 51.436 1.00 87.62 370 PRO A N 1
ATOM 2883 C CA . PRO A 1 370 ? 0.057 12.839 51.668 1.00 87.62 370 PRO A CA 1
ATOM 2884 C C . PRO A 1 370 ? 1.256 13.423 50.904 1.00 87.62 370 PRO A C 1
ATOM 2886 O O . PRO A 1 370 ? 1.206 14.566 50.459 1.00 87.62 370 PRO A O 1
ATOM 2889 N N . GLU A 1 371 ? 2.317 12.643 50.686 1.00 87.00 371 GLU A N 1
ATOM 2890 C CA . GLU A 1 371 ? 3.506 13.079 49.934 1.00 87.00 371 GLU A CA 1
ATOM 2891 C C . GLU A 1 371 ? 3.196 13.362 48.454 1.00 87.00 371 GLU A C 1
ATOM 2893 O O . GLU A 1 371 ? 3.715 14.306 47.850 1.00 87.00 371 GLU A O 1
ATOM 2898 N N . ILE A 1 372 ? 2.311 12.558 47.856 1.00 86.56 372 ILE A N 1
ATOM 2899 C CA . ILE A 1 372 ? 1.891 12.723 46.460 1.00 86.56 372 ILE A CA 1
ATOM 2900 C C . ILE A 1 372 ? 0.916 13.899 46.351 1.00 86.56 372 ILE A C 1
ATOM 2902 O O . ILE A 1 372 ? 1.039 14.691 45.417 1.00 86.56 372 ILE A O 1
ATOM 2906 N N . ALA A 1 373 ? 0.013 14.061 47.325 1.00 86.12 373 ALA A N 1
ATOM 2907 C CA . ALA A 1 373 ? -0.896 15.203 47.404 1.00 86.12 373 ALA A CA 1
ATOM 2908 C C . ALA A 1 373 ? -0.137 16.540 47.511 1.00 86.12 373 ALA A C 1
ATOM 2910 O O . ALA A 1 373 ? -0.358 17.431 46.688 1.00 86.12 373 ALA A O 1
ATOM 2911 N N . LYS A 1 374 ? 0.851 16.642 48.415 1.00 84.62 374 LYS A N 1
ATOM 2912 C CA . LYS A 1 374 ? 1.718 17.829 48.542 1.00 84.62 374 LYS A CA 1
ATOM 2913 C C . LYS A 1 374 ? 2.500 18.124 47.267 1.00 84.62 374 LYS A C 1
ATOM 2915 O O . LYS A 1 374 ? 2.610 19.275 46.857 1.00 84.62 374 LYS A O 1
ATOM 2920 N N . ALA A 1 375 ? 3.010 17.101 46.578 1.00 85.00 375 ALA A N 1
ATOM 2921 C CA . ALA A 1 375 ? 3.693 17.304 45.299 1.00 85.00 375 ALA A CA 1
ATOM 2922 C C . ALA A 1 375 ? 2.774 17.908 44.215 1.00 85.00 375 ALA A C 1
ATOM 2924 O O . ALA A 1 375 ? 3.256 18.618 43.331 1.00 85.00 375 ALA A O 1
ATOM 2925 N N . ILE A 1 376 ? 1.466 17.647 44.271 1.00 86.00 376 ILE A N 1
ATOM 2926 C CA . ILE A 1 376 ? 0.489 18.250 43.357 1.00 86.00 376 ILE A CA 1
ATOM 2927 C C . ILE A 1 376 ? 0.151 19.681 43.794 1.00 86.00 376 ILE A C 1
ATOM 2929 O O . ILE A 1 376 ? 0.209 20.580 42.958 1.00 86.00 376 ILE A O 1
ATOM 2933 N N . GLN A 1 377 ? -0.151 19.889 45.080 1.00 83.25 377 GLN A N 1
ATOM 2934 C CA . GLN A 1 377 ? -0.591 21.176 45.638 1.00 83.25 377 GLN A CA 1
ATOM 2935 C C . GLN A 1 377 ? 0.531 22.227 45.686 1.00 83.25 377 GLN A C 1
ATOM 2937 O O . GLN A 1 377 ? 0.326 23.368 45.288 1.00 83.25 377 GLN A O 1
ATOM 2942 N N . GLU A 1 378 ? 1.725 21.848 46.148 1.00 83.19 378 GLU A N 1
ATOM 2943 C CA . GLU A 1 378 ? 2.827 22.780 46.436 1.00 83.19 378 GLU A CA 1
ATOM 2944 C C . GLU A 1 378 ? 3.838 22.864 45.286 1.00 83.19 378 GLU A C 1
ATOM 2946 O O . GLU A 1 378 ? 4.387 23.926 45.009 1.00 83.19 378 GLU A O 1
ATOM 2951 N N . LYS A 1 379 ? 4.095 21.740 44.597 1.00 80.25 379 LYS A N 1
ATOM 2952 C CA . LYS A 1 379 ? 5.095 21.655 43.511 1.00 80.25 379 LYS A CA 1
ATOM 2953 C C . LYS A 1 379 ? 4.478 21.684 42.109 1.00 80.25 379 LYS A C 1
ATOM 2955 O O . LYS A 1 379 ? 5.201 21.525 41.127 1.00 80.25 379 LYS A O 1
ATOM 2960 N N . GLY A 1 380 ? 3.155 21.830 42.000 1.00 80.88 380 GLY A N 1
ATOM 2961 C CA . GLY A 1 380 ? 2.441 21.965 40.727 1.00 80.88 380 GLY A CA 1
ATOM 2962 C C . GLY A 1 380 ? 2.507 20.739 39.807 1.00 80.88 380 GLY A C 1
ATOM 2963 O O . GLY A 1 380 ? 2.260 20.863 38.606 1.00 80.88 380 GLY A O 1
ATOM 2964 N N . GLN A 1 381 ? 2.836 19.547 40.322 1.00 86.00 381 GLN A N 1
ATOM 2965 C CA . GLN A 1 381 ? 3.023 18.331 39.516 1.00 86.00 381 GLN A CA 1
ATOM 2966 C C . GLN A 1 381 ? 1.687 17.696 39.091 1.00 86.00 381 GLN A C 1
ATOM 2968 O O . GLN A 1 381 ? 1.384 16.552 39.436 1.00 86.00 381 GLN A O 1
ATOM 2973 N N . LYS A 1 382 ? 0.890 18.420 38.295 1.00 82.31 382 LYS A N 1
ATOM 2974 C CA . LYS A 1 382 ? -0.460 18.020 37.848 1.00 82.31 382 LYS A CA 1
ATOM 2975 C C . LYS A 1 382 ? -0.519 16.651 37.153 1.00 82.31 382 LYS A C 1
ATOM 2977 O O . LYS A 1 382 ? -1.554 15.995 37.201 1.00 82.31 382 LYS A O 1
ATOM 2982 N N . GLY A 1 383 ? 0.588 16.166 36.580 1.00 80.56 383 GLY A N 1
ATOM 2983 C CA . GLY A 1 383 ? 0.679 14.814 36.007 1.00 80.56 383 GLY A CA 1
ATOM 2984 C C . GLY A 1 383 ? 0.382 13.684 37.007 1.00 80.56 383 GLY A C 1
ATOM 2985 O O . GLY A 1 383 ? -0.083 12.619 36.609 1.00 80.56 383 GLY A O 1
ATOM 2986 N N . LYS A 1 384 ? 0.564 13.921 38.315 1.00 85.81 384 LYS A N 1
ATOM 2987 C CA . LYS A 1 384 ? 0.276 12.942 39.378 1.00 85.81 384 LYS A CA 1
ATOM 2988 C C . LYS A 1 384 ? -1.214 12.803 39.713 1.00 85.81 384 LYS A C 1
ATOM 2990 O O . LYS A 1 384 ? -1.586 11.846 40.385 1.00 85.81 384 LYS A O 1
ATOM 2995 N N . ILE A 1 385 ? -2.086 13.675 39.198 1.00 86.44 385 ILE A N 1
ATOM 2996 C CA . ILE A 1 385 ? -3.545 13.524 39.345 1.00 86.44 385 ILE A CA 1
ATOM 2997 C C . ILE A 1 385 ? -4.009 12.209 38.703 1.00 86.44 385 ILE A C 1
ATOM 2999 O O . ILE A 1 385 ? -4.804 11.480 39.290 1.00 86.44 385 ILE A O 1
ATOM 3003 N N . MET A 1 386 ? -3.449 11.841 37.545 1.00 85.75 386 MET A N 1
ATOM 3004 C CA . MET A 1 386 ? -3.803 10.587 36.866 1.00 85.75 386 MET A CA 1
ATOM 3005 C C . MET A 1 386 ? -3.385 9.338 37.647 1.00 85.75 386 MET A C 1
ATOM 3007 O O . MET A 1 386 ? -4.021 8.294 37.514 1.00 85.75 386 MET A O 1
ATOM 3011 N N . TRP A 1 387 ? -2.362 9.442 38.500 1.00 89.06 387 TRP A N 1
ATOM 3012 C CA . TRP A 1 387 ? -2.001 8.359 39.411 1.00 89.06 387 TRP A CA 1
ATOM 3013 C C . TRP A 1 387 ? -3.095 8.138 40.465 1.00 89.06 387 TRP A C 1
ATOM 3015 O O . TRP A 1 387 ? -3.515 7.000 40.670 1.00 89.06 387 TRP A O 1
ATOM 3025 N N . PHE A 1 388 ? -3.617 9.216 41.063 1.00 87.94 388 PHE A N 1
ATOM 3026 C CA . PHE A 1 388 ? -4.733 9.147 42.012 1.00 87.94 388 PHE A CA 1
ATOM 3027 C C . PHE A 1 388 ? -6.010 8.612 41.363 1.00 87.94 388 PHE A C 1
ATOM 3029 O O . PHE A 1 388 ? -6.645 7.728 41.932 1.00 87.94 388 PHE A O 1
ATOM 3036 N N . VAL A 1 389 ? -6.343 9.078 40.153 1.00 85.88 389 VAL A N 1
ATOM 3037 C CA . VAL A 1 389 ? -7.468 8.533 39.374 1.00 85.88 389 VAL A CA 1
ATOM 3038 C C . VAL A 1 389 ? -7.279 7.032 39.153 1.00 85.88 389 VAL A C 1
ATOM 3040 O O . VAL A 1 389 ? -8.201 6.261 39.392 1.00 85.88 389 VAL A O 1
ATOM 3043 N N . GLY A 1 390 ? -6.074 6.583 38.787 1.00 84.94 390 GLY A N 1
ATOM 3044 C CA . GLY A 1 390 ? -5.766 5.159 38.636 1.00 84.94 390 GLY A CA 1
ATOM 3045 C C . GLY A 1 390 ? -5.954 4.344 39.924 1.00 84.94 390 GLY A C 1
ATOM 3046 O O . GLY A 1 390 ? -6.536 3.258 39.877 1.00 84.94 390 GLY A O 1
ATOM 3047 N N . GLN A 1 391 ? -5.511 4.858 41.078 1.00 87.25 391 GLN A N 1
ATOM 3048 C CA . GLN A 1 391 ? -5.727 4.194 42.373 1.00 87.25 391 GLN A CA 1
ATOM 3049 C C . GLN A 1 391 ? -7.206 4.150 42.753 1.00 87.25 391 GLN A C 1
ATOM 3051 O O . GLN A 1 391 ? -7.710 3.098 43.137 1.00 87.25 391 GLN A O 1
ATOM 3056 N N . MET A 1 392 ? -7.916 5.262 42.577 1.00 85.69 392 MET A N 1
ATOM 3057 C CA . MET A 1 392 ? -9.345 5.368 42.849 1.00 85.69 392 MET A CA 1
ATOM 3058 C C . MET A 1 392 ? -10.150 4.384 42.008 1.00 85.69 392 MET A C 1
ATOM 3060 O O . MET A 1 392 ? -10.920 3.595 42.550 1.00 85.69 392 MET A O 1
ATOM 3064 N N . MET A 1 393 ? -9.881 4.337 40.705 1.00 82.44 393 MET A N 1
ATOM 3065 C CA . MET A 1 393 ? -10.477 3.374 39.783 1.00 82.44 393 MET A CA 1
ATOM 3066 C C . MET A 1 393 ? -10.205 1.925 40.205 1.00 82.44 393 MET A C 1
ATOM 3068 O O . MET A 1 393 ? -11.107 1.093 40.157 1.00 82.44 393 MET A O 1
ATOM 3072 N N . LYS A 1 394 ? -8.986 1.610 40.663 1.00 82.12 394 LYS A N 1
ATOM 3073 C CA . LYS A 1 394 ? -8.619 0.266 41.137 1.00 82.12 394 LYS A CA 1
ATOM 3074 C C . LYS A 1 394 ? -9.356 -0.117 42.422 1.00 82.12 394 LYS A C 1
ATOM 3076 O O . LYS A 1 394 ? -9.822 -1.251 42.537 1.00 82.12 394 LYS A O 1
ATOM 3081 N N . THR A 1 395 ? -9.462 0.803 43.378 1.00 81.94 395 THR A N 1
ATOM 3082 C CA . THR A 1 395 ? -10.170 0.589 44.648 1.00 81.94 395 THR A CA 1
ATOM 3083 C C . THR A 1 395 ? -11.664 0.411 44.413 1.00 81.94 395 THR A C 1
ATOM 3085 O O . THR A 1 395 ? -12.242 -0.584 44.848 1.00 81.94 395 THR A O 1
ATOM 3088 N N . MET A 1 396 ? -12.271 1.316 43.647 1.00 80.06 396 MET A N 1
ATOM 3089 C CA . MET A 1 396 ? -13.697 1.266 43.339 1.00 80.06 396 MET A CA 1
ATOM 3090 C C . MET A 1 396 ? -14.050 0.053 42.470 1.00 80.06 396 MET A C 1
ATOM 3092 O O . MET A 1 396 ? -15.040 -0.608 42.749 1.00 80.06 396 MET A O 1
ATOM 3096 N N . SER A 1 397 ? -13.213 -0.328 41.496 1.00 71.81 397 SER A N 1
ATOM 3097 C CA . SER A 1 397 ? -13.433 -1.545 40.694 1.00 71.81 397 SER A CA 1
ATOM 3098 C C . SER A 1 397 ? -13.406 -2.823 41.544 1.00 71.81 397 SER A C 1
ATOM 3100 O O . SER A 1 397 ? -14.189 -3.742 41.308 1.00 71.81 397 SER A O 1
ATOM 3102 N N . LYS A 1 398 ? -12.557 -2.890 42.582 1.00 75.38 398 LYS A N 1
ATOM 3103 C CA . LYS A 1 398 ? -12.597 -3.999 43.551 1.00 75.38 398 LYS A CA 1
ATOM 3104 C C . LYS A 1 398 ? -13.896 -4.006 44.359 1.00 75.38 398 LYS A C 1
ATOM 3106 O O . LYS A 1 398 ? -14.466 -5.074 44.556 1.00 75.38 398 LYS A O 1
ATOM 3111 N N . GLN A 1 399 ? -14.366 -2.838 44.800 1.00 70.06 399 GLN A N 1
ATOM 3112 C CA . GLN A 1 399 ? -15.611 -2.702 45.567 1.00 70.06 399 GLN A CA 1
ATOM 3113 C C . GLN A 1 399 ? -16.856 -3.043 44.734 1.00 70.06 399 GLN A C 1
ATOM 3115 O O . GLN A 1 399 ? -17.786 -3.658 45.247 1.00 70.06 399 GLN A O 1
ATOM 3120 N N . THR A 1 400 ? -16.859 -2.721 43.440 1.00 64.88 400 THR A N 1
ATOM 3121 C CA . THR A 1 400 ? -17.965 -3.019 42.517 1.00 64.88 400 THR A CA 1
ATOM 3122 C C . THR A 1 400 ? -17.890 -4.414 41.891 1.00 64.88 400 THR A C 1
ATOM 3124 O O . THR A 1 400 ? -18.734 -4.772 41.066 1.00 64.88 400 THR A O 1
ATOM 3127 N N . GLY A 1 401 ? -16.896 -5.230 42.261 1.00 59.12 401 GLY A N 1
ATOM 3128 C CA . GLY A 1 401 ? -16.730 -6.588 41.742 1.00 59.12 401 GLY A CA 1
ATOM 3129 C C . GLY A 1 401 ? -16.328 -6.652 40.264 1.00 59.12 401 GLY A C 1
ATOM 3130 O O . GLY A 1 401 ? -16.699 -7.609 39.587 1.00 59.12 401 GLY A O 1
ATOM 3131 N N . GLY A 1 402 ? -15.594 -5.649 39.772 1.00 58.38 402 GLY A N 1
ATOM 3132 C CA . GLY A 1 402 ? -15.061 -5.578 38.407 1.00 58.38 402 GLY A CA 1
ATOM 3133 C C . GLY A 1 402 ? -15.758 -4.571 37.486 1.00 58.38 402 GLY A C 1
ATOM 3134 O O . GLY A 1 402 ? -15.255 -4.322 36.391 1.00 58.38 402 GLY A O 1
ATOM 3135 N N . GLY A 1 403 ? -16.860 -3.957 37.933 1.00 60.88 403 GLY A N 1
ATOM 3136 C CA . GLY A 1 403 ? -17.599 -2.954 37.162 1.00 60.88 403 GLY A CA 1
ATOM 3137 C C . GLY A 1 403 ? -16.771 -1.700 36.891 1.00 60.88 403 GLY A C 1
ATOM 3138 O O . GLY A 1 403 ? -16.001 -1.250 37.745 1.00 60.88 403 GLY A O 1
ATOM 3139 N N . GLY A 1 404 ? -16.930 -1.133 35.694 1.00 62.94 404 GLY A N 1
ATOM 3140 C CA . GLY A 1 404 ? -16.322 0.148 35.349 1.00 62.94 404 GLY A CA 1
ATOM 3141 C C . GLY A 1 404 ? -16.863 1.279 36.231 1.00 62.94 404 GLY A C 1
ATOM 3142 O O . GLY A 1 404 ? -17.998 1.241 36.698 1.00 62.94 404 GLY A O 1
ATOM 3143 N N . VAL A 1 405 ? -16.039 2.294 36.449 1.00 73.25 405 VAL A N 1
ATOM 3144 C CA . VAL A 1 405 ? -16.371 3.525 37.179 1.00 73.25 405 VAL A CA 1
ATOM 3145 C C . VAL A 1 405 ? -16.101 4.695 36.230 1.00 73.25 405 VAL A C 1
ATOM 3147 O O . VAL A 1 405 ? -15.292 4.549 35.311 1.00 73.25 405 VAL A O 1
ATOM 3150 N N . LYS A 1 406 ? -16.785 5.828 36.387 1.00 78.25 406 LYS A N 1
ATOM 3151 C CA . LYS A 1 406 ? -16.672 6.967 35.463 1.00 78.25 406 LYS A CA 1
ATOM 3152 C C . LYS A 1 406 ? -15.361 7.727 35.736 1.00 78.25 406 LYS A C 1
ATOM 3154 O O . LYS A 1 406 ? -15.227 8.314 36.813 1.00 78.25 406 LYS A O 1
ATOM 3159 N N . PRO A 1 407 ? -14.382 7.729 34.804 1.00 77.94 407 PRO A N 1
ATOM 3160 C CA . PRO A 1 407 ? -13.069 8.331 35.047 1.00 77.94 407 PRO A CA 1
ATOM 3161 C C . PRO A 1 407 ? -13.129 9.842 35.280 1.00 77.94 407 PRO A C 1
ATOM 3163 O O . PRO A 1 407 ? -12.351 10.361 36.079 1.00 77.94 407 PRO A O 1
ATOM 3166 N N . ASP A 1 408 ? -14.058 10.538 34.623 1.00 81.62 408 ASP A N 1
ATOM 3167 C CA . ASP A 1 408 ? -14.202 11.990 34.757 1.00 81.62 408 ASP A CA 1
ATOM 3168 C C . ASP A 1 408 ? -14.722 12.379 36.143 1.00 81.62 408 ASP A C 1
ATOM 3170 O O . ASP A 1 408 ? -14.124 13.233 36.794 1.00 81.62 408 ASP A O 1
ATOM 3174 N N . LEU A 1 409 ? -15.717 11.656 36.671 1.00 83.38 409 LEU A N 1
ATOM 3175 C CA . LEU A 1 409 ? -16.182 11.835 38.053 1.00 83.38 409 LEU A CA 1
ATOM 3176 C C . LEU A 1 409 ? -15.075 11.529 39.074 1.00 83.38 409 LEU A C 1
ATOM 3178 O O . LEU A 1 409 ? -14.921 12.247 40.061 1.00 83.38 409 LEU A O 1
ATOM 3182 N N . ALA A 1 410 ? -14.253 10.502 38.825 1.00 84.31 410 ALA A N 1
ATOM 3183 C CA . ALA A 1 410 ? -13.093 10.202 39.667 1.00 84.31 410 ALA A CA 1
ATOM 3184 C C . ALA A 1 410 ? -12.055 11.331 39.643 1.00 84.31 410 ALA A C 1
ATOM 3186 O O . ALA A 1 410 ? -11.536 11.729 40.687 1.00 84.31 410 ALA A O 1
ATOM 3187 N N . LYS A 1 411 ? -11.770 11.885 38.464 1.00 87.44 411 LYS A N 1
ATOM 3188 C CA . LYS A 1 411 ? -10.851 13.013 38.307 1.00 87.44 411 LYS A CA 1
ATOM 3189 C C . LYS A 1 411 ? -11.372 14.266 39.005 1.00 87.44 411 LYS A C 1
ATOM 3191 O O . LYS A 1 411 ? -10.608 14.905 39.725 1.00 87.44 411 LYS A O 1
ATOM 3196 N N . GLU A 1 412 ? -12.647 14.600 38.832 1.00 87.56 412 GLU A N 1
ATOM 3197 C CA . GLU A 1 412 ? -13.275 15.737 39.508 1.00 87.56 412 GLU A CA 1
ATOM 3198 C C . GLU A 1 412 ? -13.262 15.584 41.030 1.00 87.56 412 GLU A C 1
ATOM 3200 O O . GLU A 1 412 ? -12.903 16.529 41.732 1.00 87.56 412 GLU A O 1
ATOM 3205 N N . ALA A 1 413 ? -13.588 14.398 41.549 1.00 86.94 413 ALA A N 1
ATOM 3206 C CA . ALA A 1 413 ? -13.557 14.122 42.983 1.00 86.94 413 ALA A CA 1
ATOM 3207 C C . ALA A 1 413 ? -12.144 14.264 43.571 1.00 86.94 413 ALA A C 1
ATOM 3209 O O . ALA A 1 413 ? -11.980 14.873 44.627 1.00 86.94 413 ALA A O 1
ATOM 3210 N N . ILE A 1 414 ? -11.112 13.773 42.873 1.00 88.81 414 ILE A N 1
ATOM 3211 C CA . ILE A 1 414 ? -9.709 13.933 43.289 1.00 88.81 414 ILE A CA 1
ATOM 3212 C C . ILE A 1 414 ? -9.280 15.400 43.270 1.00 88.81 414 ILE A C 1
ATOM 3214 O O . ILE A 1 414 ? -8.642 15.848 44.219 1.00 88.81 414 ILE A O 1
ATOM 3218 N N . ILE A 1 415 ? -9.632 16.161 42.228 1.00 88.50 415 ILE A N 1
ATOM 3219 C CA . ILE A 1 415 ? -9.316 17.597 42.162 1.00 88.50 415 ILE A CA 1
ATOM 3220 C C . ILE A 1 415 ? -9.986 18.332 43.330 1.00 88.50 415 ILE A C 1
ATOM 3222 O O . ILE A 1 415 ? -9.305 19.028 44.077 1.00 88.50 415 ILE A O 1
ATOM 3226 N N . LYS A 1 416 ? -11.283 18.094 43.571 1.00 88.31 416 LYS A N 1
ATOM 3227 C CA . LYS A 1 416 ? -12.014 18.678 44.709 1.00 88.31 416 LYS A CA 1
ATOM 3228 C C . LYS A 1 416 ? -11.393 18.301 46.061 1.00 88.31 416 LYS A C 1
ATOM 3230 O O . LYS A 1 416 ? -11.310 19.149 46.945 1.00 88.31 416 LYS A O 1
ATOM 3235 N N . ALA A 1 417 ? -10.950 17.055 46.234 1.00 86.88 417 ALA A N 1
ATOM 3236 C CA . ALA A 1 417 ? -10.304 16.597 47.466 1.00 86.88 417 ALA A CA 1
ATOM 3237 C C . ALA A 1 417 ? -8.915 17.226 47.679 1.00 86.88 417 ALA A C 1
ATOM 3239 O O . ALA A 1 417 ? -8.530 17.481 48.818 1.00 86.88 417 ALA A O 1
ATOM 3240 N N . LEU A 1 418 ? -8.177 17.504 46.599 1.00 85.31 418 LEU A N 1
ATOM 3241 C CA . LEU A 1 418 ? -6.888 18.199 46.637 1.00 85.31 418 LEU A CA 1
ATOM 3242 C C . LEU A 1 418 ? -7.038 19.717 46.836 1.00 85.31 418 LEU A C 1
ATOM 3244 O O . LEU A 1 418 ? -6.136 20.333 47.388 1.00 85.31 418 LEU A O 1
ATOM 3248 N N . ASP A 1 419 ? -8.152 20.330 46.440 1.00 81.62 419 ASP A N 1
ATOM 3249 C CA . ASP A 1 419 ? -8.381 21.769 46.645 1.00 81.62 419 ASP A CA 1
ATOM 3250 C C . ASP A 1 419 ? -8.973 22.096 48.032 1.00 81.62 419 ASP A C 1
ATOM 3252 O O . ASP A 1 419 ? -8.984 23.256 48.454 1.00 81.62 419 ASP A O 1
ATOM 3256 N N . ARG A 1 420 ? -9.444 21.090 48.787 1.00 70.81 420 ARG A N 1
ATOM 3257 C CA . ARG A 1 420 ? -9.913 21.290 50.166 1.00 70.81 420 ARG A CA 1
ATOM 3258 C C . ARG A 1 420 ? -8.721 21.560 51.099 1.00 70.81 420 ARG A C 1
ATOM 3260 O O . ARG A 1 420 ? -7.817 20.727 51.186 1.00 70.81 420 ARG A O 1
ATOM 3267 N N . PRO A 1 421 ? -8.708 22.681 51.850 1.00 51.72 421 PRO A N 1
ATOM 3268 C CA . PRO A 1 421 ? -7.673 22.921 52.846 1.00 51.72 421 PRO A CA 1
ATOM 3269 C C . PRO A 1 421 ? -7.735 21.813 53.897 1.00 51.72 421 PRO A C 1
ATOM 3271 O O . PRO A 1 421 ? -8.818 21.491 54.389 1.00 51.72 421 PRO A O 1
ATOM 3274 N N . ALA A 1 422 ? -6.581 21.225 54.229 1.00 47.53 422 ALA A N 1
ATOM 3275 C CA . ALA A 1 422 ? -6.477 20.195 55.255 1.00 47.53 422 ALA A CA 1
ATOM 3276 C C . ALA A 1 422 ? -7.197 20.677 56.521 1.00 47.53 422 ALA A C 1
ATOM 3278 O O . ALA A 1 422 ? -6.753 21.630 57.170 1.00 47.53 422 ALA A O 1
ATOM 3279 N N . ALA A 1 423 ? -8.331 20.053 56.846 1.00 39.19 423 ALA A N 1
ATOM 3280 C CA . ALA A 1 423 ? -9.038 20.330 58.081 1.00 39.19 423 ALA A CA 1
ATOM 3281 C C . ALA A 1 423 ? -8.044 20.101 59.223 1.00 39.19 423 ALA A C 1
ATOM 3283 O O . ALA A 1 423 ? -7.559 18.984 59.421 1.00 39.19 423 ALA A O 1
ATOM 3284 N N . LYS A 1 424 ? -7.679 21.184 59.923 1.00 35.97 424 LYS A N 1
ATOM 3285 C CA . LYS A 1 424 ? -6.868 21.129 61.140 1.00 35.97 424 LYS A CA 1
ATOM 3286 C C . LYS A 1 424 ? -7.486 20.065 62.037 1.00 35.97 424 LYS A C 1
ATOM 3288 O O . LYS A 1 424 ? -8.658 20.180 62.386 1.00 35.97 424 LYS A O 1
ATOM 3293 N N . GLY A 1 425 ? -6.708 19.029 62.346 1.00 35.38 425 GLY A N 1
ATOM 3294 C CA . GLY A 1 425 ? -7.169 17.890 63.124 1.00 35.38 425 GLY A CA 1
ATOM 3295 C C . GLY A 1 425 ? -7.911 18.345 64.375 1.00 35.38 425 GLY A C 1
ATOM 3296 O O . GLY A 1 425 ? -7.338 19.019 65.233 1.00 35.38 425 GLY A O 1
ATOM 3297 N N . ALA A 1 426 ? -9.182 17.964 64.473 1.00 29.17 426 ALA A N 1
ATOM 3298 C CA . ALA A 1 426 ? -9.858 17.900 65.750 1.00 29.17 426 ALA A CA 1
ATOM 3299 C C . ALA A 1 426 ? -9.176 16.775 66.535 1.00 29.17 426 ALA A C 1
ATOM 3301 O O . ALA A 1 426 ? -9.398 15.595 66.278 1.00 29.17 426 ALA A O 1
ATOM 3302 N N . LYS A 1 427 ? -8.273 17.156 67.443 1.00 35.34 427 LYS A N 1
ATOM 3303 C CA . LYS A 1 427 ? -7.918 16.301 68.570 1.00 35.34 427 LYS A CA 1
ATOM 3304 C C . LYS A 1 427 ? -9.189 16.093 69.390 1.00 35.34 427 LYS A C 1
ATOM 3306 O O . LYS A 1 427 ? -9.701 17.065 69.946 1.00 35.34 427 LYS A O 1
ATOM 3311 N N . GLN A 1 428 ? -9.633 14.850 69.492 1.00 30.00 428 GLN A N 1
ATOM 3312 C CA . GLN A 1 428 ? -10.227 14.315 70.711 1.00 30.00 428 GLN A CA 1
ATOM 3313 C C . GLN A 1 428 ? -9.719 12.898 70.911 1.00 30.00 428 GLN A C 1
ATOM 3315 O O . GLN A 1 428 ? -9.750 12.131 69.923 1.00 30.00 428 GLN A O 1
#

Foldseek 3Di:
DPDAFAKDKFAVLLQADVVCPGIDIKTWGDKDKDWDDWDWDDPDPPDIDTHCPRTRPIDIDIHIDPRRDAQRNVLSVQVQVQQQCLQQVVFVDALQVPSDFDKDKDFDDDPPDVVLQVVNDDDPPRGSTGAIEIEGDQSHSVQSSQARVQVRVVNVVQVVVVHGDDHAYWYTDPPDSHTHGPDDDPDDPCPVDDPDPVDDDDDDDPVNVVVCVVPRGDGLVSQLCCQCVPQLRNADSVLSVQCCPPPSNVLVVLLVLLSVLLCVVDPDPDDRHSNVVSSCCSRPLVVVLCVVVVDHDDCQLQPSNQLSQLVNCCVVVQFPPVLSSVLSVVSSVPPPDHSVVSCVVQQRTADPDDLVVLLVLLLVLCVVCVVLLCCCQPVVPVVCLVVQLVVSQVVVCVVSVNYGYDSVSNSVSNVVSSPDDPDPDDDD

Solvent-accessible surface area (backbone atoms only — not comparable to full-atom values): 24380 Å² total; per-residue (Å²): 112,83,45,62,76,47,68,48,78,47,38,43,91,56,50,38,40,77,91,58,49,66,53,47,74,34,42,25,55,33,34,30,76,49,64,39,63,60,46,80,42,76,78,48,101,89,44,72,46,77,45,59,90,52,43,65,39,84,40,78,48,75,41,68,44,92,67,71,88,43,43,48,32,49,29,25,50,55,52,50,53,48,53,48,32,35,56,69,68,76,40,79,50,52,37,84,83,61,56,42,81,55,74,48,77,48,57,65,70,71,94,84,49,67,66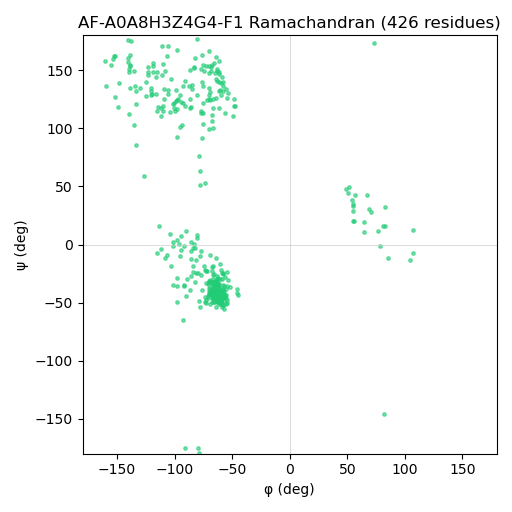,39,58,78,72,31,44,69,56,95,88,47,64,38,39,35,61,48,30,37,38,37,76,34,55,43,57,66,47,45,24,52,47,46,52,26,43,50,52,50,51,50,55,40,48,76,73,72,48,78,74,68,68,39,47,27,36,51,56,94,91,56,81,58,65,41,80,73,51,81,68,85,63,82,80,82,78,75,87,68,84,61,87,91,56,76,87,85,82,83,53,70,66,58,54,51,49,47,70,74,67,58,62,77,48,67,64,61,51,45,47,47,34,39,69,36,53,59,24,43,28,53,70,69,56,37,49,50,32,58,71,30,75,92,31,55,52,38,54,47,50,51,52,21,45,54,54,33,56,75,69,47,93,59,95,70,52,80,35,51,32,30,56,50,46,50,43,54,60,53,57,50,39,46,50,37,66,73,66,74,51,82,90,57,66,75,50,56,38,46,70,55,55,23,52,39,51,52,34,38,77,68,59,44,24,36,72,70,42,42,53,53,53,51,53,43,27,54,74,67,49,82,68,55,66,70,54,55,31,55,78,64,33,23,40,36,56,94,70,60,69,65,59,42,39,52,51,27,44,48,52,46,67,75,37,50,71,60,46,46,39,34,74,77,66,64,41,63,79,54,53,59,54,51,34,52,50,50,51,53,52,49,18,60,74,59,63,54,16,28,68,64,66,65,61,40,45,51,25,40,51,55,46,67,70,50,76,80,76,75,78,81,84,125

InterPro domains:
  IPR003789 Aspartyl/glutamyl-tRNA amidotransferase subunit B-like [SSF89095] (233-336)
  IPR006075 Aspartyl/Glutamyl-tRNA(Gln) amidotransferase, subunit B/E, catalytic [PF02934] (1-209)
  IPR014746 Glutamine synthetase/guanido kinase, catalytic domain [SSF55931] (1-217)
  IPR017958 Glutamyl-tRNA(Gln) amidotransferase, subunit B, conserved site [PS01234] (52-66)
  IPR017959 Aspartyl/glutamyl-tRNA(Asn/Gln) amidotransferase, subunit B /E [PTHR11659] (1-417)
  IPR018027 Asn/Gln amidotransferase [PF02637] (276-400)
  IPR018027 Asn/Gln amidotransferase [SM00845] (254-418)
  IPR023168 Aspartyl/glutamyl-tRNA(Asn/Gln) amidotransferase, C-terminal, domain 2 [G3DSA:1.10.10.410] (355-420)

pLDDT: mean 88.11, std 11.8, range [29.17, 98.19]